Protein 4DLQ (pdb70)

Foldseek 3Di:
DDDWAWEPFDQFQQWTRHIGGAQDKDWDAHHPQWGFIKIWHQHHPPNYTDPLGIQCLGTFHPVLVVLVVCVVVPDQLLVSLQVLLVVLQDDTANVNLLSSLVSLVVSLVSLVVVLVVLCVSLVVNLVSLVSNLVSLQSNQLSCQDPVNVSRLSSHDLQSLLLSLLSSVVSNQSSLVSNLVRDDPQDWDWDDDDFKIKIKGKYFLPDDFAKDKDDPPDPDQKIKIGGNVQQNVQDDPRMKIKMKMWGHRSQVNQDQVVEPADDPDDFDAPDVVGDRDGDFWIDMDMDMDDPPPFDFAPFFMKMKGWGNDLPPDDRDADWDWADDPVSSHTHTYRPQKDWPDDDSTMTMITGGTD/DDDDDDDDDDDDDDD

InterPro domains:
  IPR000203 GPS motif [PF01825] (800-843)
  IPR000203 GPS motif [SM00303] (797-849)
  IPR000832 GPCR, family 2, secretin-like [PF00002] (858-1092)
  IPR000832 GPCR, family 2, secretin-like [PR00249] (861-885)
  IPR000832 GPCR, family 2, secretin-like [PR00249] (924-947)
  IPR000832 GPCR, family 2, secretin-like [PR00249] (1004-1029)
  IPR000832 GPCR, family 2, secretin-like [PR00249] (1078-1099)
  IPR000922 D-galactoside/L-rhamnose binding SUEL lectin domain [PF02140] (48-128)
  IPR000922 D-galactoside/L-rhamnose binding SUEL lectin domain [PS50228] (40-129)
  IPR001879 GPCR, family 2, extracellular hormone receptor domain [PF02793] (478-534)
  IPR001879 GPCR, family 2, extracellular hormone receptor domain [PS50227] (477-536)
  IPR001879 GPCR, family 2, extracellular hormone receptor domain [SM00008] (476-541)
  IPR003112 Olfactomedin-like domain [PF02191] (138-397)
  IPR003112 Olfactomedin-like domain [PS51132] (139-398)
  IPR003112 Olfactomedin-like domain [SM00284] (142-398)
  IPR003334 GPCR, family 2, latrophilin, C-terminal [PF02354] (1112-1515)
  IPR003924 GPCR, family 2, latrophilin [PR01444] (83-102)
  IPR003924 GPCR, family 2, latrophilin [PR01444] (224-246)
  IPR003924 GPCR, family 2, latrophilin [PR01444] (886-901)
  IPR003924 GPCR, family 2, latrophilin [PR01444] (1100-1112)

Nearest PDB structures (foldseek):
  4dlq-assembly1_A  TM=1.003E+00  e=2.168E-72  Rattus norvegicus
  8vti-assembly1_A  TM=9.314E-01  e=1.054E-42  Homo sapiens
  4dlo-assembly1_A  TM=8.008E-01  e=5.953E-22  Homo sapiens
  4dlo-assembly2_B  TM=8.054E-01  e=4.685E-21  Homo sapiens
  6v55-assembly1_A  TM=6.046E-01  e=1.012E-16  Danio rerio

Secondary structure (DSSP, 8-state):
-PPP-EEPPEEETTEEEPPEETT-EEEEEPPTT-BSEEEEEBPTTT-SB-TT--B-TT-B-HHHHHHHHHHHTT--HHHHHHHHHHHTTS---HHHHHHHHHHHHHHHHHHHHHHHHT--HHHHHHHHHHHHHHHHHHHHHHHTSGGGHHHHTTS-HHHHHHHHHHHHHHHHHHHHHHHTTSPSSEEEEEE-SSEEEEEEEEE-SS----EEE--SS--SEEEEE-HHHHHHT-BTTEEEEEEEEESSGGGGS--TT-----SS-B--SSTT--SEEE-S-EEEEEESSTT---EEEEEEEEEEE-S--TTEEEEEEEEEEE-TTT--EEEE-TTEEEEEE-SSEEEEEEEE-/-EEEEEEEEB-----

Organism: Rattus norvegicus (NCBI:txid10116)

Radius of gyration: 22.36 Å; Cα contacts (8 Å, |Δi|>4): 813; chains: 2; bounding box: 69×50×70 Å

CATH classification: 4.10.1240.10 (+2 more: 1.25.40.610, 2.60.220.50)

Sequence (368 aa):
VSPELFCEPREVRRVQWPATQQGMLVVERPCPKGTRGIASFQCLPALGLWNPRRGPDLSNCTSPWVNQVAQKIKSGENAANIASELARHTRGSIYAGDVSSSVKLMEQLLDILDAQLQALRNKMHKRERTCKDYIKAVVETVDNLLRPEALESWKDMNATEQVHTATMLLDVVLEEGAFLLADNVREPARFLAAKQNVVLEVTVLSTEGQVQELVFPQEYASESSIQLSANTIKQNSRNGVVKVVFILYNNLGLFLSTENATVKLAGEAGTGGPGGASLVVNSQVIAASINKESSRVFLMDPVIFTVAHLEAKNHFNANCSFWNYSERSMLGYWSTQGCRLVESNKTHTTCACCSHLTNFAVLMAHRRREIYHH

B-factor: mean 36.82, std 19.82, range [13.08, 150.81]

Structure (mmCIF, N/CA/C/O backbone):
data_4DLQ
#
_entry.id   4DLQ
#
_cell.length_a   124.000
_cell.length_b   124.000
_cell.length_c   77.305
_cell.angle_alpha   90.00
_cell.angle_beta   90.00
_cell.angle_gamma   120.00
#
_symmetry.space_group_name_H-M   'P 31 2 1'
#
loop_
_entity.id
_entity.type
_entity.pdbx_description
1 polymer Latrophilin-1
2 polymer Latrophilin-1
3 branched 2-acetamido-2-deoxy-beta-D-glucopyranose-(1-4)-2-acetamido-2-deoxy-beta-D-glucopyranose
4 non-polymer 2-acetamido-2-deoxy-beta-D-glucopyranose
5 non-polymer 'SULFATE ION'
6 non-polymer GLYCEROL
7 water water
#
loop_
_atom_site.group_PDB
_atom_site.id
_atom_site.type_symbol
_atom_site.label_atom_id
_atom_site.label_alt_id
_atom_site.label_comp_id
_atom_site.label_asym_id
_atom_site.label_entity_id
_atom_site.label_seq_id
_atom_site.pdbx_PDB_ins_code
_atom_site.Cartn_x
_atom_site.Cartn_y
_atom_site.Cartn_z
_atom_site.occupancy
_atom_site.B_iso_or_equiv
_atom_site.auth_seq_id
_atom_site.auth_comp_id
_atom_site.auth_asym_id
_atom_site.auth_atom_id
_atom_site.pdbx_PDB_model_num
ATOM 1 N N . VAL A 1 18 ? 69.293 38.715 33.198 1.00 44.72 474 VAL A N 1
ATOM 2 C CA . VAL A 1 18 ? 68.354 38.071 32.294 1.00 37.17 474 VAL A CA 1
ATOM 3 C C . VAL A 1 18 ? 68.671 38.493 30.863 1.00 38.21 474 VAL A C 1
ATOM 4 O O . VAL A 1 18 ? 68.665 39.681 30.549 1.00 35.77 474 VAL A O 1
ATOM 8 N N . SER A 1 19 ? 68.932 37.534 29.984 1.00 33.29 475 SER A N 1
ATOM 9 C CA . SER A 1 19 ? 69.280 37.903 28.608 1.00 30.79 475 SER A CA 1
ATOM 10 C C . SER A 1 19 ? 68.059 38.465 27.852 1.00 28.33 475 SER A C 1
ATOM 11 O O . SER A 1 19 ? 66.919 38.206 28.224 1.00 31.11 475 SER A O 1
ATOM 14 N N . PRO A 1 20 ? 68.305 39.273 26.813 1.00 28.19 476 PRO A N 1
ATOM 15 C CA . PRO A 1 20 ? 67.262 40.071 26.153 1.00 33.54 476 PRO A CA 1
ATOM 16 C C . PRO A 1 20 ? 66.217 39.245 25.421 1.00 30.40 476 PRO A C 1
ATOM 17 O O . PRO A 1 20 ? 66.523 38.171 24.914 1.00 28.91 476 PRO A O 1
ATOM 21 N N . GLU A 1 21 ? 64.989 39.746 25.376 1.00 26.03 477 GLU A N 1
ATOM 22 C CA . GLU A 1 21 ? 63.969 39.178 24.501 1.00 22.47 477 GLU A CA 1
ATOM 23 C C . GLU A 1 21 ? 64.070 39.871 23.146 1.00 28.45 477 GLU A C 1
ATOM 24 O O . GLU A 1 21 ? 64.515 41.012 23.081 1.00 24.38 477 GLU A O 1
ATOM 30 N N . LEU A 1 22 ? 63.686 39.186 22.067 1.00 24.82 478 LEU A N 1
ATOM 31 C CA . LEU A 1 22 ? 63.724 39.793 20.736 1.00 22.48 478 LEU A CA 1
ATOM 32 C C . LEU A 1 22 ? 62.320 40.085 20.222 1.00 22.16 478 LEU A C 1
ATOM 33 O O . LEU A 1 22 ? 61.384 39.330 20.501 1.00 21.84 478 LEU A O 1
ATOM 38 N N . PHE A 1 23 ? 62.189 41.179 19.473 1.00 17.92 479 PHE A N 1
ATOM 39 C CA . PHE A 1 23 ? 60.892 41.645 18.972 1.00 18.88 479 PHE A CA 1
ATOM 40 C C . PHE A 1 23 ? 61.022 42.046 17.511 1.00 21.04 479 PHE A C 1
ATOM 41 O O . PHE A 1 23 ? 62.065 42.572 17.110 1.00 23.66 479 PHE A O 1
ATOM 49 N N . CYS A 1 24 ? 59.969 41.815 16.726 1.00 18.36 480 CYS A N 1
ATOM 50 C CA . CYS A 1 24 ? 59.892 42.354 15.365 1.00 20.40 480 CYS A CA 1
ATOM 51 C C . CYS A 1 24 ? 59.467 43.825 15.454 1.00 24.83 480 CYS A C 1
ATOM 52 O O . CYS A 1 24 ? 58.735 44.200 16.374 1.00 25.04 480 CYS A O 1
ATOM 55 N N . GLU A 1 25 ? 59.906 44.644 14.500 1.00 18.77 481 GLU A N 1
ATOM 56 C CA . GLU A 1 25 ? 59.565 46.077 14.472 1.00 22.23 481 GLU A CA 1
ATOM 57 C C . GLU A 1 25 ? 58.201 46.290 13.826 1.00 18.81 481 GLU A C 1
ATOM 58 O O . GLU A 1 25 ? 57.777 45.494 13.002 1.00 22.63 481 GLU A O 1
ATOM 64 N N . PRO A 1 26 ? 57.525 47.386 14.181 1.00 21.40 482 PRO A N 1
ATOM 65 C CA . PRO A 1 26 ? 56.315 47.760 13.439 1.00 21.68 482 PRO A CA 1
ATOM 66 C C . PRO A 1 26 ? 56.724 48.051 12.002 1.00 24.13 482 PRO A C 1
ATOM 67 O O . PRO A 1 26 ? 57.741 48.711 11.796 1.00 24.44 482 PRO A O 1
ATOM 71 N N . ARG A 1 27 ? 55.971 47.545 11.033 1.00 21.66 483 ARG A N 1
ATOM 72 C CA . ARG A 1 27 ? 56.326 47.671 9.624 1.00 26.35 483 ARG A CA 1
ATOM 73 C C . ARG A 1 27 ? 55.035 47.678 8.835 1.00 26.43 483 ARG A C 1
ATOM 74 O O . ARG A 1 27 ? 54.081 47.011 9.216 1.00 23.93 483 ARG A O 1
ATOM 82 N N . GLU A 1 28 ? 55.007 48.421 7.733 1.00 22.19 484 GLU A N 1
ATOM 83 C CA . GLU A 1 28 ? 53.930 48.262 6.748 1.00 22.24 484 GLU A CA 1
ATOM 84 C C . GLU A 1 28 ? 54.429 47.318 5.667 1.00 28.03 484 GLU A C 1
ATOM 85 O O . GLU A 1 28 ? 55.452 47.573 5.013 1.00 26.59 484 GLU A O 1
ATOM 91 N N . VAL A 1 29 ? 53.732 46.200 5.510 1.00 21.31 485 VAL A N 1
ATOM 92 C CA . VAL A 1 29 ? 54.099 45.199 4.504 1.00 20.81 485 VAL A CA 1
ATOM 93 C C . VAL A 1 29 ? 52.825 44.746 3.818 1.00 22.54 485 VAL A C 1
ATOM 94 O O . VAL A 1 29 ? 51.833 44.437 4.487 1.00 25.49 485 VAL A O 1
ATOM 98 N N . ARG A 1 30 ? 52.843 44.742 2.485 1.00 22.54 486 ARG A N 1
ATOM 99 C CA . ARG A 1 30 ? 51.654 44.434 1.699 1.00 26.08 486 ARG A CA 1
ATOM 100 C C . ARG A 1 30 ? 50.497 45.369 2.033 1.00 28.41 486 ARG A C 1
ATOM 101 O O . ARG A 1 30 ? 49.328 44.979 1.977 1.00 26.61 486 ARG A O 1
ATOM 109 N N . ARG A 1 31 ? 50.835 46.612 2.361 1.00 26.41 487 ARG A N 1
ATOM 110 C CA . ARG A 1 31 ? 49.827 47.643 2.606 1.00 26.13 487 ARG A CA 1
ATOM 111 C C . ARG A 1 31 ? 48.977 47.368 3.842 1.00 31.92 487 ARG A C 1
ATOM 112 O O . ARG A 1 31 ? 47.878 47.907 3.992 1.00 30.75 487 ARG A O 1
ATOM 120 N N . VAL A 1 32 ? 49.503 46.531 4.728 1.00 26.34 488 VAL A N 1
ATOM 121 C CA . VAL A 1 32 ? 48.920 46.329 6.058 1.00 27.64 488 VAL A CA 1
ATOM 122 C C . VAL A 1 32 ? 49.915 46.845 7.087 1.00 26.75 488 VAL A C 1
ATOM 123 O O . VAL A 1 32 ? 51.113 46.553 6.991 1.00 24.60 488 VAL A O 1
ATOM 127 N N . GLN A 1 33 ? 49.439 47.629 8.0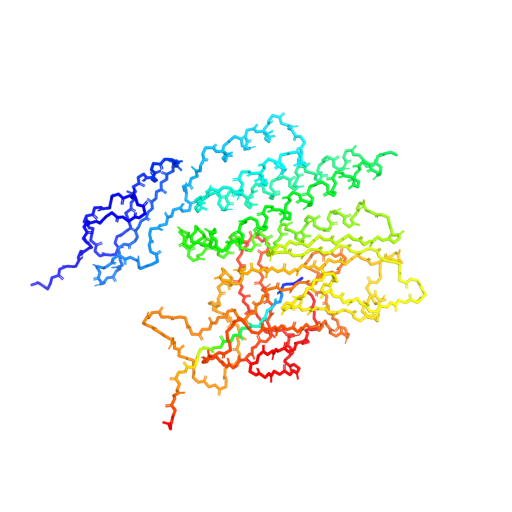58 1.00 22.52 489 GLN A N 1
ATOM 128 C CA . GLN A 1 33 ? 50.306 48.094 9.140 1.00 22.15 489 GLN A CA 1
ATOM 129 C C . GLN A 1 33 ? 50.411 47.019 10.223 1.00 27.08 489 GLN A C 1
ATOM 130 O O . GLN A 1 33 ? 49.403 46.653 10.832 1.00 24.63 489 GLN A O 1
ATOM 136 N N . TRP A 1 34 ? 51.620 46.499 10.440 1.00 23.91 490 TRP A N 1
ATOM 137 C CA . TRP A 1 34 ? 51.846 45.455 11.441 1.00 19.39 490 TRP A CA 1
ATOM 138 C C . TRP A 1 34 ? 52.474 46.053 12.691 1.00 22.60 490 TRP A C 1
ATOM 139 O O . TRP A 1 34 ? 53.353 46.920 12.599 1.00 24.31 490 TRP A O 1
ATOM 150 N N . PRO A 1 35 ? 52.025 45.593 13.863 1.00 22.65 491 PRO A N 1
ATOM 151 C CA . PRO A 1 35 ? 52.506 46.123 15.144 1.00 23.18 491 PRO A CA 1
ATOM 152 C C . PRO A 1 35 ? 53.827 45.496 15.566 1.00 20.15 491 PRO A C 1
ATOM 153 O O . PRO A 1 35 ? 54.153 44.388 15.128 1.00 20.72 491 PRO A O 1
ATOM 157 N N . ALA A 1 36 ? 54.580 46.191 16.420 1.00 20.54 492 ALA A N 1
ATOM 158 C CA . ALA A 1 36 ? 55.728 45.575 17.088 1.00 23.40 492 ALA A CA 1
ATOM 159 C C . ALA A 1 36 ? 55.241 44.303 17.779 1.00 24.32 492 ALA A C 1
ATOM 160 O O . ALA A 1 36 ? 54.206 44.313 18.453 1.00 22.06 492 ALA A O 1
ATOM 162 N N . THR A 1 37 ? 56.016 43.231 17.663 1.00 21.02 493 THR A N 1
ATOM 163 C CA . THR A 1 37 ? 55.535 41.910 18.033 1.00 22.05 493 THR A CA 1
ATOM 164 C C . THR A 1 37 ? 56.667 41.083 18.651 1.00 23.34 493 THR A C 1
ATOM 165 O O . THR A 1 37 ? 57.810 41.183 18.221 1.00 24.09 493 THR A O 1
ATOM 169 N N . GLN A 1 38 ? 56.348 40.265 19.650 1.00 20.60 494 GLN A N 1
ATOM 170 C CA . GLN A 1 38 ? 57.345 39.369 20.255 1.00 20.00 494 GLN A CA 1
ATOM 171 C C . GLN A 1 38 ? 57.751 38.224 19.319 1.00 21.03 494 GLN A C 1
ATOM 172 O O . GLN A 1 38 ? 56.923 37.699 18.570 1.00 22.04 494 GLN A O 1
ATOM 178 N N . GLN A 1 39 ? 59.026 37.844 19.362 1.00 20.05 495 GLN A N 1
ATOM 179 C CA . GLN A 1 39 ? 59.517 36.707 18.576 1.00 20.21 495 GLN A CA 1
ATOM 180 C C . GLN A 1 39 ? 58.603 35.505 18.785 1.00 21.87 495 GLN A C 1
ATOM 181 O O . GLN A 1 39 ? 58.171 35.231 19.927 1.00 21.65 495 GLN A O 1
ATOM 187 N N . GLY A 1 40 ? 58.280 34.814 17.693 1.00 22.07 496 GLY A N 1
ATOM 188 C CA . GLY A 1 40 ? 57.480 33.601 17.768 1.00 23.86 496 GLY A CA 1
ATOM 189 C C . GLY A 1 40 ? 55.983 33.833 17.612 1.00 28.74 496 GLY A C 1
ATOM 190 O O . GLY A 1 40 ? 55.219 32.889 17.403 1.00 26.85 496 GLY A O 1
ATOM 191 N N . MET A 1 41 ? 55.536 35.079 17.714 1.00 21.95 497 MET A N 1
ATOM 192 C CA . MET A 1 41 ? 54.099 35.329 17.690 1.00 24.02 497 MET A CA 1
ATOM 193 C C . MET A 1 41 ? 53.562 35.529 16.278 1.00 26.63 497 MET A C 1
ATOM 194 O O . MET A 1 41 ? 54.192 36.178 15.450 1.00 24.79 497 MET A O 1
ATOM 199 N N . LEU A 1 42 ? 52.384 34.971 16.021 1.00 20.91 498 LEU A N 1
ATOM 200 C CA . LEU A 1 42 ? 51.647 35.224 14.776 1.00 25.66 498 LEU A CA 1
ATOM 201 C C . LEU A 1 42 ? 50.632 36.321 15.047 1.00 32.99 498 LEU A C 1
ATOM 202 O O . LEU A 1 42 ? 49.852 36.219 15.991 1.00 30.60 498 LEU A O 1
ATOM 207 N N . VAL A 1 43 ? 50.635 37.371 14.233 1.00 22.47 499 VAL A N 1
ATOM 208 C CA A VAL A 1 43 ? 49.743 38.517 14.411 0.45 24.00 499 VAL A CA 1
ATOM 209 C CA B VAL A 1 43 ? 49.684 38.451 14.456 0.55 21.88 499 VAL A CA 1
ATOM 210 C C . VAL A 1 43 ? 48.670 38.549 13.328 1.00 27.36 499 VAL A C 1
ATOM 211 O O . VAL A 1 43 ? 48.962 38.241 12.179 1.00 24.40 499 VAL A O 1
ATOM 218 N N . GLU A 1 44 ? 47.451 38.950 13.681 1.00 24.09 500 GLU A N 1
ATOM 219 C CA . GLU A 1 44 ? 46.391 39.122 12.687 1.00 25.66 500 GLU A CA 1
ATOM 220 C C . GLU A 1 44 ? 45.990 40.589 12.541 1.00 29.60 500 GLU A C 1
ATOM 221 O O . GLU A 1 44 ? 45.965 41.326 13.523 1.00 27.63 500 GLU A O 1
ATOM 227 N N . ARG A 1 45 ? 45.674 41.008 11.314 1.00 22.63 501 ARG A N 1
ATOM 228 C CA . ARG A 1 45 ? 45.214 42.372 11.045 1.00 21.61 501 ARG A CA 1
ATOM 229 C C . ARG A 1 45 ? 44.256 42.307 9.853 1.00 28.50 501 ARG A C 1
ATOM 230 O O . ARG A 1 45 ? 44.290 41.340 9.099 1.00 29.05 501 ARG A O 1
ATOM 238 N N . PRO A 1 46 ? 43.401 43.329 9.674 1.00 29.06 502 PRO A N 1
ATOM 239 C CA . PRO A 1 46 ? 42.485 43.300 8.528 1.00 29.61 502 PRO A CA 1
ATOM 240 C C . PRO A 1 46 ? 43.239 43.257 7.209 1.00 31.24 502 PRO A C 1
ATOM 241 O O . PRO A 1 46 ? 44.317 43.846 7.092 1.00 28.71 502 PRO A O 1
ATOM 245 N N . CYS A 1 47 ? 42.677 42.554 6.231 1.00 30.57 503 CYS A N 1
ATOM 246 C CA . CYS A 1 47 ? 43.233 42.530 4.879 1.00 30.45 503 CYS A CA 1
ATOM 247 C C . CYS A 1 47 ? 43.341 43.953 4.326 1.00 33.02 503 CYS A C 1
ATOM 248 O O . CYS A 1 47 ? 42.647 44.855 4.795 1.00 29.07 503 CYS A O 1
ATOM 251 N N . PRO A 1 48 ? 44.217 44.161 3.330 1.00 29.90 504 PRO A N 1
ATOM 252 C CA . PRO A 1 48 ? 44.447 45.510 2.801 1.00 31.43 504 PRO A CA 1
ATOM 253 C C . PRO A 1 48 ? 43.232 46.078 2.071 1.00 36.19 504 PRO A C 1
ATOM 254 O O . PRO A 1 48 ? 42.350 45.328 1.628 1.00 33.46 504 PRO A O 1
ATOM 258 N N . LYS A 1 49 ? 43.203 47.401 1.955 1.00 36.89 505 LYS A N 1
ATOM 259 C CA . LYS A 1 49 ? 42.092 48.108 1.324 1.00 42.88 505 LYS A CA 1
ATOM 260 C C . LYS A 1 49 ? 41.815 47.502 -0.048 1.00 37.36 505 LYS A C 1
ATOM 261 O O . LYS A 1 49 ? 42.746 47.247 -0.814 1.00 39.33 505 LYS A O 1
ATOM 267 N N . GLY A 1 50 ? 40.542 47.271 -0.355 1.00 41.39 506 GLY A N 1
ATOM 268 C CA . GLY A 1 50 ? 40.174 46.668 -1.626 1.00 44.77 506 GLY A CA 1
ATOM 269 C C . GLY A 1 50 ? 39.854 45.189 -1.497 1.00 47.69 506 GLY A C 1
ATOM 270 O O . GLY A 1 50 ? 39.344 44.561 -2.427 1.00 41.83 506 GLY A O 1
ATOM 271 N N . THR A 1 51 ? 40.154 44.621 -0.336 1.00 38.88 507 THR A N 1
ATOM 272 C CA . THR A 1 51 ? 39.842 43.225 -0.096 1.00 35.65 507 THR A CA 1
ATOM 273 C C . THR A 1 51 ? 39.178 43.056 1.254 1.00 39.53 507 THR A C 1
ATOM 274 O O . THR A 1 51 ? 39.238 43.941 2.108 1.00 42.19 507 THR A O 1
ATOM 278 N N . ARG A 1 52 ? 38.551 41.903 1.447 1.00 33.08 508 ARG A N 1
ATOM 279 C CA . ARG A 1 52 ? 37.962 41.577 2.730 1.00 34.88 508 ARG A CA 1
ATOM 280 C C . ARG A 1 52 ? 38.598 40.308 3.290 1.00 34.49 508 ARG A C 1
ATOM 281 O O . ARG A 1 52 ? 39.011 39.428 2.534 1.00 31.47 508 ARG A O 1
ATOM 289 N N . GLY A 1 53 ? 38.669 40.214 4.614 1.00 30.13 509 GLY A N 1
ATOM 290 C CA . GLY A 1 53 ? 39.224 39.039 5.260 1.00 33.62 509 GLY A CA 1
ATOM 291 C C . GLY A 1 53 ? 40.260 39.396 6.308 1.00 33.14 509 GLY A C 1
ATOM 292 O O . GLY A 1 53 ? 40.464 40.568 6.626 1.00 30.77 509 GLY A O 1
ATOM 293 N N . ILE A 1 54 ? 40.916 38.376 6.844 1.00 28.30 510 ILE A N 1
ATOM 294 C CA . ILE A 1 54 ? 41.937 38.575 7.872 1.00 29.21 510 ILE A CA 1
ATOM 295 C C . ILE A 1 54 ? 43.311 38.153 7.356 1.00 30.57 510 ILE A C 1
ATOM 296 O O . ILE A 1 54 ? 43.468 37.052 6.824 1.00 28.87 510 ILE A O 1
ATOM 301 N N . ALA A 1 55 ? 44.292 39.037 7.506 1.00 25.20 511 ALA A N 1
ATOM 302 C CA . ALA A 1 55 ? 45.668 38.749 7.114 1.00 23.03 511 ALA A CA 1
ATOM 303 C C . ALA A 1 55 ? 46.465 38.374 8.356 1.00 27.69 511 ALA A C 1
ATOM 304 O O . ALA A 1 55 ? 46.115 38.784 9.467 1.00 25.39 511 ALA A O 1
ATOM 306 N N . SER A 1 56 ? 47.530 37.599 8.185 1.00 22.85 512 SER A N 1
ATOM 307 C CA . SER A 1 56 ? 48.387 37.293 9.325 1.00 23.86 512 SER A CA 1
ATOM 308 C C . SER A 1 56 ? 49.852 37.442 8.944 1.00 19.89 512 SER A C 1
ATOM 309 O O . SER A 1 56 ? 50.183 37.456 7.762 1.00 21.53 512 SER A O 1
ATOM 312 N N . PHE A 1 57 ? 50.729 37.564 9.938 1.00 22.98 513 PHE A N 1
ATOM 313 C CA . PHE A 1 57 ? 52.160 37.757 9.659 1.00 21.60 513 PHE A CA 1
ATOM 314 C C . PHE A 1 57 ? 52.905 37.108 10.820 1.00 22.22 513 PHE A C 1
ATOM 315 O O . PHE A 1 57 ? 52.609 37.388 11.983 1.00 21.58 513 PHE A O 1
ATOM 323 N N . GLN A 1 58 ? 53.844 36.218 10.507 1.00 22.35 514 GLN A N 1
ATOM 324 C CA . GLN A 1 58 ? 54.571 35.485 11.539 1.00 23.03 514 GLN A CA 1
ATOM 325 C C . GLN A 1 58 ? 55.869 36.207 11.907 1.00 23.65 514 GLN A C 1
ATOM 326 O O . GLN A 1 58 ? 56.721 36.449 11.048 1.00 21.10 514 GLN A O 1
ATOM 332 N N . CYS A 1 59 ? 56.014 36.556 13.178 1.00 17.98 515 CYS A N 1
ATOM 333 C CA . CYS A 1 59 ? 57.302 37.043 13.687 1.00 21.92 515 CYS A CA 1
ATOM 334 C C . CYS A 1 59 ? 58.106 35.784 14.037 1.00 23.09 515 CYS A C 1
ATOM 335 O O . CYS A 1 59 ? 57.668 34.972 14.847 1.00 24.12 515 CYS A O 1
ATOM 338 N N . LEU A 1 60 ? 59.247 35.575 13.382 1.00 20.88 516 LEU A N 1
ATOM 339 C CA . LEU A 1 60 ? 59.949 34.297 13.516 1.00 18.50 516 LEU A CA 1
ATOM 340 C C . LEU A 1 60 ? 60.445 34.043 14.927 1.00 24.04 516 LEU A C 1
ATOM 341 O O . LEU A 1 60 ? 61.024 34.937 15.554 1.00 20.07 516 LEU A O 1
ATOM 346 N N . PRO A 1 61 ? 60.252 32.808 15.417 1.00 19.91 517 PRO A N 1
ATOM 347 C CA . PRO A 1 61 ? 60.807 32.441 16.721 1.00 21.24 517 PRO A CA 1
ATOM 348 C C . PRO A 1 61 ? 62.325 32.573 16.762 1.00 23.91 517 PRO A C 1
ATOM 349 O O . PRO A 1 61 ? 63.011 32.337 15.753 1.00 24.91 517 PRO A O 1
ATOM 353 N N . ALA A 1 62 ? 62.824 32.957 17.936 1.00 21.92 518 ALA A N 1
ATOM 354 C CA . ALA A 1 62 ? 64.251 33.109 18.222 1.00 25.62 518 ALA A CA 1
ATOM 355 C C . ALA A 1 62 ? 64.892 34.303 17.513 1.00 28.75 518 ALA A C 1
ATOM 356 O O . ALA A 1 62 ? 65.700 35.017 18.103 1.00 35.90 518 ALA A O 1
ATOM 358 N N . LEU A 1 63 ? 64.501 34.558 16.270 1.00 22.32 519 LEU A N 1
ATOM 359 C CA . LEU A 1 63 ? 65.121 35.626 15.489 1.00 26.15 519 LEU A CA 1
ATOM 360 C C . LEU A 1 63 ? 64.533 36.998 15.763 1.00 25.02 519 LEU A C 1
ATOM 361 O O . LEU A 1 63 ? 65.241 38.010 15.733 1.00 25.05 519 LEU A O 1
ATOM 366 N N . GLY A 1 64 ? 63.224 37.051 15.975 1.00 20.64 520 GLY A N 1
ATOM 367 C CA . GLY A 1 64 ? 62.582 38.343 16.141 1.00 22.03 520 GLY A CA 1
ATOM 368 C C . GLY A 1 64 ? 62.717 39.169 14.873 1.00 25.87 520 GLY A C 1
ATOM 369 O O . GLY A 1 64 ? 62.902 40.384 14.923 1.00 26.49 520 GLY A O 1
ATOM 370 N N . LEU A 1 65 ? 62.635 38.486 13.730 1.00 20.63 521 LEU A N 1
ATOM 371 C CA . LEU A 1 65 ? 62.532 39.133 12.429 1.00 21.58 521 LEU A CA 1
ATOM 372 C C . LEU A 1 65 ? 61.248 38.638 11.795 1.00 21.05 521 LEU A C 1
ATOM 373 O O . LEU A 1 65 ? 60.846 37.501 12.026 1.00 20.41 521 LEU A O 1
ATOM 378 N N . TRP A 1 66 ? 60.605 39.475 10.990 1.00 19.40 522 TRP A N 1
ATOM 379 C CA . TRP A 1 66 ? 59.424 39.024 10.267 1.00 19.87 522 TRP A CA 1
ATOM 380 C C . TRP A 1 66 ? 59.742 37.913 9.258 1.00 19.82 522 TRP A C 1
ATOM 381 O O . TRP A 1 66 ? 60.815 37.884 8.662 1.00 19.13 522 TRP A O 1
ATOM 392 N N . ASN A 1 67 ? 58.799 36.996 9.087 1.00 21.04 523 ASN A N 1
ATOM 393 C CA . ASN A 1 67 ? 58.884 35.959 8.043 1.00 19.58 523 ASN A CA 1
ATOM 394 C C . ASN A 1 67 ? 59.264 36.603 6.713 1.00 21.20 523 ASN A C 1
ATOM 395 O O . ASN A 1 67 ? 58.540 37.468 6.215 1.00 18.69 523 ASN A O 1
ATOM 400 N N . PRO A 1 68 ? 60.417 36.216 6.140 1.00 22.10 524 PRO A N 1
ATOM 401 C CA . PRO A 1 68 ? 60.857 36.878 4.903 1.00 21.97 524 PRO A CA 1
ATOM 402 C C . PRO A 1 68 ? 59.955 36.573 3.696 1.00 22.46 524 PRO A C 1
ATOM 403 O O . PRO A 1 68 ? 60.016 37.305 2.702 1.00 22.51 524 PRO A O 1
ATOM 407 N N . ARG A 1 69 ? 59.130 35.531 3.774 1.00 22.90 525 ARG A N 1
ATOM 408 C CA A ARG A 1 69 ? 58.177 35.270 2.709 0.57 26.27 525 ARG A CA 1
ATOM 409 C CA B ARG A 1 69 ? 58.151 35.276 2.709 0.43 26.32 525 ARG A CA 1
ATOM 410 C C . ARG A 1 69 ? 57.030 36.288 2.772 1.00 31.74 525 ARG A C 1
ATOM 411 O O . ARG A 1 69 ? 56.274 36.439 1.823 1.00 36.15 525 ARG A O 1
ATOM 426 N N . GLY A 1 70 ? 56.911 36.991 3.892 1.00 24.34 526 GLY A N 1
ATOM 427 C CA . GLY A 1 70 ? 55.889 38.029 3.985 1.00 22.84 526 GLY A CA 1
ATOM 428 C C . GLY A 1 70 ? 54.603 37.559 4.646 1.00 23.66 526 GLY A C 1
ATOM 429 O O . GLY A 1 70 ? 54.485 36.406 5.035 1.00 23.98 526 GLY A O 1
ATOM 430 N N . PRO A 1 71 ? 53.625 38.464 4.777 1.00 22.69 527 PRO A N 1
ATOM 431 C CA . PRO A 1 71 ? 52.319 38.155 5.380 1.00 23.95 527 PRO A CA 1
ATOM 432 C C . PRO A 1 71 ? 51.570 37.086 4.594 1.00 23.23 527 PRO A C 1
ATOM 433 O O . PRO A 1 71 ? 51.790 36.912 3.394 1.00 22.95 527 PRO A O 1
ATOM 437 N N . ASP A 1 72 ? 50.679 36.391 5.283 1.00 23.94 528 ASP A N 1
ATOM 438 C CA . ASP A 1 72 ? 49.788 35.422 4.670 1.00 24.86 528 ASP A CA 1
ATOM 439 C C . ASP A 1 72 ? 48.485 36.146 4.325 1.00 25.20 528 ASP A C 1
ATOM 440 O O . ASP A 1 72 ? 47.722 36.519 5.212 1.00 23.39 528 ASP A O 1
ATOM 445 N N . LEU A 1 73 ? 48.255 36.380 3.036 1.00 22.71 529 LEU A N 1
ATOM 446 C CA . LEU A 1 73 ? 47.043 37.056 2.580 1.00 23.25 529 LEU A CA 1
ATOM 447 C C . LEU A 1 73 ? 46.052 36.073 1.962 1.00 23.94 529 LEU A C 1
ATOM 448 O O . LEU A 1 73 ? 45.172 36.472 1.195 1.00 27.78 529 LEU A O 1
ATOM 453 N N . SER A 1 74 ? 46.188 34.792 2.297 1.00 22.83 530 SER A N 1
ATOM 454 C CA . SER A 1 74 ? 45.377 33.758 1.639 1.00 26.25 530 SER A CA 1
ATOM 455 C C . SER A 1 74 ? 43.882 33.914 1.914 1.00 28.37 530 SER A C 1
ATOM 456 O O . SER A 1 74 ? 43.060 33.420 1.145 1.00 27.56 530 SER A O 1
ATOM 459 N N . ASN A 1 75 ? 43.534 34.604 2.999 1.00 27.00 531 ASN A N 1
ATOM 460 C CA . ASN A 1 75 ? 42.129 34.827 3.350 1.00 28.94 531 ASN A CA 1
ATOM 461 C C . ASN A 1 75 ? 41.576 36.130 2.744 1.00 35.73 531 ASN A C 1
ATOM 462 O O . ASN A 1 75 ? 40.412 36.469 2.952 1.00 35.06 531 ASN A O 1
ATOM 467 N N . CYS A 1 76 ? 42.409 36.858 2.001 1.00 26.91 532 CYS A N 1
ATOM 468 C CA . CYS A 1 76 ? 42.005 38.158 1.444 1.00 27.12 532 CYS A CA 1
ATOM 469 C C . CYS A 1 76 ? 41.437 38.030 0.037 1.00 28.54 532 CYS A C 1
ATOM 470 O O . CYS A 1 76 ? 42.142 37.616 -0.879 1.00 30.05 532 CYS A O 1
ATOM 473 N N . THR A 1 77 ? 40.172 38.421 -0.128 1.00 27.24 533 THR A N 1
ATOM 474 C CA . THR A 1 77 ? 39.501 38.305 -1.417 1.00 25.85 533 THR A CA 1
ATOM 475 C C . THR A 1 77 ? 38.915 39.621 -1.931 1.00 33.38 533 THR A C 1
ATOM 476 O O . THR A 1 77 ? 38.495 40.485 -1.152 1.00 32.75 533 THR A O 1
ATOM 480 N N . SER A 1 78 ? 38.865 39.745 -3.258 1.00 31.36 534 SER A N 1
ATOM 481 C CA . SER A 1 78 ? 38.217 40.870 -3.921 1.00 32.39 534 SER A CA 1
ATOM 482 C C . SER A 1 78 ? 36.701 40.691 -3.931 1.00 33.53 534 SER A C 1
ATOM 483 O O . SER A 1 78 ? 36.199 39.574 -3.774 1.00 38.03 534 SER A O 1
ATOM 486 N N . PRO A 1 79 ? 35.960 41.793 -4.131 1.00 36.28 535 PRO A N 1
ATOM 487 C CA . PRO A 1 79 ? 34.494 41.727 -4.117 1.00 33.09 535 PRO A CA 1
ATOM 488 C C . PRO A 1 79 ? 33.919 40.738 -5.135 1.00 33.26 535 PRO A C 1
ATOM 489 O O . PRO A 1 79 ? 32.862 40.157 -4.878 1.00 38.43 535 PRO A O 1
ATOM 493 N N . TRP A 1 80 ? 34.598 40.531 -6.258 1.00 33.96 536 TRP A N 1
ATOM 494 C CA . TRP A 1 80 ? 34.024 39.680 -7.302 1.00 38.06 536 TRP A CA 1
ATOM 495 C C . TRP A 1 80 ? 33.887 38.223 -6.877 1.00 38.67 536 TRP A C 1
ATOM 496 O O . TRP A 1 80 ? 33.078 37.489 -7.436 1.00 38.51 536 TRP A O 1
ATOM 507 N N . VAL A 1 81 ? 34.667 37.804 -5.885 1.00 36.78 537 VAL A N 1
ATOM 508 C CA . VAL A 1 81 ? 34.605 36.418 -5.430 1.00 31.26 537 VAL A CA 1
ATOM 509 C C . VAL A 1 81 ? 33.209 36.098 -4.884 1.00 39.71 537 VAL A C 1
ATOM 510 O O . VAL A 1 81 ? 32.627 35.071 -5.224 1.00 34.85 537 VAL A O 1
ATOM 514 N N . ASN A 1 82 ? 32.666 36.981 -4.048 1.00 36.94 538 ASN A N 1
ATOM 515 C CA . ASN A 1 82 ? 31.315 36.775 -3.530 1.00 40.33 538 ASN A CA 1
ATOM 516 C C . ASN A 1 82 ? 30.253 36.889 -4.612 1.00 44.55 538 ASN A C 1
ATOM 517 O O . ASN A 1 82 ? 29.216 36.226 -4.547 1.00 49.69 538 ASN A O 1
ATOM 522 N N . GLN A 1 83 ? 30.508 37.747 -5.594 1.00 42.90 539 GLN A N 1
ATOM 523 C CA . GLN A 1 83 ? 29.579 37.920 -6.702 1.00 49.90 539 GLN A CA 1
ATOM 524 C C . GLN A 1 83 ? 29.440 36.608 -7.458 1.00 48.66 539 GLN A C 1
ATOM 525 O O . GLN A 1 83 ? 28.335 36.194 -7.799 1.00 45.02 539 GLN A O 1
ATOM 531 N N . VAL A 1 84 ? 30.566 35.948 -7.710 1.00 38.91 540 VAL A N 1
ATOM 532 C CA . VAL A 1 84 ? 30.547 34.683 -8.434 1.00 39.76 540 VAL A CA 1
ATOM 533 C C . VAL A 1 84 ? 29.857 33.617 -7.593 1.00 42.85 540 VAL A C 1
ATOM 534 O O . VAL A 1 84 ? 29.031 32.851 -8.098 1.00 44.62 540 VAL A O 1
ATOM 538 N N . ALA A 1 85 ? 30.177 33.587 -6.304 1.00 39.78 541 ALA A N 1
ATOM 539 C CA . ALA A 1 85 ? 29.537 32.645 -5.393 1.00 48.76 541 ALA A CA 1
ATOM 540 C C . ALA A 1 85 ? 28.018 32.832 -5.391 1.00 50.77 541 ALA A C 1
ATOM 541 O O . ALA A 1 85 ? 27.267 31.870 -5.235 1.00 55.54 541 ALA A O 1
ATOM 543 N N . GLN A 1 86 ? 27.572 34.072 -5.571 1.00 51.61 542 GLN A N 1
ATOM 544 C CA . GLN A 1 86 ? 26.139 34.378 -5.569 1.00 54.80 542 GLN A CA 1
ATOM 545 C C . GLN A 1 86 ? 25.457 33.945 -6.860 1.00 55.98 542 GLN A C 1
ATOM 546 O O . GLN A 1 86 ? 24.282 33.580 -6.859 1.00 54.16 542 GLN A O 1
ATOM 552 N N . LYS A 1 87 ? 26.193 33.995 -7.964 1.00 49.70 543 LYS A N 1
ATOM 553 C CA . LYS A 1 87 ? 25.672 33.515 -9.232 1.00 50.91 543 LYS A CA 1
ATOM 554 C C . LYS A 1 87 ? 25.446 32.008 -9.174 1.00 51.57 543 LYS A C 1
ATOM 555 O O . LYS A 1 87 ? 24.478 31.495 -9.726 1.00 56.92 543 LYS A O 1
ATOM 561 N N . ILE A 1 88 ? 26.329 31.304 -8.480 1.00 41.81 544 ILE A N 1
ATOM 562 C CA . ILE A 1 88 ? 26.166 29.870 -8.305 1.00 52.67 544 ILE A CA 1
ATOM 563 C C . ILE A 1 88 ? 24.863 29.555 -7.563 1.00 62.08 544 ILE A C 1
ATOM 564 O O . ILE A 1 88 ? 24.118 28.660 -7.954 1.00 59.96 544 ILE A O 1
ATOM 569 N N . LYS A 1 89 ? 24.591 30.300 -6.496 1.00 67.57 545 LYS A N 1
ATOM 570 C CA . LYS A 1 89 ? 23.388 30.071 -5.699 1.00 74.47 545 LYS A CA 1
ATOM 571 C C . LYS A 1 89 ? 22.119 30.274 -6.521 1.00 76.66 545 LYS A C 1
ATOM 572 O O . LYS A 1 89 ? 21.189 29.473 -6.450 1.00 81.23 545 LYS A O 1
ATOM 578 N N . SER A 1 90 ? 22.087 31.350 -7.300 1.00 72.73 546 SER A N 1
ATOM 579 C CA . SER A 1 90 ? 20.920 31.671 -8.109 1.00 75.17 546 SER A CA 1
ATOM 580 C C . SER A 1 90 ? 20.721 30.686 -9.265 1.00 75.15 546 SER A C 1
ATOM 581 O O . SER A 1 90 ? 19.804 30.845 -10.070 1.00 73.99 546 SER A O 1
ATOM 584 N N . GLY A 1 91 ? 21.588 29.680 -9.350 1.00 72.11 547 GLY A N 1
ATOM 585 C CA . GLY A 1 91 ? 21.402 28.578 -10.282 1.00 70.06 547 GLY A CA 1
ATOM 586 C C . GLY A 1 91 ? 21.780 28.823 -11.733 1.00 73.92 547 GLY A C 1
ATOM 587 O O . GLY A 1 91 ? 21.239 28.181 -12.635 1.00 77.37 547 GLY A O 1
ATOM 588 N N . GLU A 1 92 ? 22.716 29.737 -11.969 1.00 67.88 548 GLU A N 1
ATOM 589 C CA . GLU A 1 92 ? 23.135 30.058 -13.331 1.00 62.37 548 GLU A CA 1
ATOM 590 C C . GLU A 1 92 ? 23.954 28.921 -13.944 1.00 56.11 548 GLU A C 1
ATOM 591 O O . GLU A 1 92 ? 24.555 28.122 -13.227 1.00 57.93 548 GLU A O 1
ATOM 597 N N . ASN A 1 93 ? 23.955 28.846 -15.273 1.00 53.48 549 ASN A N 1
ATOM 598 C CA . ASN A 1 93 ? 24.677 27.806 -15.998 1.00 57.93 549 ASN A CA 1
ATOM 599 C C . ASN A 1 93 ? 26.171 27.816 -15.649 1.00 50.53 549 ASN A C 1
ATOM 600 O O . ASN A 1 93 ? 26.810 28.865 -15.670 1.00 49.00 549 ASN A O 1
ATOM 605 N N . ALA A 1 94 ? 26.716 26.641 -15.333 1.00 48.32 550 ALA A N 1
ATOM 606 C CA . ALA A 1 94 ? 28.119 26.497 -14.937 1.00 46.30 550 ALA A CA 1
ATOM 607 C C . ALA A 1 94 ? 29.125 27.027 -15.967 1.00 44.15 550 ALA A C 1
ATOM 608 O O . ALA A 1 94 ? 30.128 27.639 -15.605 1.00 41.47 550 ALA A O 1
ATOM 610 N N . ALA A 1 95 ? 28.870 26.774 -17.245 1.00 39.76 551 ALA A N 1
ATOM 611 C CA . ALA A 1 95 ? 29.755 27.269 -18.292 1.00 44.94 551 ALA A CA 1
ATOM 612 C C . ALA A 1 95 ? 29.771 28.800 -18.313 1.00 43.56 551 ALA A C 1
ATOM 613 O O . ALA A 1 95 ? 30.824 29.410 -18.467 1.00 37.93 551 ALA A O 1
ATOM 615 N N . ASN A 1 96 ? 28.599 29.412 -18.147 1.00 40.97 552 ASN A N 1
ATOM 616 C CA . ASN A 1 96 ? 28.484 30.867 -18.117 1.00 40.32 552 ASN A CA 1
ATOM 617 C C . ASN A 1 96 ? 29.186 31.479 -16.911 1.00 40.60 552 ASN A C 1
ATOM 618 O O . ASN A 1 96 ? 29.826 32.529 -17.009 1.00 41.73 552 ASN A O 1
ATOM 623 N N . ILE A 1 97 ? 29.046 30.837 -15.759 1.00 36.82 553 ILE A N 1
ATOM 624 C CA . ILE A 1 97 ? 29.707 31.347 -14.569 1.00 33.14 553 ILE A CA 1
ATOM 625 C C . ILE A 1 97 ? 31.222 31.212 -14.728 1.00 37.90 553 ILE A C 1
ATOM 626 O O . ILE A 1 97 ? 31.983 32.111 -14.351 1.00 36.74 553 ILE A O 1
ATOM 631 N N . ALA A 1 98 ? 31.661 30.091 -15.294 1.00 33.35 554 ALA A N 1
ATOM 632 C CA . ALA A 1 98 ? 33.095 29.876 -15.483 1.00 31.71 554 ALA A CA 1
ATOM 633 C C . ALA A 1 98 ? 33.661 30.971 -16.382 1.00 30.09 554 ALA A C 1
ATOM 634 O O . ALA A 1 98 ? 34.788 31.421 -16.207 1.00 30.80 554 ALA A O 1
ATOM 636 N N . SER A 1 99 ? 32.865 31.398 -17.351 1.00 31.22 555 SER A N 1
ATOM 637 C CA . SER A 1 99 ? 33.282 32.461 -18.250 1.00 33.26 555 SER A CA 1
ATOM 638 C C . SER A 1 99 ? 33.480 33.790 -17.511 1.00 35.33 555 SER A C 1
ATOM 639 O O . SER A 1 99 ? 34.390 34.555 -17.821 1.00 35.02 555 SER A O 1
ATOM 642 N N . GLU A 1 100 ? 32.617 34.075 -16.545 1.00 32.40 556 GLU A N 1
ATOM 643 C CA . GLU A 1 100 ? 32.766 35.290 -15.755 1.00 38.01 556 GLU A CA 1
ATOM 644 C C . GLU A 1 100 ? 34.020 35.204 -14.890 1.00 31.39 556 GLU A C 1
ATOM 645 O O . GLU A 1 100 ? 34.745 36.180 -14.712 1.00 36.46 556 GLU A O 1
ATOM 651 N N . LEU A 1 101 ? 34.273 34.022 -14.351 1.00 30.48 557 LEU A N 1
ATOM 652 C CA . LEU A 1 101 ? 35.477 33.791 -13.564 1.00 28.63 557 LEU A CA 1
ATOM 653 C C . LEU A 1 101 ? 36.742 34.061 -14.393 1.00 30.90 557 LEU A C 1
ATOM 654 O O . LEU A 1 101 ? 37.689 34.682 -13.917 1.00 29.48 557 LEU A O 1
ATOM 659 N N . ALA A 1 102 ? 36.753 33.598 -15.640 1.00 25.34 558 ALA A N 1
ATOM 660 C CA . ALA A 1 102 ? 37.887 33.842 -16.530 1.00 28.36 558 ALA A CA 1
ATOM 661 C C . ALA A 1 102 ? 38.099 35.348 -16.687 1.00 31.34 558 ALA A C 1
ATOM 662 O O . ALA A 1 102 ? 39.219 35.841 -16.678 1.00 34.13 558 ALA A O 1
ATOM 664 N N . ARG A 1 103 ? 37.002 36.081 -16.831 1.00 26.29 559 ARG A N 1
ATOM 665 C CA . ARG A 1 103 ? 37.090 37.520 -17.007 1.00 33.41 559 ARG A CA 1
ATOM 666 C C . ARG A 1 103 ? 37.681 38.173 -15.762 1.00 32.09 559 ARG A C 1
ATOM 667 O O . ARG A 1 103 ? 38.621 38.954 -15.862 1.00 33.26 559 ARG A O 1
ATOM 675 N N . HIS A 1 104 ? 37.148 37.833 -14.589 1.00 30.57 560 HIS A N 1
ATOM 676 C CA . HIS A 1 104 ? 37.624 38.421 -13.335 1.00 33.67 560 HIS A CA 1
ATOM 677 C C . HIS A 1 104 ? 39.115 38.180 -13.073 1.00 34.84 560 HIS A C 1
ATOM 678 O O . HIS A 1 104 ? 39.786 39.024 -12.473 1.00 37.87 560 HIS A O 1
ATOM 685 N N . THR A 1 105 ? 39.634 37.031 -13.499 1.00 25.45 561 THR A N 1
ATOM 686 C CA . THR A 1 105 ? 41.032 36.713 -13.205 1.00 24.61 561 THR A CA 1
ATOM 687 C C . THR A 1 105 ? 42.015 37.377 -14.175 1.00 26.94 561 THR A C 1
ATOM 688 O O . THR A 1 105 ? 43.229 37.228 -14.024 1.00 31.14 561 THR A O 1
ATOM 692 N N . ARG A 1 106 ? 41.495 38.103 -15.162 1.00 33.77 562 ARG A N 1
ATOM 693 C CA . ARG A 1 106 ? 42.342 38.844 -16.100 1.00 38.20 562 ARG A CA 1
ATOM 694 C C . ARG A 1 106 ? 43.002 40.043 -15.434 1.00 47.07 562 ARG A C 1
ATOM 695 O O . ARG A 1 106 ? 44.048 40.505 -15.878 1.00 50.23 562 ARG A O 1
ATOM 703 N N . GLY A 1 107 ? 42.374 40.560 -14.384 1.00 47.16 563 GLY A N 1
ATOM 704 C CA . GLY A 1 107 ? 42.846 41.778 -13.750 1.00 51.45 563 GLY A CA 1
ATOM 705 C C . GLY A 1 107 ? 43.743 41.549 -12.554 1.00 46.12 563 GLY A C 1
ATOM 706 O O . GLY A 1 107 ? 44.388 40.506 -12.427 1.00 43.07 563 GLY A O 1
ATOM 707 N N . SER A 1 108 ? 43.798 42.542 -11.673 1.00 43.83 564 SER A N 1
ATOM 708 C CA . SER A 1 108 ? 44.547 42.409 -10.438 1.00 52.17 564 SER A CA 1
ATOM 709 C C . SER A 1 108 ? 43.865 41.344 -9.601 1.00 44.33 564 SER A C 1
ATOM 710 O O . SER A 1 108 ? 42.637 41.279 -9.553 1.00 53.06 564 SER A O 1
ATOM 713 N N . ILE A 1 109 ? 44.658 40.490 -8.964 1.00 36.76 565 ILE A N 1
ATOM 714 C CA . ILE A 1 109 ? 44.097 39.466 -8.094 1.00 34.00 565 ILE A CA 1
ATOM 715 C C . ILE A 1 109 ? 44.973 39.269 -6.870 1.00 33.23 565 ILE A C 1
ATOM 716 O O . ILE A 1 109 ? 46.197 39.334 -6.949 1.00 34.03 565 ILE A O 1
ATOM 721 N N . TYR A 1 110 ? 44.327 39.018 -5.740 1.00 27.65 566 TYR A N 1
ATOM 722 C CA . TYR A 1 110 ? 45.022 38.785 -4.484 1.00 29.66 566 TYR A CA 1
ATOM 723 C C . TYR A 1 110 ? 45.129 37.298 -4.198 1.00 25.78 566 TYR A C 1
ATOM 724 O O . TYR A 1 110 ? 44.456 36.490 -4.828 1.00 27.62 566 TYR A O 1
ATOM 733 N N . ALA A 1 111 ? 45.960 36.945 -3.224 1.00 25.08 567 ALA A N 1
ATOM 734 C CA . ALA A 1 111 ? 46.176 35.555 -2.858 1.00 26.51 567 ALA A CA 1
ATOM 735 C C . ALA A 1 111 ? 44.862 34.815 -2.646 1.00 25.56 567 ALA A C 1
ATOM 736 O O . ALA A 1 111 ? 44.689 33.698 -3.125 1.00 25.32 567 ALA A O 1
ATOM 738 N N . GLY A 1 112 ? 43.940 35.429 -1.911 1.00 27.93 568 GLY A N 1
ATOM 739 C CA . GLY A 1 112 ? 42.668 34.788 -1.636 1.00 27.05 568 GLY A CA 1
ATOM 740 C C . GLY A 1 112 ? 41.867 34.580 -2.912 1.00 30.20 568 GLY A C 1
ATOM 741 O O . GLY A 1 112 ? 41.100 33.632 -3.012 1.00 26.72 568 GLY A O 1
ATOM 742 N N . ASP A 1 113 ? 42.046 35.464 -3.892 1.00 24.06 569 ASP A N 1
ATOM 743 C CA . ASP A 1 113 ? 41.344 35.319 -5.172 1.00 26.25 569 ASP A CA 1
ATOM 744 C C . ASP A 1 113 ? 41.845 34.097 -5.942 1.00 22.19 569 ASP A C 1
ATOM 745 O O . ASP A 1 113 ? 41.092 33.428 -6.658 1.00 24.62 569 ASP A O 1
ATOM 750 N N . VAL A 1 114 ? 43.138 33.838 -5.820 1.00 23.74 570 VAL A N 1
ATOM 751 C CA . VAL A 1 114 ? 43.757 32.692 -6.481 1.00 25.11 570 VAL A CA 1
ATOM 752 C C . VAL A 1 114 ? 43.172 31.373 -5.953 1.00 23.91 570 VAL A C 1
ATOM 753 O O . VAL A 1 114 ? 42.658 30.552 -6.715 1.00 22.86 570 VAL A O 1
ATOM 757 N N . SER A 1 115 ? 43.228 31.152 -4.649 1.00 24.83 571 SER A N 1
ATOM 758 C CA . SER A 1 115 ? 42.680 29.897 -4.159 1.00 29.96 571 SER A CA 1
ATOM 759 C C . SER A 1 115 ? 41.160 29.841 -4.323 1.00 28.98 571 SER A C 1
ATOM 760 O O . SER A 1 115 ? 40.619 28.779 -4.585 1.00 27.00 571 SER A O 1
ATOM 763 N N . SER A 1 116 ? 40.470 30.975 -4.184 1.00 24.43 572 SER A N 1
ATOM 764 C CA . SER A 1 116 ? 39.019 30.981 -4.399 1.00 25.70 572 SER A CA 1
ATOM 765 C C . SER A 1 116 ? 38.667 30.606 -5.831 1.00 26.61 572 SER A C 1
ATOM 766 O O . SER A 1 116 ? 37.698 29.886 -6.064 1.00 26.84 572 SER A O 1
ATOM 769 N N . SER A 1 117 ? 39.441 31.112 -6.793 1.00 24.12 573 SER A N 1
ATOM 770 C CA . SER A 1 117 ? 39.211 30.788 -8.199 1.00 24.50 573 SER A CA 1
ATOM 771 C C . SER A 1 117 ? 39.303 29.282 -8.431 1.00 24.56 573 SER A C 1
ATOM 772 O O . SER A 1 117 ? 38.501 28.696 -9.150 1.00 27.47 573 SER A O 1
ATOM 775 N N . VAL A 1 118 ? 40.295 28.655 -7.824 1.00 24.28 574 VAL A N 1
ATOM 776 C CA . VAL A 1 118 ? 40.466 27.218 -8.019 1.00 22.82 574 VAL A CA 1
ATOM 777 C C . VAL A 1 118 ? 39.332 26.443 -7.341 1.00 24.64 574 VAL A C 1
ATOM 778 O O . VAL A 1 118 ? 38.776 25.505 -7.914 1.00 27.05 574 VAL A O 1
ATOM 782 N N . LYS A 1 119 ? 38.960 26.865 -6.141 1.00 27.92 575 LYS A N 1
ATOM 783 C CA . LYS A 1 119 ? 37.828 26.246 -5.459 1.00 29.33 575 LYS A CA 1
ATOM 784 C C . LYS A 1 119 ? 36.532 26.452 -6.225 1.00 32.90 575 LYS A C 1
ATOM 785 O O . LYS A 1 119 ? 35.711 25.543 -6.315 1.00 34.94 575 LYS A O 1
ATOM 791 N N . LEU A 1 120 ? 36.347 27.638 -6.794 1.00 34.43 576 LEU A N 1
ATOM 792 C CA . LEU A 1 120 ? 35.152 27.894 -7.597 1.00 30.60 576 LEU A CA 1
ATOM 793 C C . LEU A 1 120 ? 35.095 27.013 -8.850 1.00 33.44 576 LEU A C 1
ATOM 794 O O . LEU A 1 120 ? 34.021 26.566 -9.236 1.00 32.32 576 LEU A O 1
ATOM 799 N N . MET A 1 121 ? 36.239 26.748 -9.480 1.00 27.78 577 MET A N 1
ATOM 800 C CA . MET A 1 121 ? 36.250 25.848 -10.640 1.00 26.64 577 MET A CA 1
ATOM 801 C C . MET A 1 121 ? 35.834 24.429 -10.259 1.00 33.38 577 MET A C 1
ATOM 802 O O . MET A 1 121 ? 35.141 23.757 -11.014 1.00 35.75 577 MET A O 1
ATOM 807 N N . GLU A 1 122 ? 36.259 23.984 -9.084 1.00 29.80 578 GLU A N 1
ATOM 808 C CA . GLU A 1 122 ? 35.831 22.691 -8.554 1.00 38.17 578 GLU A CA 1
ATOM 809 C C . GLU A 1 122 ? 34.320 22.640 -8.355 1.00 36.81 578 GLU A C 1
ATOM 810 O O . GLU A 1 122 ? 33.662 21.684 -8.768 1.00 42.35 578 GLU A O 1
ATOM 816 N N . GLN A 1 123 ? 33.781 23.666 -7.706 1.00 36.04 579 GLN A N 1
ATOM 817 C CA . GLN A 1 123 ? 32.347 23.741 -7.464 1.00 37.36 579 GLN A CA 1
ATOM 818 C C . GLN A 1 123 ? 31.593 23.732 -8.779 1.00 37.17 579 GLN A C 1
ATOM 819 O O . GLN A 1 123 ? 30.597 23.018 -8.930 1.00 39.51 579 GLN A O 1
ATOM 825 N N . LEU A 1 124 ? 32.079 24.517 -9.738 1.00 35.90 580 LEU A N 1
ATOM 826 C CA . LEU A 1 124 ? 31.431 24.630 -11.041 1.00 36.87 580 LEU A CA 1
ATOM 827 C C . LEU A 1 124 ? 31.447 23.313 -11.808 1.00 38.87 580 LEU A C 1
ATOM 828 O O . LEU A 1 124 ? 30.502 22.989 -12.526 1.00 38.85 580 LEU A O 1
ATOM 833 N N . LEU A 1 125 ? 32.517 22.548 -11.643 1.00 36.41 581 LEU A N 1
ATOM 834 C CA . LEU A 1 125 ? 32.621 21.248 -12.286 1.00 38.09 581 LEU A CA 1
ATOM 835 C C . LEU A 1 125 ? 31.504 20.317 -11.802 1.00 40.67 581 LEU A C 1
ATOM 836 O O . LEU A 1 125 ? 30.888 19.602 -12.596 1.00 40.53 581 LEU A O 1
ATOM 841 N N . ASP A 1 126 ? 31.239 20.331 -10.501 1.00 45.24 582 ASP A N 1
ATOM 842 C CA . ASP A 1 126 ? 30.167 19.508 -9.932 1.00 45.37 582 ASP A CA 1
ATOM 843 C C . ASP A 1 126 ? 28.798 19.956 -10.428 1.00 43.02 582 ASP A C 1
ATOM 844 O O . ASP A 1 126 ? 27.936 19.129 -10.722 1.00 48.86 582 ASP A O 1
ATOM 849 N N . ILE A 1 127 ? 28.599 21.266 -10.514 1.00 40.51 583 ILE A N 1
ATOM 850 C CA . ILE A 1 127 ? 27.365 21.808 -11.068 1.00 43.87 583 ILE A CA 1
ATOM 851 C C . ILE A 1 127 ? 27.219 21.407 -12.537 1.00 45.26 583 ILE A C 1
ATOM 852 O O . ILE A 1 127 ? 26.136 21.017 -12.985 1.00 41.64 583 ILE A O 1
ATOM 857 N N . LEU A 1 128 ? 28.316 21.488 -13.281 1.00 40.47 584 LEU A N 1
ATOM 858 C CA . LEU A 1 128 ? 28.308 21.123 -14.692 1.00 40.65 584 LEU A CA 1
ATOM 859 C C . LEU A 1 128 ? 27.926 19.659 -14.874 1.00 46.08 584 LEU A C 1
ATOM 860 O O . LEU A 1 128 ? 27.085 19.324 -15.709 1.00 47.66 584 LEU A O 1
ATOM 865 N N . ASP A 1 129 ? 28.551 18.792 -14.088 1.00 39.90 585 ASP A N 1
ATOM 866 C CA . ASP A 1 129 ? 28.300 17.363 -14.181 1.00 49.99 585 ASP A CA 1
ATOM 867 C C . ASP A 1 129 ? 26.825 17.059 -13.916 1.00 57.13 585 ASP A C 1
ATOM 868 O O . ASP A 1 129 ? 26.241 16.177 -14.549 1.00 55.13 585 ASP A O 1
ATOM 873 N N . ALA A 1 130 ? 26.227 17.800 -12.985 1.00 53.99 586 ALA A N 1
ATOM 874 C CA . ALA A 1 130 ? 24.804 17.663 -12.694 1.00 58.15 586 ALA A CA 1
ATOM 875 C C . ALA A 1 130 ? 23.963 18.037 -13.911 1.00 60.61 586 ALA A C 1
ATOM 876 O O . ALA A 1 130 ? 23.070 17.288 -14.309 1.00 60.28 586 ALA A O 1
ATOM 878 N N . GLN A 1 131 ? 24.250 19.195 -14.502 1.00 57.76 587 GLN A N 1
ATOM 879 C CA . GLN A 1 131 ? 23.545 19.630 -15.703 1.00 63.44 587 GLN A CA 1
ATOM 880 C C . GLN A 1 131 ? 23.670 18.604 -16.827 1.00 68.80 587 GLN A C 1
ATOM 881 O O . GLN A 1 131 ? 22.724 18.375 -17.582 1.00 73.91 587 GLN A O 1
ATOM 887 N N . LEU A 1 132 ? 24.840 17.988 -16.936 1.00 62.46 588 LEU A N 1
ATOM 888 C CA . LEU A 1 132 ? 25.081 16.997 -17.977 1.00 67.30 588 LEU A CA 1
ATOM 889 C C . LEU A 1 132 ? 24.237 15.738 -17.778 1.00 71.34 588 LEU A C 1
ATOM 890 O O . LEU A 1 132 ? 23.712 15.176 -18.740 1.00 66.08 588 LEU A O 1
ATOM 895 N N . GLN A 1 133 ? 24.111 15.298 -16.530 1.00 76.11 589 GLN A N 1
ATOM 896 C CA . GLN A 1 133 ? 23.317 14.114 -16.221 1.00 82.43 589 GLN A CA 1
ATOM 897 C C . GLN A 1 133 ? 21.834 14.347 -16.490 1.00 83.79 589 GLN A C 1
ATOM 898 O O . GLN A 1 133 ? 21.088 13.402 -16.731 1.00 86.81 589 GLN A O 1
ATOM 904 N N . ALA A 1 134 ? 21.415 15.608 -16.449 1.00 83.35 590 ALA A N 1
ATOM 905 C CA . ALA A 1 134 ? 20.032 15.969 -16.738 1.00 82.10 590 ALA A CA 1
ATOM 906 C C . ALA A 1 134 ? 19.748 15.902 -18.237 1.00 89.40 590 ALA A C 1
ATOM 907 O O . ALA A 1 134 ? 18.594 15.835 -18.659 1.00 90.14 590 ALA A O 1
ATOM 909 N N . LEU A 1 135 ? 20.811 15.921 -19.037 1.00 91.60 591 LEU A N 1
ATOM 910 C CA . LEU A 1 135 ? 20.692 15.827 -20.490 1.00 94.72 591 LEU A CA 1
ATOM 911 C C . LEU A 1 135 ? 21.120 14.446 -20.982 1.00 97.12 591 LEU A C 1
ATOM 912 O O . LEU A 1 135 ? 21.511 14.282 -22.139 1.00 96.58 591 LEU A O 1
ATOM 917 N N . ARG A 1 136 ? 21.038 13.458 -20.096 1.00 100.70 592 ARG A N 1
ATOM 918 C CA . ARG A 1 136 ? 21.483 12.098 -20.397 1.00 103.07 592 ARG A CA 1
ATOM 919 C C . ARG A 1 136 ? 20.662 11.435 -21.505 1.00 98.50 592 ARG A C 1
ATOM 920 O O . ARG A 1 136 ? 19.597 11.922 -21.885 1.00 95.32 592 ARG A O 1
ATOM 928 N N . ASN A 1 148 ? 20.038 15.899 -30.155 1.00 126.02 604 ASN A N 1
ATOM 929 C CA . ASN A 1 148 ? 20.244 17.311 -29.850 1.00 129.23 604 ASN A CA 1
ATOM 930 C C . ASN A 1 148 ? 20.760 17.533 -28.430 1.00 122.50 604 ASN A C 1
ATOM 931 O O . ASN A 1 148 ? 21.402 18.546 -28.146 1.00 118.23 604 ASN A O 1
ATOM 936 N N . LYS A 1 149 ? 20.465 16.589 -27.540 1.00 118.02 605 LYS A N 1
ATOM 937 C CA . LYS A 1 149 ? 21.024 16.603 -26.193 1.00 108.62 605 LYS A CA 1
ATOM 938 C C . LYS A 1 149 ? 22.531 16.390 -26.274 1.00 98.22 605 LYS A C 1
ATOM 939 O O . LYS A 1 149 ? 23.305 17.061 -25.593 1.00 88.81 605 LYS A O 1
ATOM 945 N N . MET A 1 150 ? 22.931 15.444 -27.118 1.00 96.56 606 MET A N 1
ATOM 946 C CA . MET A 1 150 ? 24.325 15.038 -27.243 1.00 96.18 606 MET A CA 1
ATOM 947 C C . MET A 1 150 ? 25.224 16.179 -27.712 1.00 96.03 606 MET A C 1
ATOM 948 O O . MET A 1 150 ? 26.326 16.368 -27.191 1.00 90.49 606 MET A O 1
ATOM 953 N N . HIS A 1 151 ? 24.753 16.935 -28.698 1.00 96.21 607 HIS A N 1
ATOM 954 C CA . HIS A 1 151 ? 25.511 18.068 -29.213 1.00 91.00 607 HIS A CA 1
ATOM 955 C C . HIS A 1 151 ? 25.464 19.240 -28.233 1.00 77.76 607 HIS A C 1
ATOM 956 O O . HIS A 1 151 ? 26.379 20.064 -28.182 1.00 70.10 607 HIS A O 1
ATOM 963 N N . LYS A 1 152 ? 24.390 19.308 -27.456 1.00 68.30 608 LYS A N 1
ATOM 964 C CA . LYS A 1 152 ? 24.262 20.313 -26.413 1.00 65.19 608 LYS A CA 1
ATOM 965 C C . LYS A 1 152 ? 25.262 20.039 -25.290 1.00 56.79 608 LYS A C 1
ATOM 966 O O . LYS A 1 152 ? 25.912 20.959 -24.783 1.00 47.26 608 LYS A O 1
ATOM 972 N N . ARG A 1 153 ? 25.377 18.772 -24.897 1.00 48.05 609 ARG A N 1
ATOM 973 C CA . ARG A 1 153 ? 26.320 18.390 -23.855 1.00 50.81 609 ARG A CA 1
ATOM 974 C C . ARG A 1 153 ? 27.735 18.747 -24.290 1.00 45.00 609 ARG A C 1
ATOM 975 O O . ARG A 1 153 ? 28.512 19.290 -23.511 1.00 43.48 609 ARG A O 1
ATOM 983 N N . GLU A 1 154 ? 28.057 18.443 -25.540 1.00 44.19 610 GLU A N 1
ATOM 984 C CA . GLU A 1 154 ? 29.395 18.683 -26.068 1.00 42.22 610 GLU A CA 1
ATOM 985 C C . GLU A 1 154 ? 29.722 20.173 -26.079 1.00 42.96 610 GLU A C 1
ATOM 986 O O . GLU A 1 154 ? 30.795 20.579 -25.645 1.00 39.97 610 GLU A O 1
ATOM 992 N N . ARG A 1 155 ? 28.789 20.983 -26.569 1.00 42.12 611 ARG A N 1
ATOM 993 C CA . ARG A 1 155 ? 28.980 22.427 -26.621 1.00 47.63 611 ARG A CA 1
ATOM 994 C C . ARG A 1 155 ? 29.197 23.001 -25.226 1.00 47.74 611 ARG A C 1
ATOM 995 O O . ARG A 1 155 ? 30.056 23.859 -25.025 1.00 42.98 611 ARG A O 1
ATOM 1003 N N . THR A 1 156 ? 28.407 22.526 -24.268 1.00 42.72 612 THR A N 1
ATOM 1004 C CA . THR A 1 156 ? 28.492 23.009 -22.896 1.00 39.03 612 THR A CA 1
ATOM 1005 C C . THR A 1 156 ? 29.833 22.634 -22.265 1.00 40.44 612 THR A C 1
ATOM 1006 O O . THR A 1 156 ? 30.469 23.465 -21.612 1.00 39.16 612 THR A O 1
ATOM 1010 N N . CYS A 1 157 ? 30.269 21.392 -22.467 1.00 33.01 613 CYS A N 1
ATOM 1011 C CA . CYS A 1 157 ? 31.566 20.958 -21.947 1.00 34.51 613 CYS A CA 1
ATOM 1012 C C . CYS A 1 157 ? 32.698 21.788 -22.531 1.00 35.16 613 CYS A C 1
ATOM 1013 O O . CYS A 1 157 ? 33.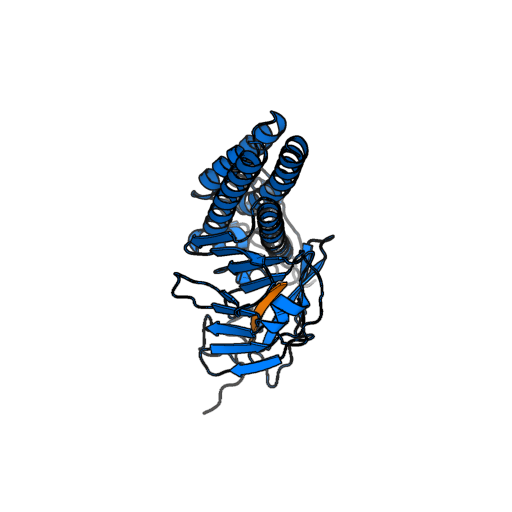594 22.211 -21.810 1.00 32.37 613 CYS A O 1
ATOM 1016 N N . LYS A 1 158 ? 32.676 21.981 -23.846 1.00 29.53 614 LYS A N 1
ATOM 1017 C CA . LYS A 1 158 ? 33.713 22.768 -24.504 1.00 31.20 614 LYS A CA 1
ATOM 1018 C C . LYS A 1 158 ? 33.734 24.211 -24.006 1.00 30.04 614 LYS A C 1
ATOM 1019 O O . LYS A 1 158 ? 34.803 24.776 -23.792 1.00 30.39 614 LYS A O 1
ATOM 1025 N N . ASP A 1 159 ? 32.557 24.797 -23.801 1.00 28.91 615 ASP A N 1
ATOM 1026 C CA . ASP A 1 159 ? 32.471 26.144 -23.240 1.00 28.74 615 ASP A CA 1
ATOM 1027 C C . ASP A 1 159 ? 33.110 26.201 -21.848 1.00 27.98 615 ASP A C 1
ATOM 1028 O O . ASP A 1 159 ? 33.883 27.118 -21.545 1.00 29.66 615 ASP A O 1
ATOM 1033 N N . TYR A 1 160 ? 32.781 25.229 -21.005 1.00 29.53 616 TYR A N 1
ATOM 1034 C CA . TYR A 1 160 ? 33.373 25.166 -19.673 1.00 32.81 616 TYR A CA 1
ATOM 1035 C C . TYR A 1 160 ? 34.896 25.041 -19.772 1.00 29.49 616 TYR A C 1
ATOM 1036 O O . TYR A 1 160 ? 35.645 25.787 -19.128 1.00 26.48 616 TYR A O 1
ATOM 1045 N N . ILE A 1 161 ? 35.359 24.098 -20.583 1.00 26.81 617 ILE A N 1
ATOM 1046 C CA . ILE A 1 161 ? 36.803 23.876 -20.717 1.00 26.62 617 ILE A CA 1
ATOM 1047 C C . ILE A 1 161 ? 37.562 25.122 -21.194 1.00 24.48 617 ILE A C 1
ATOM 1048 O O . ILE A 1 161 ? 38.611 25.448 -20.662 1.00 22.75 617 ILE A O 1
ATOM 1053 N N . LYS A 1 162 ? 37.040 25.808 -22.206 1.00 22.59 618 LYS A N 1
ATOM 1054 C CA . LYS A 1 162 ? 37.658 27.049 -22.674 1.00 25.20 618 LYS A CA 1
ATOM 1055 C C . LYS A 1 162 ? 37.765 28.068 -21.526 1.00 28.19 618 LYS A C 1
ATOM 1056 O O . LYS A 1 162 ? 38.769 28.769 -21.384 1.00 22.41 618 LYS A O 1
ATOM 1062 N N . ALA A 1 163 ? 36.731 28.135 -20.698 1.00 27.14 619 ALA A N 1
ATOM 1063 C CA . ALA A 1 163 ? 36.717 29.087 -19.593 1.00 25.15 619 ALA A CA 1
ATOM 1064 C C . ALA A 1 163 ? 37.759 28.719 -18.528 1.00 25.19 619 ALA A C 1
ATOM 1065 O O . ALA A 1 163 ? 38.468 29.588 -18.020 1.00 25.23 619 ALA A O 1
ATOM 1067 N N . VAL A 1 164 ? 37.879 27.438 -18.203 1.00 20.90 620 VAL A N 1
ATOM 1068 C CA . VAL A 1 164 ? 38.832 27.065 -17.159 1.00 22.46 620 VAL A CA 1
ATOM 1069 C C . VAL A 1 164 ? 40.267 27.100 -17.670 1.00 23.74 620 VAL A C 1
ATOM 1070 O O . VAL A 1 164 ? 41.180 27.419 -16.921 1.00 23.26 620 VAL A O 1
ATOM 1074 N N . VAL A 1 165 ? 40.466 26.784 -18.944 1.00 21.37 621 VAL A N 1
ATOM 1075 C CA . VAL A 1 165 ? 41.789 26.949 -19.544 1.00 19.45 621 VAL A CA 1
ATOM 1076 C C . VAL A 1 165 ? 42.201 28.415 -19.492 1.00 22.03 621 VAL A C 1
ATOM 1077 O O . VAL A 1 165 ? 43.338 28.717 -19.154 1.00 19.45 621 VAL A O 1
ATOM 1081 N N . GLU A 1 166 ? 41.281 29.328 -19.806 1.00 21.53 622 GLU A N 1
ATOM 1082 C CA . GLU A 1 166 ? 41.620 30.751 -19.705 1.00 20.78 622 GLU A CA 1
ATOM 1083 C C . GLU A 1 166 ? 41.906 31.134 -18.255 1.00 20.99 622 GLU A C 1
ATOM 1084 O O . GLU A 1 166 ? 42.836 31.882 -17.978 1.00 22.10 622 GLU A O 1
ATOM 1090 N N . THR A 1 167 ? 41.099 30.627 -17.326 1.00 19.70 623 THR A N 1
ATOM 1091 C CA . THR A 1 167 ? 41.313 30.977 -15.917 1.00 19.41 623 THR A CA 1
ATOM 1092 C C . THR A 1 167 ? 42.686 30.508 -15.452 1.00 21.52 623 THR A C 1
ATOM 1093 O O . THR A 1 167 ? 43.429 31.258 -14.809 1.00 22.19 623 THR A O 1
ATOM 1097 N N . VAL A 1 168 ? 43.031 29.267 -15.782 1.00 19.64 624 VAL A N 1
ATOM 1098 C CA . VAL A 1 168 ? 44.362 28.756 -15.435 1.00 21.27 624 VAL A CA 1
ATOM 1099 C C . VAL A 1 168 ? 45.464 29.587 -16.081 1.00 21.70 624 VAL A C 1
ATOM 1100 O O . VAL A 1 168 ? 46.460 29.931 -15.431 1.00 18.56 624 VAL A O 1
ATOM 1104 N N . ASP A 1 169 ? 45.301 29.920 -17.363 1.00 20.62 625 ASP A N 1
ATOM 1105 C CA . ASP A 1 169 ? 46.276 30.788 -18.017 1.00 19.21 625 ASP A CA 1
ATOM 1106 C C . ASP A 1 169 ? 46.462 32.114 -17.260 1.00 22.21 625 ASP A C 1
ATOM 1107 O O . ASP A 1 169 ? 47.591 32.599 -17.095 1.00 19.79 625 ASP A O 1
ATOM 1112 N N . ASN A 1 170 ? 45.351 32.711 -16.827 1.00 19.40 626 ASN A N 1
ATOM 1113 C CA . ASN A 1 170 ? 45.398 33.966 -16.078 1.00 21.21 626 ASN A CA 1
ATOM 1114 C C . ASN A 1 170 ? 46.115 33.826 -14.726 1.00 20.07 626 ASN A C 1
ATOM 1115 O O . ASN A 1 170 ? 46.831 34.727 -14.301 1.00 21.38 626 ASN A O 1
ATOM 1120 N N . LEU A 1 171 ? 45.906 32.698 -14.057 1.00 16.84 627 LEU A N 1
ATOM 1121 C CA . LEU A 1 171 ? 46.474 32.483 -12.726 1.00 19.94 627 LEU A CA 1
ATOM 1122 C C . LEU A 1 171 ? 47.971 32.214 -12.770 1.00 19.39 627 LEU A C 1
ATOM 1123 O O . LEU A 1 171 ? 48.659 32.375 -11.760 1.00 22.15 627 LEU A O 1
ATOM 1128 N N . LEU A 1 172 ? 48.472 31.791 -13.927 1.00 21.12 628 LEU A N 1
ATOM 1129 C CA . LEU A 1 172 ? 49.879 31.422 -14.057 1.00 19.24 628 LEU A CA 1
ATOM 1130 C C . LEU A 1 172 ? 50.703 32.458 -14.804 1.00 22.27 628 LEU A C 1
ATOM 1131 O O . LEU A 1 172 ? 51.892 32.250 -15.051 1.00 23.01 628 LEU A O 1
ATOM 1136 N N . ARG A 1 173 ? 50.107 33.597 -15.139 1.00 19.29 629 ARG A N 1
ATOM 1137 C CA . ARG A 1 173 ? 50.900 34.595 -15.838 1.00 21.39 629 ARG A CA 1
ATOM 1138 C C . ARG A 1 173 ? 51.908 35.174 -14.845 1.00 22.57 629 ARG A C 1
ATOM 1139 O O . ARG A 1 173 ? 51.649 35.209 -13.640 1.00 23.30 629 ARG A O 1
ATOM 1147 N N . PRO A 1 174 ? 53.074 35.601 -15.343 1.00 24.79 630 PRO A N 1
ATOM 1148 C CA . PRO A 1 174 ? 54.160 36.044 -14.457 1.00 22.94 630 PRO A CA 1
ATOM 1149 C C . PRO A 1 174 ? 53.709 37.117 -13.469 1.00 25.48 630 PRO A C 1
ATOM 1150 O O . PRO A 1 174 ? 54.152 37.095 -12.325 1.00 27.71 630 PRO A O 1
ATOM 1154 N N . GLU A 1 175 ? 52.842 38.035 -13.891 1.00 26.84 631 GLU A N 1
ATOM 1155 C CA . GLU A 1 175 ? 52.398 39.101 -12.986 1.00 32.08 631 GLU A CA 1
ATOM 1156 C C . GLU A 1 175 ? 51.446 38.627 -11.878 1.00 30.30 631 GLU A C 1
ATOM 1157 O O . GLU A 1 175 ? 51.182 39.366 -10.943 1.00 38.09 631 GLU A O 1
ATOM 1163 N N . ALA A 1 176 ? 50.917 37.410 -11.991 1.00 22.88 632 ALA A N 1
ATOM 1164 C CA . ALA A 1 176 ? 50.036 36.846 -10.956 1.00 24.50 632 ALA A CA 1
ATOM 1165 C C . ALA A 1 176 ? 50.801 36.025 -9.906 1.00 26.23 632 ALA A C 1
ATOM 1166 O O . ALA A 1 176 ? 50.265 35.696 -8.842 1.00 22.20 632 ALA A O 1
ATOM 1168 N N . LEU A 1 177 ? 52.043 35.675 -10.211 1.00 22.17 633 LEU A N 1
ATOM 1169 C CA . LEU A 1 177 ? 52.795 34.759 -9.358 1.00 19.25 633 LEU A CA 1
ATOM 1170 C C . LEU A 1 177 ? 53.085 35.349 -7.978 1.00 22.06 633 LEU A C 1
ATOM 1171 O O . LEU A 1 177 ? 53.145 34.627 -7.008 1.00 22.99 633 LEU A O 1
ATOM 1176 N N . GLU A 1 178 ? 53.295 36.656 -7.892 1.00 20.73 634 GLU A N 1
ATOM 1177 C CA . GLU A 1 178 ? 53.526 37.270 -6.585 1.00 23.29 634 GLU A CA 1
ATOM 1178 C C . GLU A 1 178 ? 52.311 37.098 -5.654 1.00 23.62 634 GLU A C 1
ATOM 1179 O O . GLU A 1 178 ? 52.460 37.013 -4.431 1.00 24.80 634 GLU A O 1
ATOM 1185 N N . SER A 1 179 ? 51.111 37.048 -6.225 1.00 21.33 635 SER A N 1
ATOM 1186 C CA . SER A 1 179 ? 49.925 36.816 -5.418 1.00 23.06 635 SER A CA 1
ATOM 1187 C C . SER A 1 179 ? 49.897 35.417 -4.834 1.00 19.84 635 SER A C 1
ATOM 1188 O O . SER A 1 179 ? 49.508 35.224 -3.680 1.00 21.39 635 SER A O 1
ATOM 1191 N N . TRP A 1 180 ? 50.300 34.431 -5.629 1.00 19.76 636 TRP A N 1
ATOM 1192 C CA . TRP A 1 180 ? 50.437 33.086 -5.085 1.00 18.78 636 TRP A CA 1
ATOM 1193 C C . TRP A 1 180 ? 51.422 33.099 -3.913 1.00 19.42 636 TRP A C 1
ATOM 1194 O O . TRP A 1 180 ? 51.238 32.389 -2.925 1.00 22.43 636 TRP A O 1
ATOM 1205 N N . LYS A 1 181 ? 52.505 33.860 -4.048 1.00 20.50 637 LYS A N 1
ATOM 1206 C CA . LYS A 1 181 ? 53.527 33.877 -3.003 1.00 23.79 637 LYS A CA 1
ATOM 1207 C C . LYS A 1 181 ? 53.072 34.616 -1.733 1.00 25.09 637 LYS A C 1
ATOM 1208 O O . LYS A 1 181 ? 53.767 34.581 -0.706 1.00 22.53 637 LYS A O 1
ATOM 1214 N N . ASP A 1 182 ? 51.907 35.266 -1.798 1.00 23.97 638 ASP A N 1
ATOM 1215 C CA . ASP A 1 182 ? 51.294 35.850 -0.601 1.00 24.54 638 ASP A CA 1
ATOM 1216 C C . ASP A 1 182 ? 50.502 34.808 0.206 1.00 23.60 638 ASP A C 1
ATOM 1217 O O . ASP A 1 182 ? 49.937 35.131 1.248 1.00 24.74 638 ASP A O 1
ATOM 1222 N N . MET A 1 183 ? 50.436 33.567 -0.285 1.00 23.93 639 MET A N 1
ATOM 1223 C CA . MET A 1 183 ? 49.918 32.447 0.514 1.00 24.22 639 MET A CA 1
ATOM 1224 C C . MET A 1 183 ? 51.102 31.744 1.173 1.00 24.62 639 MET A C 1
ATOM 1225 O O . MET A 1 183 ? 52.210 31.821 0.666 1.00 26.47 639 MET A O 1
ATOM 1230 N N . ASN A 1 184 ? 50.884 31.025 2.273 1.00 25.41 640 ASN A N 1
ATOM 1231 C CA . ASN A 1 184 ? 51.991 30.254 2.838 1.00 30.65 640 ASN A CA 1
ATOM 1232 C C . ASN A 1 184 ? 52.313 29.002 2.008 1.00 29.70 640 ASN A C 1
ATOM 1233 O O . ASN A 1 184 ? 51.592 28.680 1.061 1.00 27.09 640 ASN A O 1
ATOM 1238 N N . ALA A 1 185 ? 53.423 28.339 2.316 1.00 29.25 641 ALA A N 1
ATOM 1239 C CA . ALA A 1 185 ? 53.903 27.240 1.478 1.00 34.57 641 ALA A CA 1
ATOM 1240 C C . ALA A 1 185 ? 52.847 26.137 1.318 1.00 27.37 641 ALA A C 1
ATOM 1241 O O . ALA A 1 185 ? 52.649 25.604 0.219 1.00 26.94 641 ALA A O 1
ATOM 1243 N N . THR A 1 186 ? 52.167 25.806 2.416 1.00 26.96 642 THR A N 1
ATOM 1244 C CA . THR A 1 186 ? 51.169 24.739 2.389 1.00 30.04 642 THR A CA 1
ATOM 1245 C C . THR A 1 186 ? 49.966 25.109 1.531 1.00 27.29 642 THR A C 1
ATOM 1246 O O . THR A 1 186 ? 49.469 24.290 0.777 1.00 25.69 642 THR A O 1
ATOM 1250 N N . GLU A 1 187 ? 49.515 26.354 1.633 1.00 23.28 643 GLU A N 1
ATOM 1251 C CA . GLU A 1 187 ? 48.394 26.814 0.831 1.00 22.89 643 GLU A CA 1
ATOM 1252 C C . GLU A 1 187 ? 48.761 26.844 -0.657 1.00 23.29 643 GLU A C 1
ATOM 1253 O O . GLU A 1 187 ? 47.921 26.559 -1.512 1.00 22.04 643 GLU A O 1
ATOM 1259 N N . GLN A 1 188 ? 50.001 27.213 -0.971 1.00 22.09 644 GLN A N 1
ATOM 1260 C CA . GLN A 1 188 ? 50.448 27.190 -2.373 1.00 23.31 644 GLN A CA 1
ATOM 1261 C C . GLN A 1 188 ? 50.360 25.779 -2.940 1.00 22.20 644 GLN A C 1
ATOM 1262 O O . GLN A 1 188 ? 49.867 25.566 -4.056 1.00 20.37 644 GLN A O 1
ATOM 1268 N N . VAL A 1 189 ? 50.866 24.815 -2.178 1.00 22.82 645 VAL A N 1
ATOM 1269 C CA . VAL A 1 189 ? 50.817 23.417 -2.605 1.00 21.81 645 VAL A CA 1
ATOM 1270 C C . VAL A 1 189 ? 49.384 22.924 -2.772 1.00 22.67 645 VAL A C 1
ATOM 1271 O O . VAL A 1 189 ? 49.053 22.270 -3.753 1.00 23.03 645 VAL A O 1
ATOM 1275 N N . HIS A 1 190 ? 48.540 23.229 -1.792 1.00 20.52 646 HIS A N 1
ATOM 1276 C CA . HIS A 1 190 ? 47.136 22.811 -1.816 1.00 22.57 646 HIS A CA 1
ATOM 1277 C C . HIS A 1 190 ? 46.447 23.399 -3.036 1.00 21.69 646 HIS A C 1
ATOM 1278 O O . HIS A 1 190 ? 45.713 22.716 -3.756 1.00 22.14 646 HIS A O 1
ATOM 1285 N N . THR A 1 191 ? 46.695 24.678 -3.285 1.00 24.03 647 THR A N 1
ATOM 1286 C CA . THR A 1 191 ? 46.054 25.345 -4.417 1.00 24.59 647 THR A CA 1
ATOM 1287 C C . THR A 1 191 ? 46.546 24.817 -5.756 1.00 21.07 647 THR A C 1
ATOM 1288 O O . THR A 1 191 ? 45.749 24.585 -6.678 1.00 21.75 647 THR A O 1
ATOM 1292 N N . ALA A 1 192 ? 47.853 24.604 -5.870 1.00 18.65 648 ALA A N 1
ATOM 1293 C CA . ALA A 1 192 ? 48.397 24.090 -7.125 1.00 21.45 648 ALA A CA 1
ATOM 1294 C C . ALA A 1 192 ? 47.886 22.681 -7.401 1.00 21.39 648 ALA A C 1
ATOM 1295 O O . ALA A 1 192 ? 47.608 22.320 -8.543 1.00 20.75 648 ALA A O 1
ATOM 1297 N N . THR A 1 193 ? 47.799 21.873 -6.354 1.00 19.33 649 THR A N 1
ATOM 1298 C CA . THR A 1 193 ? 47.332 20.498 -6.507 1.00 22.91 649 THR A CA 1
ATOM 1299 C C . THR A 1 193 ? 45.851 20.473 -6.900 1.00 22.17 649 THR A C 1
ATOM 1300 O O . THR A 1 193 ? 45.446 19.729 -7.800 1.00 21.98 649 THR A O 1
ATOM 1304 N N . MET A 1 194 ? 45.037 21.300 -6.246 1.00 21.19 650 MET A N 1
ATOM 1305 C CA . MET A 1 194 ? 43.628 21.384 -6.635 1.00 20.84 650 MET A CA 1
ATOM 1306 C C . MET A 1 194 ? 43.495 21.814 -8.092 1.00 24.49 650 MET A C 1
ATOM 1307 O O . MET A 1 194 ? 42.607 21.341 -8.809 1.00 22.90 650 MET A O 1
ATOM 1312 N N . LEU A 1 195 ? 44.385 22.702 -8.533 1.00 22.63 651 LEU A N 1
ATOM 1313 C CA . LEU A 1 195 ? 44.340 23.201 -9.908 1.00 20.18 651 LEU A CA 1
ATOM 1314 C C . LEU A 1 195 ? 44.630 22.066 -10.906 1.00 24.25 651 LEU A C 1
ATOM 1315 O O . LEU A 1 195 ? 43.887 21.879 -11.872 1.00 23.22 651 LEU A O 1
ATOM 1320 N N . LEU A 1 196 ? 45.694 21.301 -10.651 1.00 21.62 652 LEU A N 1
ATOM 1321 C CA . LEU A 1 196 ? 46.035 20.127 -11.464 1.00 24.28 652 LEU A CA 1
ATOM 1322 C C . LEU A 1 196 ? 44.855 19.157 -11.516 1.00 23.81 652 LEU A C 1
ATOM 1323 O O . LEU A 1 196 ? 44.533 18.572 -12.555 1.00 23.35 652 LEU A O 1
ATOM 1328 N N . ASP A 1 197 ? 44.227 18.967 -10.370 1.00 21.50 653 ASP A N 1
ATOM 1329 C CA . ASP A 1 197 ? 43.151 17.988 -10.256 1.00 26.48 653 ASP A CA 1
ATOM 1330 C C . ASP A 1 197 ? 41.895 18.411 -11.012 1.00 28.14 653 ASP A C 1
ATOM 1331 O O . ASP A 1 197 ? 41.292 17.610 -11.739 1.00 25.72 653 ASP A O 1
ATOM 1336 N N . VAL A 1 198 ? 41.488 19.667 -10.829 1.00 26.17 654 VAL A N 1
ATOM 1337 C CA A VAL A 1 198 ? 40.290 20.222 -11.470 0.25 28.88 654 VAL A CA 1
ATOM 1338 C CA B VAL A 1 198 ? 40.261 20.146 -11.457 0.75 27.17 654 VAL A CA 1
ATOM 1339 C C . VAL A 1 198 ? 40.371 20.195 -12.987 1.00 28.30 654 VAL A C 1
ATOM 1340 O O . VAL A 1 198 ? 39.424 19.809 -13.690 1.00 26.35 654 VAL A O 1
ATOM 1347 N N . LEU A 1 199 ? 41.510 20.633 -13.511 1.00 22.41 655 LEU A N 1
ATOM 1348 C CA . LEU A 1 199 ? 41.658 20.688 -14.960 1.00 25.96 655 LEU A CA 1
ATOM 1349 C C . LEU A 1 199 ? 41.597 19.287 -15.578 1.00 25.95 655 LEU A C 1
ATOM 1350 O O . LEU A 1 199 ? 40.936 19.060 -16.596 1.00 24.70 655 LEU A O 1
ATOM 1355 N N . GLU A 1 200 ? 42.290 18.339 -14.963 1.00 22.93 656 GLU A N 1
ATOM 1356 C CA . GLU A 1 200 ? 42.224 16.964 -15.439 1.00 21.77 656 GLU A CA 1
ATOM 1357 C C . GLU A 1 200 ? 40.794 16.408 -15.379 1.00 25.81 656 GLU A C 1
ATOM 1358 O O . GLU A 1 200 ? 40.342 15.740 -16.318 1.00 24.23 656 GLU A O 1
ATOM 1364 N N . GLU A 1 201 ? 40.093 16.654 -14.268 1.00 23.34 657 GLU A N 1
ATOM 1365 C CA . GLU A 1 201 ? 38.717 16.167 -14.130 1.00 23.63 657 GLU A CA 1
ATOM 1366 C C . GLU A 1 201 ? 37.798 16.796 -15.176 1.00 28.06 657 GLU A C 1
ATOM 1367 O O . GLU A 1 201 ? 36.942 16.118 -15.773 1.00 24.48 657 GLU A O 1
ATOM 1373 N N . GLY A 1 202 ? 37.959 18.098 -15.388 1.00 26.06 658 GLY A N 1
ATOM 1374 C CA . GLY A 1 202 ? 37.210 18.780 -16.434 1.00 26.96 658 GLY A CA 1
ATOM 1375 C C . GLY A 1 202 ? 37.476 18.197 -17.818 1.00 25.89 658 GLY A C 1
ATOM 1376 O O . GLY A 1 202 ? 36.546 18.008 -18.612 1.00 24.79 658 GLY A O 1
ATOM 1377 N N . ALA A 1 203 ? 38.740 17.906 -18.112 1.00 21.48 659 ALA A N 1
ATOM 1378 C CA . ALA A 1 203 ? 39.117 17.305 -19.397 1.00 22.77 659 ALA A CA 1
ATOM 1379 C C . ALA A 1 203 ? 38.443 15.943 -19.609 1.00 28.13 659 ALA A C 1
ATOM 1380 O O . ALA A 1 203 ? 37.976 15.630 -20.703 1.00 23.20 659 ALA A O 1
ATOM 1382 N N . PHE A 1 204 ? 38.388 15.124 -18.563 1.00 25.43 660 PHE A N 1
ATOM 1383 C CA . PHE A 1 204 ? 37.754 13.817 -18.700 1.00 21.93 660 PHE A CA 1
ATOM 1384 C C . PHE A 1 204 ? 36.233 13.918 -18.849 1.00 27.47 660 PHE A C 1
ATOM 1385 O O . PHE A 1 204 ? 35.604 13.048 -19.456 1.00 31.28 660 PHE A O 1
ATOM 1393 N N . LEU A 1 205 ? 35.636 14.977 -18.308 1.00 25.87 661 LEU A N 1
ATOM 1394 C CA . LEU A 1 205 ? 34.202 15.198 -18.516 1.00 26.71 661 LEU A CA 1
ATOM 1395 C C . LEU A 1 205 ? 33.961 15.498 -20.000 1.00 30.98 661 LEU A C 1
ATOM 1396 O O . LEU A 1 205 ? 33.030 14.976 -20.610 1.00 28.55 661 LEU A O 1
ATOM 1401 N N . LEU A 1 206 ? 34.828 16.311 -20.594 1.00 26.72 662 LEU A N 1
ATOM 1402 C CA . LEU A 1 206 ? 34.753 16.564 -22.029 1.00 26.66 662 LEU A CA 1
ATOM 1403 C C . LEU A 1 206 ? 34.925 15.267 -22.819 1.00 29.58 662 LEU A C 1
ATOM 1404 O O . LEU A 1 206 ? 34.218 15.027 -23.804 1.00 31.64 662 LEU A O 1
ATOM 1409 N N . ALA A 1 207 ? 35.862 14.429 -22.391 1.00 24.49 663 ALA A N 1
ATOM 1410 C CA . ALA A 1 207 ? 36.141 13.185 -23.101 1.00 27.40 663 ALA A CA 1
ATOM 1411 C C . ALA A 1 207 ? 34.905 12.280 -23.105 1.00 32.69 663 ALA A C 1
ATOM 1412 O O . ALA A 1 207 ? 34.732 11.461 -24.005 1.00 31.70 663 ALA A O 1
ATOM 1414 N N . ASP A 1 208 ? 34.052 12.441 -22.100 1.00 31.58 664 ASP A N 1
ATOM 1415 C CA . ASP A 1 208 ? 32.807 11.675 -22.023 1.00 35.52 664 ASP A CA 1
ATOM 1416 C C . ASP A 1 208 ? 31.710 12.226 -22.912 1.00 41.56 664 ASP A C 1
ATOM 1417 O O . ASP A 1 208 ? 30.673 11.586 -23.089 1.00 45.91 664 ASP A O 1
ATOM 1422 N N . ASN A 1 209 ? 31.922 13.416 -23.461 1.00 41.13 665 ASN A N 1
ATOM 1423 C CA . ASN A 1 209 ? 30.869 14.083 -24.216 1.00 46.92 665 ASN A CA 1
ATOM 1424 C C . ASN A 1 209 ? 31.282 14.495 -25.623 1.00 51.29 665 ASN A C 1
ATOM 1425 O O . ASN A 1 209 ? 30.777 15.481 -26.161 1.00 54.57 665 ASN A O 1
ATOM 1430 N N . VAL A 1 210 ? 32.214 13.747 -26.206 1.00 42.72 666 VAL A N 1
ATOM 1431 C CA . VAL A 1 210 ? 32.542 13.890 -27.624 1.00 43.45 666 VAL A CA 1
ATOM 1432 C C . VAL A 1 210 ? 32.452 12.518 -28.269 1.00 46.06 666 VAL A C 1
ATOM 1433 O O . VAL A 1 210 ? 32.543 11.498 -27.584 1.00 47.42 666 VAL A O 1
ATOM 1437 N N . ARG A 1 211 ? 32.278 12.491 -29.583 1.00 53.52 667 ARG A N 1
ATOM 1438 C CA . ARG A 1 211 ? 32.189 11.230 -30.303 1.00 58.43 667 ARG A CA 1
ATOM 1439 C C . ARG A 1 211 ? 33.491 10.949 -31.038 1.00 48.63 667 ARG A C 1
ATOM 1440 O O . ARG A 1 211 ? 34.047 11.830 -31.695 1.00 50.44 667 ARG A O 1
ATOM 1448 N N . GLU A 1 212 ? 33.981 9.724 -30.900 1.00 42.55 668 GLU A N 1
ATOM 1449 C CA . GLU A 1 212 ? 35.191 9.293 -31.583 1.00 50.93 668 GLU A CA 1
ATOM 1450 C C . GLU A 1 212 ? 34.945 9.283 -33.094 1.00 51.35 668 GLU A C 1
ATOM 1451 O O . GLU A 1 212 ? 33.866 8.908 -33.541 1.00 51.17 668 GLU A O 1
ATOM 1457 N N . PRO A 1 213 ? 35.937 9.716 -33.886 1.00 48.80 669 PRO A N 1
ATOM 1458 C CA . PRO A 1 213 ? 37.211 10.253 -33.407 1.00 39.50 669 PRO A CA 1
ATOM 1459 C C . PRO A 1 213 ? 37.085 11.730 -33.058 1.00 41.63 669 PRO A C 1
ATOM 1460 O O . PRO A 1 213 ? 36.361 12.467 -33.730 1.00 36.87 669 PRO A O 1
ATOM 1464 N N . ALA A 1 214 ? 37.789 12.159 -32.017 1.00 33.90 670 ALA A N 1
ATOM 1465 C CA . ALA A 1 214 ? 37.756 13.556 -31.624 1.00 36.70 670 ALA A CA 1
ATOM 1466 C C . ALA A 1 214 ? 39.123 13.971 -31.117 1.00 32.91 670 ALA A C 1
ATOM 1467 O O . ALA A 1 214 ? 39.798 13.212 -30.423 1.00 31.61 670 ALA A O 1
ATOM 1469 N N . ARG A 1 215 ? 39.535 15.175 -31.481 1.00 27.38 671 ARG A N 1
ATOM 1470 C CA . ARG A 1 215 ? 40.712 15.773 -30.881 1.00 31.99 671 ARG A CA 1
ATOM 1471 C C . ARG A 1 215 ? 40.403 17.235 -30.595 1.00 30.91 671 ARG A C 1
ATOM 1472 O O . ARG A 1 215 ? 39.933 17.964 -31.467 1.00 37.78 671 ARG A O 1
ATOM 1480 N N . PHE A 1 216 ? 40.638 17.657 -29.362 1.00 24.25 672 PHE A N 1
ATOM 1481 C CA . PHE A 1 216 ? 40.365 19.030 -28.966 1.00 22.36 672 PHE A CA 1
ATOM 1482 C C . PHE A 1 216 ? 41.639 19.555 -28.313 1.00 21.44 672 PHE A C 1
ATOM 1483 O O . PHE A 1 216 ? 42.068 19.034 -27.285 1.00 24.03 672 PHE A O 1
ATOM 1491 N N . LEU A 1 217 ? 42.259 20.549 -28.938 1.00 22.01 673 LEU A N 1
ATOM 1492 C CA . LEU A 1 217 ? 43.502 21.133 -28.431 1.00 18.06 673 LEU A CA 1
ATOM 1493 C C . LEU A 1 217 ? 43.263 22.612 -28.140 1.00 21.32 673 LEU A C 1
ATOM 1494 O O . LEU A 1 217 ? 42.687 23.311 -28.970 1.00 20.33 673 LEU A O 1
ATOM 1499 N N . ALA A 1 218 ? 43.681 23.080 -26.960 1.00 17.84 674 ALA A N 1
ATOM 1500 C CA . ALA A 1 218 ? 43.584 24.496 -26.609 1.00 19.60 674 ALA A CA 1
ATOM 1501 C C . ALA A 1 218 ? 44.963 24.978 -26.131 1.00 23.08 674 ALA A C 1
ATOM 1502 O O . ALA A 1 218 ? 45.483 24.486 -25.117 1.00 20.54 674 ALA A O 1
ATOM 1504 N N . ALA A 1 219 ? 45.552 25.933 -26.846 1.00 19.33 675 ALA A N 1
ATOM 1505 C CA . ALA A 1 219 ? 46.905 26.397 -26.524 1.00 19.41 675 ALA A CA 1
ATOM 1506 C C . ALA A 1 219 ? 46.924 27.861 -26.107 1.00 21.62 675 ALA A C 1
ATOM 1507 O O . ALA A 1 219 ? 46.558 28.748 -26.896 1.00 20.62 675 ALA A O 1
ATOM 1509 N N . LYS A 1 220 ? 47.386 28.111 -24.885 1.00 20.27 676 LYS A N 1
ATOM 1510 C CA . LYS A 1 220 ? 47.528 29.467 -24.365 1.00 18.24 676 LYS A CA 1
ATOM 1511 C C . LYS A 1 220 ? 48.960 29.706 -23.897 1.00 19.99 676 LYS A C 1
ATOM 1512 O O . LYS A 1 220 ? 49.802 28.822 -23.957 1.00 16.65 676 LYS A O 1
ATOM 1518 N N . GLN A 1 221 ? 49.229 30.916 -23.450 1.00 17.64 677 GLN A N 1
ATOM 1519 C CA . GLN A 1 221 ? 50.580 31.298 -23.058 1.00 18.90 677 GLN A CA 1
ATOM 1520 C C . GLN A 1 221 ? 51.183 30.408 -21.953 1.00 19.73 677 GLN A C 1
ATOM 1521 O O . GLN A 1 221 ? 52.382 30.091 -21.977 1.00 21.01 677 GLN A O 1
ATOM 1527 N N . ASN A 1 222 ? 50.364 30.033 -20.972 1.00 18.01 678 ASN A N 1
ATOM 1528 C CA . ASN A 1 222 ? 50.871 29.333 -19.777 1.00 18.57 678 ASN A CA 1
ATOM 1529 C C . ASN A 1 222 ? 50.280 27.965 -19.543 1.00 16.05 678 ASN A C 1
ATOM 1530 O O . ASN A 1 222 ? 50.497 27.360 -18.500 1.00 19.04 678 ASN A O 1
ATOM 1535 N N . VAL A 1 223 ? 49.488 27.496 -20.499 1.00 15.50 679 VAL A N 1
ATOM 1536 C CA . VAL A 1 223 ? 48.842 26.202 -20.360 1.00 13.08 679 VAL A CA 1
ATOM 1537 C C . VAL A 1 223 ? 48.400 25.723 -21.735 1.00 19.29 679 VAL A C 1
ATOM 1538 O O . VAL A 1 223 ? 47.955 26.520 -22.564 1.00 19.95 679 VAL A O 1
ATOM 1542 N N . VAL A 1 224 ? 48.517 24.417 -21.968 1.00 16.94 680 VAL A N 1
ATOM 1543 C CA . VAL A 1 224 ? 48.017 23.813 -23.203 1.00 18.89 680 VAL A CA 1
ATOM 1544 C C . VAL A 1 224 ? 47.312 22.548 -22.781 1.00 18.72 680 VAL A C 1
ATOM 1545 O O . VAL A 1 224 ? 47.835 21.805 -21.946 1.00 20.35 680 VAL A O 1
ATOM 1549 N N . LEU A 1 225 ? 46.149 22.286 -23.368 1.00 18.81 681 LEU A N 1
ATOM 1550 C CA . LEU A 1 225 ? 45.368 21.107 -22.983 1.00 19.77 681 LEU A CA 1
ATOM 1551 C C . LEU A 1 225 ? 44.920 20.384 -24.222 1.00 22.36 681 LEU A C 1
ATOM 1552 O O . LEU A 1 225 ? 44.493 21.025 -25.166 1.00 19.94 681 LEU A O 1
ATOM 1557 N N . GLU A 1 226 ? 45.002 19.055 -24.218 1.00 19.79 682 GLU A N 1
ATOM 1558 C CA . GLU A 1 226 ? 44.438 18.283 -25.312 1.00 19.65 682 GLU A CA 1
ATOM 1559 C C . GLU A 1 226 ? 43.583 17.146 -24.760 1.00 24.00 682 GLU A C 1
ATOM 1560 O O . GLU A 1 226 ? 43.981 16.480 -23.795 1.00 23.60 682 GLU A O 1
ATOM 1566 N N . VAL A 1 227 ? 42.421 16.940 -25.376 1.00 22.68 683 VAL A N 1
ATOM 1567 C CA . VAL A 1 227 ? 41.585 15.772 -25.110 1.00 21.90 683 VAL A CA 1
ATOM 1568 C C . VAL A 1 227 ? 41.397 15.060 -26.428 1.00 23.94 683 VAL A C 1
ATOM 1569 O O . VAL A 1 227 ? 40.992 15.668 -27.421 1.00 24.78 683 VAL A O 1
ATOM 1573 N N . THR A 1 228 ? 41.712 13.772 -26.457 1.00 21.38 684 THR A N 1
ATOM 1574 C CA . THR A 1 228 ? 41.528 13.030 -27.688 1.00 23.41 684 THR A CA 1
ATOM 1575 C C . THR A 1 228 ? 40.860 11.687 -27.395 1.00 28.58 684 THR A C 1
ATOM 1576 O O . THR A 1 228 ? 41.195 11.008 -26.425 1.00 28.46 684 THR A O 1
ATOM 1580 N N . VAL A 1 229 ? 39.881 11.348 -28.224 1.00 28.11 685 VAL A N 1
ATOM 1581 C CA . VAL A 1 229 ? 39.116 10.121 -28.051 1.00 25.29 685 VAL A CA 1
ATOM 1582 C C . VAL A 1 229 ? 39.229 9.385 -29.375 1.00 27.65 685 VAL A C 1
ATOM 1583 O O . VAL A 1 229 ? 38.792 9.896 -30.405 1.00 33.72 685 VAL A O 1
ATOM 1587 N N . LEU A 1 230 ? 39.843 8.201 -29.342 1.00 35.15 686 LEU A N 1
ATOM 1588 C CA . LEU A 1 230 ? 40.238 7.487 -30.557 1.00 41.13 686 LEU A CA 1
ATOM 1589 C C . LEU A 1 230 ? 39.784 6.031 -30.554 1.00 40.58 686 LEU A C 1
ATOM 1590 O O . LEU A 1 230 ? 39.648 5.416 -29.493 1.00 40.08 686 LEU A O 1
ATOM 1595 N N . SER A 1 231 ? 39.571 5.488 -31.753 1.00 38.01 687 SER A N 1
ATOM 1596 C CA . SER A 1 231 ? 39.339 4.057 -31.922 1.00 34.16 687 SER A CA 1
ATOM 1597 C C . SER A 1 231 ? 40.671 3.316 -31.849 1.00 41.47 687 SER A C 1
ATOM 1598 O O . SER A 1 231 ? 41.687 3.786 -32.361 1.00 46.87 687 SER A O 1
ATOM 1601 N N . THR A 1 232 ? 40.663 2.160 -31.200 1.00 40.20 688 THR A N 1
ATOM 1602 C CA . THR A 1 232 ? 41.847 1.325 -31.109 1.00 45.55 688 THR A CA 1
ATOM 1603 C C . THR A 1 232 ? 41.774 0.189 -32.127 1.00 50.40 688 THR A C 1
ATOM 1604 O O . THR A 1 232 ? 42.603 -0.716 -32.116 1.00 55.93 688 THR A O 1
ATOM 1608 N N . GLU A 1 233 ? 40.771 0.236 -32.997 1.00 53.21 689 GLU A N 1
ATOM 1609 C CA . GLU A 1 233 ? 40.609 -0.784 -34.028 1.00 63.65 689 GLU A CA 1
ATOM 1610 C C . GLU A 1 233 ? 41.540 -0.486 -35.200 1.00 73.17 689 GLU A C 1
ATOM 1611 O O . GLU A 1 233 ? 41.565 0.631 -35.714 1.00 71.80 689 GLU A O 1
ATOM 1617 N N . GLY A 1 234 ? 42.310 -1.485 -35.615 1.00 79.07 690 GLY A N 1
ATOM 1618 C CA . GLY A 1 234 ? 43.160 -1.344 -36.784 1.00 76.39 690 GLY A CA 1
ATOM 1619 C C . GLY A 1 234 ? 44.429 -0.554 -36.538 1.00 66.42 690 GLY A C 1
ATOM 1620 O O . GLY A 1 234 ? 45.100 -0.735 -35.525 1.00 70.32 690 GLY A O 1
ATOM 1621 N N . GLN A 1 235 ? 44.759 0.328 -37.476 1.00 59.49 691 GLN A N 1
ATOM 1622 C CA . GLN A 1 235 ? 45.995 1.090 -37.398 1.00 66.02 691 GLN A CA 1
ATOM 1623 C C . GLN A 1 235 ? 45.926 2.165 -36.322 1.00 63.96 691 GLN A C 1
ATOM 1624 O O . GLN A 1 235 ? 45.150 3.116 -36.409 1.00 63.40 691 GLN A O 1
ATOM 1630 N N . VAL A 1 236 ? 46.742 1.992 -35.295 1.00 56.62 692 VAL A N 1
ATOM 1631 C CA . VAL A 1 236 ? 46.833 2.975 -34.235 1.00 44.04 692 VAL A CA 1
ATOM 1632 C C . VAL A 1 236 ? 48.209 3.620 -34.290 1.00 41.87 692 VAL A C 1
ATOM 1633 O O . VAL A 1 236 ? 49.215 2.944 -34.493 1.00 42.04 692 VAL A O 1
ATOM 1637 N N . GLN A 1 237 ? 48.249 4.936 -34.130 1.00 43.90 693 GLN A N 1
ATOM 1638 C CA . GLN A 1 237 ? 49.511 5.659 -34.166 1.00 42.29 693 GLN A CA 1
ATOM 1639 C C . GLN A 1 237 ? 49.883 6.137 -32.770 1.00 36.44 693 GLN A C 1
ATOM 1640 O O . GLN A 1 237 ? 49.024 6.252 -31.903 1.00 36.39 693 GLN A O 1
ATOM 1646 N N . GLU A 1 238 ? 51.164 6.412 -32.562 1.00 31.30 694 GLU A N 1
ATOM 1647 C CA . GLU A 1 238 ? 51.597 6.940 -31.271 1.00 29.45 694 GLU A CA 1
ATOM 1648 C C . GLU A 1 238 ? 51.024 8.338 -31.121 1.00 31.25 694 GLU A C 1
ATOM 1649 O O . GLU A 1 238 ? 50.758 9.017 -32.117 1.00 33.34 694 GLU A O 1
ATOM 1655 N N . LEU A 1 239 ? 50.846 8.781 -29.882 1.00 24.42 695 LEU A N 1
ATOM 1656 C CA . LEU A 1 239 ? 50.370 10.132 -29.648 1.00 26.92 695 LEU A CA 1
ATOM 1657 C C . LEU A 1 239 ? 51.540 10.965 -29.147 1.00 25.17 695 LEU A C 1
ATOM 1658 O O . LEU A 1 239 ? 52.274 10.526 -28.272 1.00 26.01 695 LEU A O 1
ATOM 1663 N N . VAL A 1 240 ? 51.707 12.157 -29.708 1.00 24.51 696 VAL A N 1
ATOM 1664 C CA . VAL A 1 240 ? 52.752 13.076 -29.271 1.00 22.85 696 VAL A CA 1
ATOM 1665 C C . VAL A 1 240 ? 52.103 14.430 -29.007 1.00 28.20 696 VAL A C 1
ATOM 1666 O O . VAL A 1 240 ? 51.347 14.941 -29.846 1.00 27.04 696 VAL A O 1
ATOM 1670 N N . PHE A 1 241 ? 52.400 15.009 -27.849 1.00 20.74 697 PHE A N 1
ATOM 1671 C CA . PHE A 1 241 ? 51.782 16.271 -27.431 1.00 19.36 697 PHE A CA 1
ATOM 1672 C C . PHE A 1 241 ? 52.891 17.218 -26.961 1.00 22.42 697 PHE A C 1
ATOM 1673 O O . PHE A 1 241 ? 53.854 16.764 -26.338 1.00 21.43 697 PHE A O 1
ATOM 1681 N N . PRO A 1 242 ? 52.766 18.535 -27.236 1.00 20.63 698 PRO A N 1
ATOM 1682 C CA . PRO A 1 242 ? 51.604 19.159 -27.899 1.00 17.57 698 PRO A CA 1
ATOM 1683 C C . PRO A 1 242 ? 51.742 19.186 -29.422 1.00 23.86 698 PRO A C 1
ATOM 1684 O O . PRO A 1 242 ? 52.700 18.623 -29.952 1.00 30.19 698 PRO A O 1
ATOM 1688 N N . GLN A 1 243 ? 50.765 19.777 -30.110 1.00 20.48 699 GLN A N 1
ATOM 1689 C CA . GLN A 1 243 ? 50.898 20.126 -31.523 1.00 17.93 699 GLN A CA 1
ATOM 1690 C C . GLN A 1 243 ? 50.700 21.647 -31.584 1.00 15.84 699 GLN A C 1
ATOM 1691 O O . GLN A 1 243 ? 50.289 22.252 -30.584 1.00 18.73 699 GLN A O 1
ATOM 1697 N N . GLU A 1 244 ? 51.001 22.260 -32.731 1.00 18.57 700 GLU A N 1
ATOM 1698 C CA . GLU A 1 244 ? 50.772 23.704 -32.940 1.00 19.55 700 GLU A CA 1
ATOM 1699 C C . GLU A 1 244 ? 51.463 24.602 -31.896 1.00 21.46 700 GLU A C 1
ATOM 1700 O O . GLU A 1 244 ? 50.990 25.698 -31.610 1.00 19.02 700 GLU A O 1
ATOM 1706 N N . TYR A 1 245 ? 52.602 24.179 -31.359 1.00 18.70 701 TYR A N 1
ATOM 1707 C CA . TYR A 1 245 ? 53.148 24.910 -30.195 1.00 16.29 701 TYR A CA 1
ATOM 1708 C C . TYR A 1 245 ? 54.642 24.659 -30.089 1.00 20.89 701 TYR A C 1
ATOM 1709 O O . TYR A 1 245 ? 55.078 23.503 -30.116 1.00 20.44 701 TYR A O 1
ATOM 1718 N N . ALA A 1 246 ? 55.427 25.730 -29.961 1.00 18.58 702 ALA A N 1
ATOM 1719 C CA . ALA A 1 246 ? 56.891 25.583 -29.907 1.00 18.19 702 ALA A CA 1
ATOM 1720 C C . ALA A 1 246 ? 57.277 25.285 -28.457 1.00 22.03 702 ALA A C 1
ATOM 1721 O O . ALA A 1 246 ? 57.707 26.182 -27.718 1.00 22.03 702 ALA A O 1
ATOM 1723 N N . SER A 1 247 ? 57.151 24.021 -28.064 1.00 19.74 703 SER A N 1
ATOM 1724 C CA . SER A 1 247 ? 57.047 23.683 -26.641 1.00 22.19 703 SER A CA 1
ATOM 1725 C C . SER A 1 247 ? 58.398 23.538 -25.923 1.00 25.37 703 SER A C 1
ATOM 1726 O O . SER A 1 247 ? 59.397 23.130 -26.521 1.00 20.13 703 SER A O 1
ATOM 1729 N N . GLU A 1 248 ? 58.410 23.859 -24.631 1.00 22.10 704 GLU A N 1
ATOM 1730 C CA . GLU A 1 248 ? 59.546 23.538 -23.766 1.00 23.48 704 GLU A CA 1
ATOM 1731 C C . GLU A 1 248 ? 59.404 22.129 -23.207 1.00 24.17 704 GLU A C 1
ATOM 1732 O O . GLU A 1 248 ? 60.308 21.650 -22.522 1.00 24.98 704 GLU A O 1
ATOM 1738 N N . SER A 1 249 ? 58.277 21.476 -23.497 1.00 20.04 705 SER A N 1
ATOM 1739 C CA . SER A 1 249 ? 58.017 20.135 -22.976 1.00 19.20 705 SER A CA 1
ATOM 1740 C C . SER A 1 249 ? 57.177 19.319 -23.939 1.00 25.18 705 SER A C 1
ATOM 1741 O O . SER A 1 249 ? 56.254 19.839 -24.558 1.00 20.75 705 SER A O 1
ATOM 1744 N N . SER A 1 250 ? 57.477 18.033 -24.063 1.00 16.73 706 SER A N 1
ATOM 1745 C CA . SER A 1 250 ? 56.623 17.186 -24.899 1.00 16.59 706 SER A CA 1
ATOM 1746 C C . SER A 1 250 ? 56.526 15.812 -24.278 1.00 22.40 706 SER A C 1
ATOM 1747 O O . SER A 1 250 ? 57.382 15.437 -23.474 1.00 23.20 706 SER A O 1
ATOM 1750 N N . ILE A 1 251 ? 55.483 15.069 -24.639 1.00 17.89 707 ILE A N 1
ATOM 1751 C CA . ILE A 1 251 ? 55.232 13.770 -24.010 1.00 17.79 707 ILE A CA 1
ATOM 1752 C C . ILE A 1 251 ? 54.597 12.876 -25.054 1.00 24.42 707 ILE A C 1
ATOM 1753 O O . ILE A 1 251 ? 53.938 13.354 -25.991 1.00 22.79 707 ILE A O 1
ATOM 1758 N N . GLN A 1 252 ? 54.820 11.578 -24.925 1.00 21.33 708 GLN A N 1
ATOM 1759 C CA . GLN A 1 252 ? 54.315 10.670 -25.949 1.00 22.70 708 GLN A CA 1
ATOM 1760 C C . GLN A 1 252 ? 53.891 9.334 -25.373 1.00 24.20 708 GLN A C 1
ATOM 1761 O O . GLN A 1 252 ? 54.470 8.857 -24.392 1.00 24.68 708 GLN A O 1
ATOM 1767 N N . LEU A 1 253 ? 52.864 8.749 -25.984 1.00 24.85 709 LEU A N 1
ATOM 1768 C CA . LEU A 1 253 ? 52.387 7.423 -25.610 1.00 24.72 709 LEU A CA 1
ATOM 1769 C C . LEU A 1 253 ? 52.444 6.557 -26.862 1.00 28.86 709 LEU A C 1
ATOM 1770 O O . LEU A 1 253 ? 52.019 6.985 -27.945 1.00 26.25 709 LEU A O 1
ATOM 1775 N N . SER A 1 254 ? 52.960 5.340 -26.720 1.00 29.42 710 SER A N 1
ATOM 1776 C CA . SER A 1 254 ? 53.163 4.464 -27.872 1.00 27.63 710 SER A CA 1
ATOM 1777 C C . SER A 1 254 ? 51.834 3.918 -28.377 1.00 25.42 710 SER A C 1
ATOM 1778 O O . SER A 1 254 ? 50.852 3.873 -27.637 1.00 29.63 710 SER A O 1
ATOM 1781 N N . ALA A 1 255 ? 51.812 3.487 -29.635 1.00 29.72 711 ALA A N 1
ATOM 1782 C CA . ALA A 1 255 ? 50.632 2.836 -30.194 1.00 34.69 711 ALA A CA 1
ATOM 1783 C C . ALA A 1 255 ? 50.230 1.594 -29.385 1.00 34.21 711 ALA A C 1
ATOM 1784 O O . ALA A 1 255 ? 49.045 1.368 -29.144 1.00 34.74 711 ALA A O 1
ATOM 1786 N N . ASN A 1 256 ? 51.210 0.803 -28.960 1.00 37.89 712 ASN A N 1
ATOM 1787 C CA . ASN A 1 256 ? 50.926 -0.378 -28.126 1.00 38.74 712 ASN A CA 1
ATOM 1788 C C . ASN A 1 256 ? 50.226 -0.009 -26.818 1.00 38.34 712 ASN A C 1
ATOM 1789 O O . ASN A 1 256 ? 49.318 -0.703 -26.357 1.00 36.38 712 ASN A O 1
ATOM 1794 N N . THR A 1 257 ? 50.658 1.092 -26.215 1.00 27.70 713 THR A N 1
ATOM 1795 C CA . THR A 1 257 ? 50.073 1.543 -24.964 1.00 29.97 713 THR A CA 1
ATOM 1796 C C . THR A 1 257 ? 48.613 1.891 -25.188 1.00 34.05 713 THR A C 1
ATOM 1797 O O . THR A 1 257 ? 47.746 1.583 -24.366 1.00 33.67 713 THR A O 1
ATOM 1801 N N . ILE A 1 258 ? 48.347 2.559 -26.305 1.00 31.09 714 ILE A N 1
ATOM 1802 C CA . ILE A 1 258 ? 46.991 2.945 -26.637 1.00 31.72 714 ILE A CA 1
ATOM 1803 C C . ILE A 1 258 ? 46.140 1.696 -26.853 1.00 32.56 7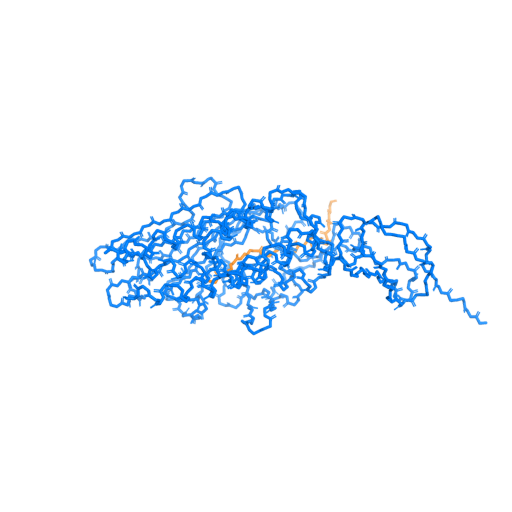14 ILE A C 1
ATOM 1804 O O . ILE A 1 258 ? 45.039 1.583 -26.308 1.00 38.39 714 ILE A O 1
ATOM 1809 N N . LYS A 1 259 ? 46.672 0.751 -27.624 1.00 34.12 715 LYS A N 1
ATOM 1810 C CA . LYS A 1 259 ? 45.986 -0.517 -27.872 1.00 37.46 715 LYS A CA 1
ATOM 1811 C C . LYS A 1 259 ? 45.712 -1.274 -26.580 1.00 47.41 715 LYS A C 1
ATOM 1812 O O . LYS A 1 259 ? 44.603 -1.761 -26.359 1.00 48.16 715 LYS A O 1
ATOM 1818 N N . GLN A 1 260 ? 46.736 -1.374 -25.737 1.00 41.19 716 GLN A N 1
ATOM 1819 C CA . GLN A 1 260 ? 46.657 -2.148 -24.500 1.00 44.51 716 GLN A CA 1
ATOM 1820 C C . GLN A 1 260 ? 45.632 -1.578 -23.518 1.00 41.91 716 GLN A C 1
ATOM 1821 O O . GLN A 1 260 ? 45.171 -2.278 -22.619 1.00 47.97 716 GLN A O 1
ATOM 1827 N N . ASN A 1 261 ? 45.271 -0.312 -23.692 1.00 39.84 717 ASN A N 1
ATOM 1828 C CA . ASN A 1 261 ? 44.335 0.343 -22.779 1.00 35.60 717 ASN A CA 1
ATOM 1829 C C . ASN A 1 261 ? 42.965 0.628 -23.408 1.00 47.48 717 ASN A C 1
ATOM 1830 O O . ASN A 1 261 ? 42.237 1.521 -22.981 1.00 48.40 717 ASN A O 1
ATOM 1835 N N . SER A 1 262 ? 42.613 -0.151 -24.422 1.00 46.87 718 SER A N 1
ATOM 1836 C CA . SER A 1 262 ? 41.325 0.015 -25.078 1.00 51.69 718 SER A CA 1
ATOM 1837 C C . SER A 1 262 ? 40.174 -0.295 -24.119 1.00 50.84 718 SER A C 1
ATOM 1838 O O . SER A 1 262 ? 40.264 -1.214 -23.309 1.00 50.10 718 SER A O 1
ATOM 1841 N N . ARG A 1 263 ? 39.105 0.492 -24.199 1.00 46.41 719 ARG A N 1
ATOM 1842 C CA . ARG A 1 263 ? 37.860 0.168 -23.511 1.00 49.98 719 ARG A CA 1
ATOM 1843 C C . ARG A 1 263 ? 36.709 0.282 -24.503 1.00 54.80 719 ARG A C 1
ATOM 1844 O O . ARG A 1 263 ? 36.422 1.365 -25.012 1.00 49.11 719 ARG A O 1
ATOM 1852 N N . ASN A 1 264 ? 36.052 -0.840 -24.774 1.00 56.06 720 ASN A N 1
ATOM 1853 C CA . ASN A 1 264 ? 34.974 -0.861 -25.749 1.00 57.01 720 ASN A CA 1
ATOM 1854 C C . ASN A 1 264 ? 35.451 -0.267 -27.061 1.00 50.88 720 ASN A C 1
ATOM 1855 O O . ASN A 1 264 ? 34.762 0.544 -27.680 1.00 53.71 720 ASN A O 1
ATOM 1860 N N . GLY A 1 265 ? 36.654 -0.661 -27.465 1.00 42.84 721 GLY A N 1
ATOM 1861 C CA . GLY A 1 265 ? 37.219 -0.227 -28.727 1.00 37.89 721 GLY A CA 1
ATOM 1862 C C . GLY A 1 265 ? 37.661 1.224 -28.800 1.00 38.19 721 GLY A C 1
ATOM 1863 O O . GLY A 1 265 ? 38.038 1.699 -29.874 1.00 37.03 721 GLY A O 1
ATOM 1864 N N . VAL A 1 266 ? 37.630 1.939 -27.677 1.00 38.61 722 VAL A N 1
ATOM 1865 C CA . VAL A 1 266 ? 38.093 3.330 -27.696 1.00 36.55 722 VAL A CA 1
ATOM 1866 C C . VAL A 1 266 ? 39.034 3.646 -26.534 1.00 37.43 722 VAL A C 1
ATOM 1867 O O . VAL A 1 266 ? 39.001 2.989 -25.493 1.00 38.20 722 VAL A O 1
ATOM 1871 N N . VAL A 1 267 ? 39.872 4.656 -26.727 1.00 34.78 723 VAL A N 1
ATOM 1872 C CA . VAL A 1 267 ? 40.712 5.151 -25.651 1.00 33.10 723 VAL A CA 1
ATOM 1873 C C . VAL A 1 267 ? 40.460 6.645 -25.515 1.00 30.52 723 VAL A C 1
ATOM 1874 O O . VAL A 1 267 ? 40.257 7.334 -26.517 1.00 32.24 723 VAL A O 1
ATOM 1878 N N . LYS A 1 268 ? 40.431 7.137 -24.278 1.00 29.32 724 LYS A N 1
ATOM 1879 C CA . LYS A 1 268 ? 40.306 8.573 -24.023 1.00 26.58 724 LYS A CA 1
ATOM 1880 C C . LYS A 1 268 ? 41.604 9.032 -23.376 1.00 26.75 724 LYS A C 1
ATOM 1881 O O . LYS A 1 268 ? 42.026 8.474 -22.359 1.00 28.59 724 LYS A O 1
ATOM 1887 N N . VAL A 1 269 ? 42.236 10.033 -23.976 1.00 27.31 725 VAL A N 1
ATOM 1888 C CA . VAL A 1 269 ? 43.534 10.496 -23.514 1.00 26.28 725 VAL A CA 1
ATOM 1889 C C . VAL A 1 269 ? 43.500 11.986 -23.201 1.00 22.67 725 VAL A C 1
ATOM 1890 O O . VAL A 1 269 ? 42.994 12.786 -23.983 1.00 22.95 725 VAL A O 1
ATOM 1894 N N . VAL A 1 270 ? 44.066 12.357 -22.055 1.00 21.98 726 VAL A N 1
ATOM 1895 C CA . VAL A 1 270 ? 44.184 13.759 -21.692 1.00 19.40 726 VAL A CA 1
ATOM 1896 C C . VAL A 1 270 ? 45.663 14.111 -21.511 1.00 19.18 726 VAL A C 1
ATOM 1897 O O . VAL A 1 270 ? 46.377 13.421 -20.785 1.00 21.38 726 VAL A O 1
ATOM 1901 N N . PHE A 1 271 ? 46.105 15.170 -22.192 1.00 18.05 727 PHE A N 1
ATOM 1902 C CA . PHE A 1 271 ? 47.442 15.724 -22.041 1.00 18.23 727 PHE A CA 1
ATOM 1903 C C . PHE A 1 271 ? 47.310 17.169 -21.568 1.00 22.06 727 PHE A C 1
ATOM 1904 O O . PHE A 1 271 ? 46.457 17.923 -22.055 1.00 19.08 727 PHE A O 1
ATOM 1912 N N . ILE A 1 272 ? 48.193 17.590 -20.671 1.00 19.20 728 ILE A N 1
ATOM 1913 C CA . ILE A 1 272 ? 48.208 18.993 -20.274 1.00 16.05 728 ILE A CA 1
ATOM 1914 C C . ILE A 1 272 ? 49.659 19.412 -20.023 1.00 18.86 728 ILE A C 1
ATOM 1915 O O . ILE A 1 272 ? 50.476 18.600 -19.577 1.00 19.81 728 ILE A O 1
ATOM 1920 N N . LEU A 1 273 ? 49.996 20.658 -20.318 1.00 16.78 729 LEU A N 1
ATOM 1921 C CA . LEU A 1 273 ? 51.278 21.187 -19.815 1.00 17.89 729 LEU A CA 1
ATOM 1922 C C . LEU A 1 273 ? 51.026 22.527 -19.171 1.00 20.97 729 LEU A C 1
ATOM 1923 O O . LEU A 1 273 ? 50.088 23.232 -19.550 1.00 18.14 729 LEU A O 1
ATOM 1928 N N . TYR A 1 274 ? 51.851 22.871 -18.186 1.00 17.79 730 TYR A N 1
ATOM 1929 C CA . TYR A 1 274 ? 51.662 24.102 -17.440 1.00 17.14 730 TYR A CA 1
ATOM 1930 C C . TYR A 1 274 ? 52.959 24.891 -17.387 1.00 19.06 730 TYR A C 1
ATOM 1931 O O . TYR A 1 274 ? 54.026 24.322 -17.183 1.00 22.15 730 TYR A O 1
ATOM 1940 N N . ASN A 1 275 ? 52.844 26.210 -17.513 1.00 15.41 731 ASN A N 1
ATOM 1941 C CA . ASN A 1 275 ? 53.985 27.101 -17.343 1.00 17.06 731 ASN A CA 1
ATOM 1942 C C . ASN A 1 275 ? 53.916 27.724 -15.938 1.00 18.83 731 ASN A C 1
ATOM 1943 O O . ASN A 1 275 ? 52.849 28.164 -15.525 1.00 21.87 731 ASN A O 1
ATOM 1948 N N . ASN A 1 276 ? 55.047 27.739 -15.225 1.00 17.15 732 ASN A N 1
ATOM 1949 C CA . ASN A 1 276 ? 55.185 28.397 -13.912 1.00 19.08 732 ASN A CA 1
ATOM 1950 C C . ASN A 1 276 ? 54.545 27.663 -12.712 1.00 23.42 732 ASN A C 1
ATOM 1951 O O . ASN A 1 276 ? 54.769 28.047 -11.570 1.00 25.31 732 ASN A O 1
ATOM 1956 N N . LEU A 1 277 ? 53.729 26.646 -12.960 1.00 20.02 733 LEU A N 1
ATOM 1957 C CA . LEU A 1 277 ? 53.030 25.965 -11.855 1.00 18.61 733 LEU A CA 1
ATOM 1958 C C . LEU A 1 277 ? 54.014 25.267 -10.909 1.00 21.99 733 LEU A C 1
ATOM 1959 O O . LEU A 1 277 ? 53.760 25.148 -9.696 1.00 21.02 733 LEU A O 1
ATOM 1964 N N . GLY A 1 278 ? 55.131 24.795 -11.460 1.00 21.45 734 GLY A N 1
ATOM 1965 C CA . GLY A 1 278 ? 56.129 24.070 -10.686 1.00 22.49 734 GLY A CA 1
ATOM 1966 C C . GLY A 1 278 ? 56.687 24.844 -9.510 1.00 20.78 734 GLY A C 1
ATOM 1967 O O . GLY A 1 278 ? 57.123 24.259 -8.526 1.00 22.54 734 GLY A O 1
ATOM 1968 N N . LEU A 1 279 ? 56.639 26.169 -9.597 1.00 19.20 735 LEU A N 1
ATOM 1969 C CA . LEU A 1 279 ? 57.034 27.028 -8.482 1.00 25.80 735 LEU A CA 1
ATOM 1970 C C . LEU A 1 279 ? 56.315 26.633 -7.179 1.00 23.48 735 LEU A C 1
ATOM 1971 O O . LEU A 1 279 ? 56.845 26.809 -6.082 1.00 24.46 735 LEU A O 1
ATOM 1976 N N . PHE A 1 280 ? 55.090 26.133 -7.305 1.00 19.08 736 PHE A N 1
ATOM 1977 C CA . PHE A 1 280 ? 54.216 25.943 -6.144 1.00 19.63 736 PHE A CA 1
ATOM 1978 C C . PHE A 1 280 ? 54.118 24.499 -5.679 1.00 22.91 736 PHE A C 1
ATOM 1979 O O . PHE A 1 280 ? 53.566 24.221 -4.619 1.00 23.24 736 PHE A O 1
ATOM 1987 N N . LEU A 1 281 ? 54.644 23.583 -6.479 1.00 17.83 737 LEU A N 1
ATOM 1988 C CA . LEU A 1 281 ? 54.619 22.173 -6.125 1.00 19.97 737 LEU A CA 1
ATOM 1989 C C . LEU A 1 281 ? 55.919 21.879 -5.391 1.00 19.37 737 LEU A C 1
ATOM 1990 O O . LEU A 1 281 ? 56.913 21.483 -5.990 1.00 21.00 737 LEU A O 1
ATOM 1995 N N . SER A 1 282 ? 55.891 22.129 -4.081 1.00 18.95 738 SER A N 1
ATOM 1996 C CA . SER A 1 282 ? 57.057 22.065 -3.199 1.00 21.73 738 SER A CA 1
ATOM 1997 C C . SER A 1 282 ? 57.875 20.791 -3.353 1.00 24.14 738 SER A C 1
ATOM 1998 O O . SER A 1 282 ? 57.317 19.698 -3.422 1.00 19.76 738 SER A O 1
ATOM 2001 N N . THR A 1 283 ? 59.198 20.933 -3.379 1.00 21.32 739 THR A N 1
ATOM 2002 C CA . THR A 1 283 ? 60.091 19.778 -3.437 1.00 19.90 739 THR A CA 1
ATOM 2003 C C . THR A 1 283 ? 60.422 19.246 -2.032 1.00 21.94 739 THR A C 1
ATOM 2004 O O . THR A 1 283 ? 61.277 18.379 -1.887 1.00 22.19 739 THR A O 1
ATOM 2008 N N . GLU A 1 284 ? 59.767 19.764 -0.999 1.00 22.33 740 GLU A N 1
ATOM 2009 C CA . GLU A 1 284 ? 59.988 19.206 0.334 1.00 23.71 740 GLU A CA 1
ATOM 2010 C C . GLU A 1 284 ? 59.630 17.720 0.289 1.00 27.58 740 GLU A C 1
ATOM 2011 O O . GLU A 1 284 ? 58.615 17.347 -0.305 1.00 27.36 740 GLU A O 1
ATOM 2017 N N . ASN A 1 285 ? 60.490 16.884 0.871 1.00 28.02 741 ASN A N 1
ATOM 2018 C CA . ASN A 1 285 ? 60.301 15.423 0.898 1.00 28.02 741 ASN A CA 1
ATOM 2019 C C . ASN A 1 285 ? 60.311 14.713 -0.472 1.00 29.33 741 ASN A C 1
ATOM 2020 O O . ASN A 1 285 ? 59.897 13.552 -0.578 1.00 29.41 741 ASN A O 1
ATOM 2025 N N . ALA A 1 286 ? 60.782 15.396 -1.508 1.00 24.71 742 ALA A N 1
ATOM 2026 C CA . ALA A 1 286 ? 60.892 14.767 -2.825 1.00 23.71 742 ALA A CA 1
ATOM 2027 C C . ALA A 1 286 ? 61.844 13.577 -2.727 1.00 31.13 742 ALA A C 1
ATOM 2028 O O . ALA A 1 286 ? 62.877 13.670 -2.086 1.00 28.56 742 ALA A O 1
ATOM 2030 N N . THR A 1 287 ? 61.510 12.462 -3.363 1.00 27.00 743 THR A N 1
ATOM 2031 C CA . THR A 1 287 ? 62.363 11.272 -3.233 1.00 28.92 743 THR A CA 1
ATOM 2032 C C . THR A 1 287 ? 63.434 11.180 -4.333 1.00 32.76 743 THR A C 1
ATOM 2033 O O . THR A 1 287 ? 63.564 10.158 -5.000 1.00 37.51 743 THR A O 1
ATOM 2037 N N . VAL A 1 288 ? 64.216 12.242 -4.500 1.00 33.77 744 VAL A N 1
ATOM 2038 C CA . VAL A 1 288 ? 65.247 12.264 -5.537 1.00 34.25 744 VAL A CA 1
ATOM 2039 C C . VAL A 1 288 ? 66.502 11.557 -5.041 1.00 37.26 744 VAL A C 1
ATOM 2040 O O . VAL A 1 288 ? 66.694 11.412 -3.837 1.00 36.65 744 VAL A O 1
ATOM 2044 N N . LYS A 1 289 ? 67.357 11.122 -5.962 1.00 32.54 745 LYS A N 1
ATOM 2045 C CA . LYS A 1 289 ? 68.639 10.525 -5.579 1.00 33.73 745 LYS A CA 1
ATOM 2046 C C . LYS A 1 289 ? 69.794 11.430 -6.011 1.00 33.05 745 LYS A C 1
ATOM 2047 O O . LYS A 1 289 ? 70.067 11.553 -7.206 1.00 33.18 745 LYS A O 1
ATOM 2053 N N . LEU A 1 290 ? 70.462 12.063 -5.049 1.00 28.65 746 LEU A N 1
ATOM 2054 C CA . LEU A 1 290 ? 71.582 12.962 -5.356 1.00 34.16 746 LEU A CA 1
ATOM 2055 C C . LEU A 1 290 ? 72.932 12.250 -5.413 1.00 39.62 746 LEU A C 1
ATOM 2056 O O . LEU A 1 290 ? 73.274 11.487 -4.512 1.00 42.81 746 LEU A O 1
ATOM 2061 N N . ALA A 1 291 ? 73.704 12.535 -6.459 1.00 32.48 747 ALA A N 1
ATOM 2062 C CA . ALA A 1 291 ? 75.044 11.979 -6.607 1.00 38.77 747 ALA A CA 1
ATOM 2063 C C . ALA A 1 291 ? 76.116 12.975 -6.172 1.00 50.89 747 ALA A C 1
ATOM 2064 O O . ALA A 1 291 ? 77.304 12.767 -6.426 1.00 57.18 747 ALA A O 1
ATOM 2066 N N . GLY A 1 292 ? 75.696 14.056 -5.523 1.00 39.58 748 GLY A N 1
ATOM 2067 C CA . GLY A 1 292 ? 76.621 15.068 -5.040 1.00 37.27 748 GLY A CA 1
ATOM 2068 C C . GLY A 1 292 ? 75.920 16.011 -4.072 1.00 39.49 748 GLY A C 1
ATOM 2069 O O . GLY A 1 292 ? 74.736 15.834 -3.793 1.00 40.78 748 GLY A O 1
ATOM 2070 N N . GLU A 1 293 ? 76.643 17.015 -3.577 1.00 30.04 749 GLU A N 1
ATOM 2071 C CA . GLU A 1 293 ? 76.121 17.927 -2.563 1.00 28.65 749 GLU A CA 1
ATOM 2072 C C . GLU A 1 293 ? 75.207 18.972 -3.189 1.00 26.86 749 GLU A C 1
ATOM 2073 O O . GLU A 1 293 ? 75.560 19.566 -4.206 1.00 30.38 749 GLU A O 1
ATOM 2079 N N . ALA A 1 294 ? 74.051 19.210 -2.571 1.00 26.31 750 ALA A N 1
ATOM 2080 C CA . ALA A 1 294 ? 73.123 20.245 -3.037 1.00 26.86 750 ALA A CA 1
ATOM 2081 C C . ALA A 1 294 ? 73.336 21.533 -2.241 1.00 24.02 750 ALA A C 1
ATOM 2082 O O . ALA A 1 294 ? 73.332 21.521 -1.007 1.00 28.83 750 ALA A O 1
ATOM 2084 N N . GLY A 1 295 ? 73.543 22.641 -2.943 1.00 22.50 751 GLY A N 1
ATOM 2085 C CA . GLY A 1 295 ? 73.796 23.909 -2.278 1.00 23.17 751 GLY A CA 1
ATOM 2086 C C . GLY A 1 295 ? 72.708 24.895 -2.637 1.00 23.85 751 GLY A C 1
ATOM 2087 O O . GLY A 1 295 ? 71.602 24.492 -2.995 1.00 21.19 751 GLY A O 1
ATOM 2088 N N . THR A 1 296 ? 72.996 26.187 -2.522 1.00 17.76 752 THR A N 1
ATOM 2089 C CA . THR A 1 296 ? 71.996 27.189 -2.870 1.00 19.55 752 THR A CA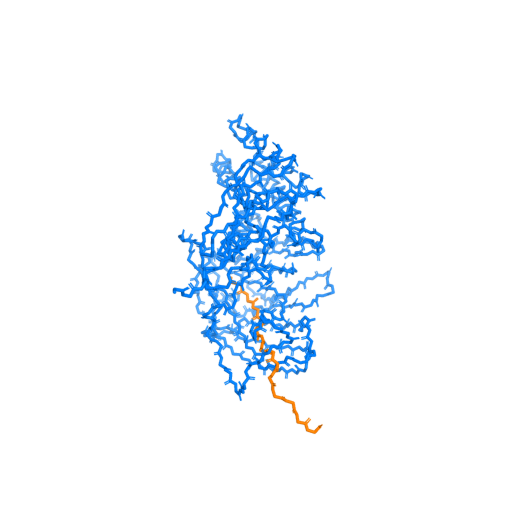 1
ATOM 2090 C C . THR A 1 296 ? 72.700 28.349 -3.540 1.00 19.12 752 THR A C 1
ATOM 2091 O O . THR A 1 296 ? 73.928 28.459 -3.470 1.00 20.20 752 THR A O 1
ATOM 2095 N N . GLY A 1 297 ? 71.910 29.217 -4.168 1.00 18.71 753 GLY A N 1
ATOM 2096 C CA . GLY A 1 297 ? 72.445 30.340 -4.918 1.00 20.91 753 GLY A CA 1
ATOM 2097 C C . GLY A 1 297 ? 72.322 31.632 -4.125 1.00 22.88 753 GLY A C 1
ATOM 2098 O O . GLY A 1 297 ? 72.562 32.723 -4.654 1.00 19.07 753 GLY A O 1
ATOM 2099 N N . GLY A 1 298 ? 71.950 31.504 -2.854 1.00 18.82 754 GLY A N 1
ATOM 2100 C CA . GLY A 1 298 ? 71.783 32.670 -1.990 1.00 18.52 754 GLY A CA 1
ATOM 2101 C C . GLY A 1 298 ? 71.307 32.280 -0.596 1.00 18.87 754 GLY A C 1
ATOM 2102 O O . GLY A 1 298 ? 70.954 31.124 -0.353 1.00 19.48 754 GLY A O 1
ATOM 2103 N N . PRO A 1 299 ? 71.322 33.245 0.335 1.00 18.87 755 PRO A N 1
ATOM 2104 C CA . PRO A 1 299 ? 71.005 32.961 1.740 1.00 20.30 755 PRO A CA 1
ATOM 2105 C C . PRO A 1 299 ? 69.537 32.598 1.872 1.00 23.16 755 PRO A C 1
ATOM 2106 O O . PRO A 1 299 ? 68.683 33.294 1.324 1.00 23.73 755 PRO A O 1
ATOM 2110 N N . GLY A 1 300 ? 69.249 31.499 2.559 1.00 21.37 756 GLY A N 1
ATOM 2111 C CA . GLY A 1 300 ? 67.886 31.023 2.674 1.00 23.68 756 GLY A CA 1
ATOM 2112 C C . GLY A 1 300 ? 67.321 30.473 1.372 1.00 25.48 756 GLY A C 1
ATOM 2113 O O . GLY A 1 300 ? 66.118 30.257 1.267 1.00 22.84 756 GLY A O 1
ATOM 2114 N N . GLY A 1 301 ? 68.185 30.217 0.389 1.00 22.74 757 GLY A N 1
ATOM 2115 C CA . GLY A 1 301 ? 67.737 29.741 -0.917 1.00 20.41 757 GLY A CA 1
ATOM 2116 C C . GLY A 1 301 ? 67.318 28.275 -0.950 1.00 21.76 757 GLY A C 1
ATOM 2117 O O . GLY A 1 301 ? 67.515 27.517 0.021 1.00 22.16 757 GLY A O 1
ATOM 2118 N N . ALA A 1 302 ? 66.730 27.879 -2.074 1.00 23.74 758 ALA A N 1
ATOM 2119 C CA . ALA A 1 302 ? 66.269 26.518 -2.293 1.00 29.37 758 ALA A CA 1
ATOM 2120 C C . ALA A 1 302 ? 67.434 25.685 -2.816 1.00 28.48 758 ALA A C 1
ATOM 2121 O O . ALA A 1 302 ? 68.252 26.195 -3.570 1.00 28.67 758 ALA A O 1
ATOM 2123 N N . SER A 1 303 ? 67.526 24.417 -2.424 1.00 23.99 759 SER A N 1
ATOM 2124 C CA . SER A 1 303 ? 68.586 23.559 -2.978 1.00 25.16 759 SER A CA 1
ATOM 2125 C C . SER A 1 303 ? 68.059 22.509 -3.955 1.00 28.78 759 SER A C 1
ATOM 2126 O O . SER A 1 303 ? 68.837 21.927 -4.712 1.00 26.74 759 SER A O 1
ATOM 2129 N N . LEU A 1 304 ? 66.752 22.245 -3.915 1.00 19.27 760 LEU A N 1
ATOM 2130 C CA . LEU A 1 304 ? 66.128 21.319 -4.886 1.00 20.11 760 LEU A CA 1
ATOM 2131 C C . LEU A 1 304 ? 64.914 22.028 -5.463 1.00 21.02 760 LEU A C 1
ATOM 2132 O O . LEU A 1 304 ? 64.066 22.503 -4.708 1.00 20.53 760 LEU A O 1
ATOM 2137 N N . VAL A 1 305 ? 64.835 22.112 -6.788 1.00 19.47 761 VAL A N 1
ATOM 2138 C CA . VAL A 1 305 ? 63.738 22.838 -7.434 1.00 18.12 761 VAL A CA 1
ATOM 2139 C C . VAL A 1 305 ? 63.127 22.045 -8.575 1.00 19.27 761 VAL A C 1
ATOM 2140 O O . VAL A 1 305 ? 63.782 21.180 -9.143 1.00 20.57 761 VAL A O 1
ATOM 2144 N N . VAL A 1 306 ? 61.866 22.337 -8.889 1.00 18.09 762 VAL A N 1
ATOM 2145 C CA . VAL A 1 306 ? 61.287 21.890 -10.154 1.00 17.58 762 VAL A CA 1
ATOM 2146 C C . VAL A 1 306 ? 61.947 22.723 -11.262 1.00 21.59 762 VAL A C 1
ATOM 2147 O O . VAL A 1 306 ? 61.758 23.945 -11.316 1.00 21.48 762 VAL A O 1
ATOM 2151 N N . ASN A 1 307 ? 62.727 22.082 -12.130 1.00 16.84 763 ASN A N 1
ATOM 2152 C CA . ASN A 1 307 ? 63.478 22.823 -13.158 1.00 17.29 763 ASN A CA 1
ATOM 2153 C C . ASN A 1 307 ? 62.981 22.541 -14.575 1.00 18.07 763 ASN A C 1
ATOM 2154 O O . ASN A 1 307 ? 63.776 22.527 -15.526 1.00 18.90 763 ASN A O 1
ATOM 2159 N N . SER A 1 308 ? 61.672 22.295 -14.702 1.00 18.16 764 SER A N 1
ATOM 2160 C CA . SER A 1 308 ? 61.029 22.135 -16.010 1.00 17.56 764 SER A CA 1
ATOM 2161 C C . SER A 1 308 ? 59.579 22.530 -15.857 1.00 19.42 764 SER A C 1
ATOM 2162 O O . SER A 1 308 ? 59.089 22.690 -14.750 1.00 18.53 764 SER A O 1
ATOM 2165 N N . GLN A 1 309 ? 58.879 22.680 -16.972 1.00 17.67 765 GLN A N 1
ATOM 2166 C CA . GLN A 1 309 ? 57.432 22.787 -16.928 1.00 16.21 765 GLN A CA 1
ATOM 2167 C C . GLN A 1 309 ? 56.874 21.478 -16.379 1.00 18.48 765 GLN A C 1
ATOM 2168 O O . GLN A 1 309 ? 57.573 20.468 -16.341 1.00 20.91 765 GLN A O 1
ATOM 2174 N N . VAL A 1 310 ? 55.614 21.501 -15.973 1.00 14.57 766 VAL A N 1
ATOM 2175 C CA . VAL A 1 310 ? 54.918 20.284 -15.547 1.00 14.87 766 VAL A CA 1
ATOM 2176 C C . VAL A 1 310 ? 54.116 19.812 -16.750 1.00 19.65 766 VAL A C 1
ATOM 2177 O O . VAL A 1 310 ? 53.433 20.615 -17.384 1.00 19.11 766 VAL A O 1
ATOM 2181 N N . ILE A 1 311 ? 54.222 18.533 -17.085 1.00 17.76 767 ILE A N 1
ATOM 2182 C CA . ILE A 1 311 ? 53.523 18.028 -18.269 1.00 17.19 767 ILE A CA 1
ATOM 2183 C C . ILE A 1 311 ? 52.870 16.718 -17.887 1.00 19.52 767 ILE A C 1
ATOM 2184 O O . ILE A 1 311 ? 53.460 15.923 -17.151 1.00 20.91 767 ILE A O 1
ATOM 2189 N N . ALA A 1 312 ? 51.640 16.513 -18.349 1.00 18.26 768 ALA A N 1
ATOM 2190 C CA . ALA A 1 312 ? 50.813 15.431 -17.835 1.00 17.31 768 ALA A CA 1
ATOM 2191 C C . ALA A 1 312 ? 50.255 14.567 -18.948 1.00 19.17 768 ALA A C 1
ATOM 2192 O O . ALA A 1 312 ? 49.943 15.076 -20.025 1.00 19.62 768 ALA A O 1
ATOM 2194 N N . ALA A 1 313 ? 50.111 13.271 -18.668 1.00 20.60 769 ALA A N 1
ATOM 2195 C CA . ALA A 1 313 ? 49.372 12.362 -19.548 1.00 21.91 769 ALA A CA 1
ATOM 2196 C C . ALA A 1 313 ? 48.490 11.468 -18.689 1.00 23.79 769 ALA A C 1
ATOM 2197 O O . ALA A 1 313 ? 48.917 10.980 -17.634 1.00 21.60 769 ALA A O 1
ATOM 2199 N N . SER A 1 314 ? 47.261 11.248 -19.138 1.00 20.95 770 SER A N 1
ATOM 2200 C CA . SER A 1 314 ? 46.341 10.363 -18.433 1.00 20.16 770 SER A CA 1
ATOM 2201 C C . SER A 1 314 ? 45.557 9.564 -19.469 1.00 22.45 770 SER A C 1
ATOM 2202 O O . SER A 1 314 ? 45.280 10.070 -20.554 1.00 23.26 770 SER A O 1
ATOM 2205 N N . ILE A 1 315 ? 45.206 8.330 -19.122 1.00 23.05 771 ILE A N 1
ATOM 2206 C CA . ILE A 1 315 ? 44.429 7.471 -20.027 1.00 25.78 771 ILE A CA 1
ATOM 2207 C C . ILE A 1 315 ? 43.168 6.939 -19.353 1.00 26.25 771 ILE A C 1
ATOM 2208 O O . ILE A 1 315 ? 43.243 6.359 -18.269 1.00 26.28 771 ILE A O 1
ATOM 2213 N N . ASN A 1 316 ? 42.030 7.171 -20.009 1.00 27.11 772 ASN A N 1
ATOM 2214 C CA . ASN A 1 316 ? 40.725 6.618 -19.658 1.00 28.28 772 ASN A CA 1
ATOM 2215 C C . ASN A 1 316 ? 40.093 7.160 -18.392 1.00 30.53 772 ASN A C 1
ATOM 2216 O O . ASN A 1 316 ? 38.906 7.465 -18.371 1.00 35.76 772 ASN A O 1
ATOM 2221 N N . LYS A 1 317 ? 40.882 7.296 -17.335 1.00 26.37 773 LYS A N 1
ATOM 2222 C CA . LYS A 1 317 ? 40.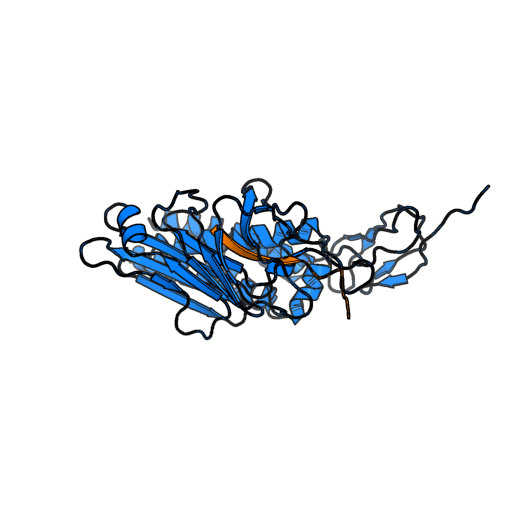359 7.881 -16.113 1.00 27.57 773 LYS A CA 1
ATOM 2223 C C . LYS A 1 317 ? 41.475 8.523 -15.319 1.00 32.20 773 LYS A C 1
ATOM 2224 O O . LYS A 1 317 ? 42.642 8.165 -15.457 1.00 30.44 773 LYS A O 1
ATOM 2230 N N . GLU A 1 318 ? 41.098 9.480 -14.486 1.00 28.62 774 GLU A N 1
ATOM 2231 C CA . GLU A 1 318 ? 42.049 10.196 -13.652 1.00 28.51 774 GLU A CA 1
ATOM 2232 C C . GLU A 1 318 ? 42.633 9.246 -12.602 1.00 30.90 774 GLU A C 1
ATOM 2233 O O . GLU A 1 318 ? 41.944 8.351 -12.115 1.00 30.61 774 GLU A O 1
ATOM 2239 N N . SER A 1 319 ? 43.908 9.428 -12.275 1.00 31.14 775 SER A N 1
ATOM 2240 C CA . SER A 1 319 ? 44.541 8.662 -11.202 1.00 36.12 775 SER A CA 1
ATOM 2241 C C . SER A 1 319 ? 44.385 7.162 -11.381 1.00 36.93 775 SER A C 1
ATOM 2242 O O . SER A 1 319 ? 44.053 6.456 -10.425 1.00 38.19 775 SER A O 1
ATOM 2245 N N . SER A 1 320 ? 44.618 6.664 -12.596 1.00 30.37 776 SER A N 1
ATOM 2246 C CA . SER A 1 320 ? 44.408 5.243 -12.860 1.00 32.19 776 SER A CA 1
ATOM 2247 C C . SER A 1 320 ? 45.464 4.376 -12.171 1.00 33.07 776 SER A C 1
ATOM 2248 O O . SER A 1 320 ? 45.186 3.242 -11.808 1.00 32.93 776 SER A O 1
ATOM 2251 N N . ARG A 1 321 ? 46.667 4.915 -11.993 1.00 26.08 777 ARG A N 1
ATOM 2252 C CA . ARG A 1 321 ? 47.787 4.147 -11.424 1.00 28.34 777 ARG A CA 1
ATOM 2253 C C . ARG A 1 321 ? 48.068 2.892 -12.254 1.00 27.45 777 ARG A C 1
ATOM 2254 O O . ARG A 1 321 ? 48.466 1.851 -11.722 1.00 30.99 777 ARG A O 1
ATOM 2262 N N . VAL A 1 322 ? 47.847 2.982 -13.555 1.00 23.07 778 VAL A N 1
ATOM 2263 C CA . VAL A 1 322 ? 48.032 1.811 -14.412 1.00 29.15 778 VAL A CA 1
ATOM 2264 C C . VAL A 1 322 ? 49.519 1.648 -14.726 1.00 30.77 778 VAL A C 1
ATOM 2265 O O . VAL A 1 322 ? 50.239 2.632 -14.910 1.00 27.29 778 VAL A O 1
ATOM 2269 N N . PHE A 1 323 ? 49.979 0.404 -14.755 1.00 27.20 779 PHE A N 1
ATOM 2270 C CA . PHE A 1 323 ? 51.336 0.093 -15.192 1.00 26.69 779 PHE A CA 1
ATOM 2271 C C . PHE A 1 323 ? 51.424 0.078 -16.715 1.00 26.99 779 PHE A C 1
ATOM 2272 O O . PHE A 1 323 ? 50.531 -0.453 -17.396 1.00 28.32 779 PHE A O 1
ATOM 2280 N N . LEU A 1 324 ? 52.487 0.679 -17.250 1.00 23.55 780 LEU A N 1
ATOM 2281 C CA . LEU A 1 324 ? 52.705 0.741 -18.693 1.00 26.32 780 LEU A CA 1
ATOM 2282 C C . LEU A 1 324 ? 53.864 -0.169 -19.108 1.00 29.20 780 LEU A C 1
ATOM 2283 O O . LEU A 1 324 ? 55.010 0.023 -18.673 1.00 29.78 780 LEU A O 1
ATOM 2288 N N . MET A 1 325 ? 53.565 -1.144 -19.957 1.00 26.54 781 MET A N 1
ATOM 2289 C CA . MET A 1 325 ? 54.595 -2.023 -20.509 1.00 33.95 781 MET A CA 1
ATOM 2290 C C . MET A 1 325 ? 55.554 -1.223 -21.392 1.00 35.29 781 MET A C 1
ATOM 2291 O O . MET A 1 325 ? 56.763 -1.453 -21.356 1.00 39.63 781 MET A O 1
ATOM 2296 N N . ASP A 1 326 ? 55.000 -0.312 -22.198 1.00 31.86 782 ASP A N 1
ATOM 2297 C CA . ASP A 1 326 ? 55.779 0.689 -22.924 1.00 25.87 782 ASP A CA 1
ATOM 2298 C C . ASP A 1 326 ? 55.667 2.007 -22.155 1.00 24.72 782 ASP A C 1
ATOM 2299 O O . ASP A 1 326 ? 54.592 2.605 -22.103 1.00 25.88 782 ASP A O 1
ATOM 2304 N N . PRO A 1 327 ? 56.769 2.474 -21.578 1.00 25.83 783 PRO A N 1
ATOM 2305 C CA . PRO A 1 327 ? 56.651 3.646 -20.694 1.00 25.01 783 PRO A CA 1
ATOM 2306 C C . PRO A 1 327 ? 56.235 4.913 -21.431 1.00 24.31 783 PRO A C 1
ATOM 2307 O O . PRO A 1 327 ? 56.473 5.053 -22.634 1.00 22.55 783 PRO A O 1
ATOM 2311 N N . VAL A 1 328 ? 55.618 5.839 -20.701 1.00 22.02 784 VAL A N 1
ATOM 2312 C CA . VAL A 1 328 ? 55.378 7.163 -21.246 1.00 21.78 784 VAL A CA 1
ATOM 2313 C C . VAL A 1 328 ? 56.730 7.871 -21.279 1.00 23.34 784 VAL A C 1
ATOM 2314 O O . VAL A 1 328 ? 57.522 7.734 -20.344 1.00 25.75 784 VAL A O 1
ATOM 2318 N N . ILE A 1 329 ? 57.019 8.584 -22.368 1.00 20.76 785 ILE A N 1
ATOM 2319 C CA . ILE A 1 329 ? 58.306 9.271 -22.514 1.00 22.16 785 ILE A CA 1
ATOM 2320 C C . ILE A 1 329 ? 58.041 10.760 -22.588 1.00 21.75 785 ILE A C 1
ATOM 2321 O O . ILE A 1 329 ? 57.146 11.192 -23.326 1.00 22.14 785 ILE A O 1
ATOM 2326 N N . PHE A 1 330 ? 58.798 11.550 -21.828 1.00 20.50 786 PHE A N 1
ATOM 2327 C CA . PHE A 1 330 ? 58.680 13.012 -21.939 1.00 21.00 786 PHE A CA 1
ATOM 2328 C C . PHE A 1 330 ? 60.051 13.659 -21.981 1.00 23.87 786 PHE A C 1
ATOM 2329 O O . PHE A 1 330 ? 61.006 13.129 -21.406 1.00 20.83 786 PHE A O 1
ATOM 2337 N N . THR A 1 331 ? 60.145 14.791 -22.682 1.00 19.51 787 THR A N 1
ATOM 2338 C CA . THR A 1 331 ? 61.400 15.535 -22.806 1.00 19.37 787 THR A CA 1
ATOM 2339 C C . THR A 1 331 ? 61.101 16.971 -22.425 1.00 22.74 787 THR A C 1
ATOM 2340 O O . THR A 1 331 ? 60.090 17.519 -22.852 1.00 19.94 787 THR A O 1
ATOM 2344 N N . VAL A 1 332 ? 61.949 17.561 -21.584 1.00 19.22 788 VAL A N 1
ATOM 2345 C CA . VAL A 1 332 ? 61.746 18.929 -21.138 1.00 22.08 788 VAL A CA 1
ATOM 2346 C C . VAL A 1 332 ? 63.035 19.739 -21.243 1.00 22.72 788 VAL A C 1
ATOM 2347 O O . VAL A 1 332 ? 64.123 19.211 -21.034 1.00 23.26 788 VAL A O 1
ATOM 2351 N N . ALA A 1 333 ? 62.892 21.024 -21.558 1.00 19.72 789 ALA A N 1
ATOM 2352 C CA . ALA A 1 333 ? 63.979 21.981 -21.460 1.00 21.83 789 ALA A CA 1
ATOM 2353 C C . ALA A 1 333 ? 64.088 22.402 -20.004 1.00 22.54 789 ALA A C 1
ATOM 2354 O O . ALA A 1 333 ? 63.072 22.605 -19.347 1.00 22.87 789 ALA A O 1
ATOM 2356 N N . HIS A 1 334 ? 65.310 22.554 -19.504 1.00 20.74 790 HIS A N 1
ATOM 2357 C CA . HIS A 1 334 ? 65.500 23.065 -18.152 1.00 20.15 790 HIS A CA 1
ATOM 2358 C C . HIS A 1 334 ? 65.173 24.555 -18.090 1.00 21.61 790 HIS A C 1
ATOM 2359 O O . HIS A 1 334 ? 65.535 25.315 -18.999 1.00 19.89 790 HIS A O 1
ATOM 2366 N N . LEU A 1 335 ? 64.482 24.978 -17.030 1.00 19.60 791 LEU A N 1
ATOM 2367 C CA . LEU A 1 335 ? 64.142 26.397 -16.863 1.00 19.33 791 LEU A CA 1
ATOM 2368 C C . LEU A 1 335 ? 65.392 27.249 -16.674 1.00 25.84 791 LEU A C 1
ATOM 2369 O O . LEU A 1 335 ? 65.497 28.348 -17.226 1.00 21.00 791 LEU A O 1
ATOM 2374 N N . GLU A 1 336 ? 66.348 26.741 -15.906 1.00 20.02 792 GLU A N 1
ATOM 2375 C CA . GLU A 1 336 ? 67.642 27.419 -15.791 1.00 23.34 792 GLU A CA 1
ATOM 2376 C C . GLU A 1 336 ? 68.731 26.363 -15.706 1.00 22.81 792 GLU A C 1
ATOM 2377 O O . GLU A 1 336 ? 68.768 25.585 -14.756 1.00 23.60 792 GLU A O 1
ATOM 2383 N N . ALA A 1 337 ? 69.609 26.337 -16.704 1.00 20.93 793 ALA A N 1
ATOM 2384 C CA . ALA A 1 337 ? 70.679 25.340 -16.722 1.00 26.31 793 ALA A CA 1
ATOM 2385 C C . ALA A 1 337 ? 71.821 25.689 -15.773 1.00 29.08 793 ALA A C 1
ATOM 2386 O O . ALA A 1 337 ? 72.441 24.800 -15.169 1.00 26.57 793 ALA A O 1
ATOM 2388 N N . LYS A 1 338 ? 72.104 26.982 -15.651 1.00 20.48 794 LYS A N 1
ATOM 2389 C CA . LYS A 1 338 ? 73.275 27.437 -14.903 1.00 20.24 794 LYS A CA 1
ATOM 2390 C C . LYS A 1 338 ? 73.234 27.006 -13.435 1.00 19.26 794 LYS A C 1
ATOM 2391 O O . LYS A 1 338 ? 72.234 27.226 -12.750 1.00 21.04 794 LYS A O 1
ATOM 2397 N N . ASN A 1 339 ? 74.346 26.433 -12.964 1.00 19.13 795 ASN A N 1
ATOM 2398 C CA . ASN A 1 339 ? 74.523 26.062 -11.558 1.00 23.10 795 ASN A CA 1
ATOM 2399 C C . ASN A 1 339 ? 73.486 25.069 -11.035 1.00 22.39 795 ASN A C 1
ATOM 2400 O O . ASN A 1 339 ? 73.224 25.011 -9.825 1.00 21.86 795 ASN A O 1
ATOM 2405 N N . HIS A 1 340 ? 72.912 24.278 -11.937 1.00 20.57 796 HIS A N 1
ATOM 2406 C CA . HIS A 1 340 ? 72.032 23.194 -11.519 1.00 20.10 796 HIS A CA 1
ATOM 2407 C C . HIS A 1 340 ? 72.562 21.888 -12.047 1.00 24.88 796 HIS A C 1
ATOM 2408 O O . HIS A 1 340 ? 73.242 21.867 -13.074 1.00 23.75 796 HIS A O 1
ATOM 2415 N N . PHE A 1 341 ? 72.243 20.799 -11.349 1.00 19.46 797 PHE A N 1
ATOM 2416 C CA . PHE A 1 341 ? 72.702 19.481 -11.755 1.00 24.32 797 PHE A CA 1
ATOM 2417 C C . PHE A 1 341 ? 71.763 18.424 -11.181 1.00 21.19 797 PHE A C 1
ATOM 2418 O O . PHE A 1 341 ? 70.753 18.749 -10.526 1.00 21.21 797 PHE A O 1
ATOM 2426 N N . ASN A 1 342 ? 72.080 17.166 -11.458 1.00 23.45 798 ASN A N 1
ATOM 2427 C CA . ASN A 1 342 ? 71.353 16.041 -10.877 1.00 23.08 798 ASN A CA 1
ATOM 2428 C C . ASN A 1 342 ? 69.863 15.994 -11.253 1.00 23.63 798 ASN A C 1
ATOM 2429 O O . ASN A 1 342 ? 68.983 15.892 -10.392 1.00 21.30 798 ASN A O 1
ATOM 2434 N N . ALA A 1 343 ? 69.586 16.081 -12.542 1.00 22.55 799 ALA A N 1
ATOM 2435 C CA . ALA A 1 343 ? 68.212 15.952 -13.015 1.00 22.47 799 ALA A CA 1
ATOM 2436 C C . ALA A 1 343 ? 67.618 14.633 -12.506 1.00 22.39 799 ALA A C 1
ATOM 2437 O O . ALA A 1 343 ? 68.256 13.569 -12.589 1.00 23.44 799 ALA A O 1
ATOM 2439 N N . ASN A 1 344 ? 66.402 14.702 -11.980 1.00 21.65 800 ASN A N 1
ATOM 2440 C CA . ASN A 1 344 ? 65.663 13.499 -11.611 1.00 22.44 800 ASN A CA 1
ATOM 2441 C C . ASN A 1 344 ? 64.234 13.540 -12.149 1.00 21.97 800 ASN A C 1
ATOM 2442 O O . ASN A 1 344 ? 63.485 14.490 -11.874 1.00 22.24 800 ASN A O 1
ATOM 2447 N N . CYS A 1 345 ? 63.872 12.508 -12.905 1.00 22.50 801 CYS A N 1
ATOM 2448 C CA . CYS A 1 345 ? 62.533 12.377 -13.483 1.00 22.63 801 CYS A CA 1
ATOM 2449 C C . CYS A 1 345 ? 61.538 12.023 -12.391 1.00 23.74 801 CYS A C 1
ATOM 2450 O O . CYS A 1 345 ? 61.737 11.039 -11.661 1.00 22.34 801 CYS A O 1
ATOM 2453 N N . SER A 1 346 ? 60.453 12.791 -12.296 1.00 19.59 802 SER A N 1
ATOM 2454 C CA . SER A 1 346 ? 59.568 12.697 -11.139 1.00 19.71 802 SER A CA 1
ATOM 2455 C C . SER A 1 346 ? 58.097 12.839 -11.528 1.00 21.20 802 SER A C 1
ATOM 2456 O O . SER A 1 346 ? 57.784 13.388 -12.591 1.00 20.12 802 SER A O 1
ATOM 2459 N N . PHE A 1 347 ? 57.197 12.377 -10.659 1.00 20.98 803 PHE A N 1
ATOM 2460 C CA . PHE A 1 347 ? 55.771 12.683 -10.825 1.00 19.31 803 PHE A CA 1
ATOM 2461 C C . PHE A 1 347 ? 55.192 13.203 -9.519 1.00 20.36 803 PHE A C 1
ATOM 2462 O O . PHE A 1 347 ? 55.737 12.946 -8.429 1.00 20.69 803 PHE A O 1
ATOM 2470 N N . TRP A 1 348 ? 54.096 13.945 -9.624 1.00 17.72 804 TRP A N 1
ATOM 2471 C CA . TRP A 1 348 ? 53.495 14.548 -8.435 1.00 19.47 804 TRP A CA 1
ATOM 2472 C C . TRP A 1 348 ? 52.549 13.544 -7.788 1.00 22.56 804 TRP A C 1
ATOM 2473 O O . TRP A 1 348 ? 51.480 13.238 -8.330 1.00 21.91 804 TRP A O 1
ATOM 2484 N N . ASN A 1 349 ? 52.955 13.006 -6.639 1.00 21.18 805 ASN A N 1
ATOM 2485 C CA . ASN A 1 349 ? 52.158 11.980 -5.962 1.00 20.78 805 ASN A CA 1
ATOM 2486 C C . ASN A 1 349 ? 51.300 12.645 -4.915 1.00 24.02 805 ASN A C 1
ATOM 2487 O O . ASN A 1 349 ? 51.820 13.120 -3.907 1.00 24.10 805 ASN A O 1
ATOM 2492 N N . TYR A 1 350 ? 49.995 12.708 -5.153 1.00 22.93 806 TYR A N 1
ATOM 2493 C CA . TYR A 1 350 ? 49.135 13.444 -4.234 1.00 26.50 806 TYR A CA 1
ATOM 2494 C C . TYR A 1 350 ? 47.863 12.725 -3.837 1.00 28.48 806 TYR A C 1
ATOM 2495 O O . TYR A 1 350 ? 47.396 11.835 -4.532 1.00 31.37 806 TYR A O 1
ATOM 2504 N N . SER A 1 351 ? 47.305 13.148 -2.709 1.00 33.11 807 SER A N 1
ATOM 2505 C CA . SER A 1 351 ? 46.072 12.578 -2.194 1.00 34.93 807 SER A CA 1
ATOM 2506 C C . SER A 1 351 ? 44.865 13.374 -2.678 1.00 34.86 807 SER A C 1
ATOM 2507 O O . SER A 1 351 ? 44.816 14.590 -2.529 1.00 30.88 807 SER A O 1
ATOM 2510 N N . GLU A 1 352 ? 43.893 12.687 -3.260 1.00 33.74 808 GLU A N 1
ATOM 2511 C CA . GLU A 1 352 ? 42.653 13.331 -3.682 1.00 44.56 808 GLU A CA 1
ATOM 2512 C C . GLU A 1 352 ? 41.934 13.921 -2.474 1.00 43.13 808 GLU A C 1
ATOM 2513 O O . GLU A 1 352 ? 41.254 14.939 -2.578 1.00 44.27 808 GLU A O 1
ATOM 2519 N N . ARG A 1 353 ? 42.108 13.275 -1.324 1.00 38.08 809 ARG A N 1
ATOM 2520 C CA . ARG A 1 353 ? 41.459 13.692 -0.085 1.00 43.25 809 ARG A CA 1
ATOM 2521 C C . ARG A 1 353 ? 41.994 15.023 0.455 1.00 44.72 809 ARG A C 1
ATOM 2522 O O . ARG A 1 353 ? 41.235 15.964 0.679 1.00 47.02 809 ARG A O 1
ATOM 2530 N N . SER A 1 354 ? 43.301 15.101 0.670 1.00 33.14 810 SER A N 1
ATOM 2531 C CA . SER A 1 354 ? 43.897 16.285 1.274 1.00 36.62 810 SER A CA 1
ATOM 2532 C C . SER A 1 354 ? 44.385 17.303 0.241 1.00 34.51 810 SER A C 1
ATOM 2533 O O . SER A 1 354 ? 44.689 18.444 0.587 1.00 30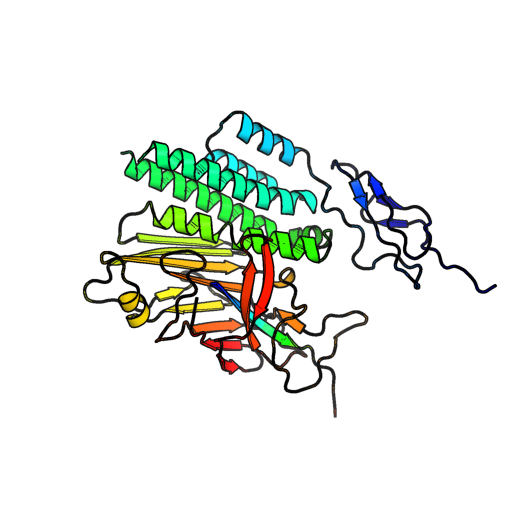.97 810 SER A O 1
ATOM 2536 N N . MET A 1 355 ? 44.484 16.881 -1.015 1.00 28.41 811 MET A N 1
ATOM 2537 C CA . MET A 1 355 ? 45.072 17.730 -2.065 1.00 30.38 811 MET A CA 1
ATOM 2538 C C . MET A 1 355 ? 46.461 18.228 -1.686 1.00 27.41 811 MET A C 1
ATOM 2539 O O . MET A 1 355 ? 46.807 19.376 -1.960 1.00 29.69 811 MET A O 1
ATOM 2544 N N . LEU A 1 356 ? 47.248 17.373 -1.039 1.00 27.13 812 LEU A N 1
ATOM 2545 C CA . LEU A 1 356 ? 48.656 17.656 -0.803 1.00 30.81 812 LEU A CA 1
ATOM 2546 C C . LEU A 1 356 ? 49.464 16.498 -1.378 1.00 30.72 812 LEU A C 1
ATOM 2547 O O . LEU A 1 356 ? 48.933 15.398 -1.571 1.00 28.99 812 LEU A O 1
ATOM 2552 N N . GLY A 1 357 ? 50.742 16.736 -1.642 1.00 29.16 813 GLY A N 1
ATOM 2553 C CA . GLY A 1 357 ? 51.543 15.737 -2.328 1.00 29.89 813 GLY A CA 1
ATOM 2554 C C . GLY A 1 357 ? 53.026 15.993 -2.220 1.00 28.26 813 GLY A C 1
ATOM 2555 O O . GLY A 1 357 ? 53.456 16.879 -1.488 1.00 26.83 813 GLY A O 1
ATOM 2556 N N . TYR A 1 358 ? 53.808 15.202 -2.946 1.00 22.47 814 TYR A N 1
ATOM 2557 C CA . TYR A 1 358 ? 55.254 15.355 -2.983 1.00 22.25 814 TYR A CA 1
ATOM 2558 C C . TYR A 1 358 ? 55.726 14.782 -4.324 1.00 20.72 814 TYR A C 1
ATOM 2559 O O . TYR A 1 358 ? 54.992 14.028 -4.973 1.00 22.75 814 TYR A O 1
ATOM 2568 N N . TRP A 1 359 ? 56.931 15.148 -4.740 1.00 19.61 815 TRP A N 1
ATOM 2569 C CA . TRP A 1 359 ? 57.499 14.612 -5.985 1.00 18.26 815 TRP A CA 1
ATOM 2570 C C . TRP A 1 359 ? 58.150 13.260 -5.714 1.00 22.06 815 TRP A C 1
ATOM 2571 O O . TRP A 1 359 ? 58.991 13.139 -4.829 1.00 22.74 815 TRP A O 1
ATOM 2582 N N . SER A 1 360 ? 57.753 12.251 -6.479 1.00 21.52 816 SER A N 1
ATOM 2583 C CA . SER A 1 360 ? 58.293 10.898 -6.333 1.00 21.91 816 SER A CA 1
ATOM 2584 C C . SER A 1 360 ? 59.015 10.477 -7.618 1.00 24.50 816 SER A C 1
ATOM 2585 O O . SER A 1 360 ? 58.577 10.805 -8.716 1.00 22.77 816 SER A O 1
ATOM 2588 N N . THR A 1 361 ? 60.107 9.731 -7.475 1.00 21.83 817 THR A N 1
ATOM 2589 C CA . THR A 1 361 ? 60.830 9.191 -8.620 1.00 21.76 817 THR A CA 1
ATOM 2590 C C . THR A 1 361 ? 60.451 7.734 -8.870 1.00 23.64 817 THR A C 1
ATOM 2591 O O . THR A 1 361 ? 61.004 7.102 -9.763 1.00 25.23 817 THR A O 1
ATOM 2595 N N . GLN A 1 362 ? 59.509 7.208 -8.093 1.00 23.49 818 GLN A N 1
ATOM 2596 C CA . GLN A 1 362 ? 59.155 5.783 -8.199 1.00 22.08 818 GLN A CA 1
ATOM 2597 C C . GLN A 1 362 ? 58.588 5.451 -9.583 1.00 25.11 818 GLN A C 1
ATOM 2598 O O . GLN A 1 362 ? 57.657 6.104 -10.053 1.00 24.94 818 GLN A O 1
ATOM 2604 N N . GLY A 1 363 ? 59.150 4.427 -10.225 1.00 25.44 819 GLY A N 1
ATOM 2605 C CA . GLY A 1 363 ? 58.708 4.025 -11.554 1.00 28.86 819 GLY A CA 1
ATOM 2606 C C . GLY A 1 363 ? 59.163 4.942 -12.687 1.00 29.54 819 GLY A C 1
ATOM 2607 O O . GLY A 1 363 ? 58.761 4.747 -13.845 1.00 27.72 819 GLY A O 1
ATOM 2608 N N . CYS A 1 364 ? 59.989 5.939 -12.365 1.00 22.43 820 CYS A N 1
ATOM 2609 C CA . CYS A 1 364 ? 60.551 6.824 -13.398 1.00 26.78 820 CYS A CA 1
ATOM 2610 C C . CYS A 1 364 ? 62.046 6.581 -13.596 1.00 30.26 820 CYS A C 1
ATOM 2611 O O . CYS A 1 364 ? 62.761 6.234 -12.658 1.00 28.66 820 CYS A O 1
ATOM 2614 N N . ARG A 1 365 ? 62.513 6.769 -14.822 1.00 24.67 821 ARG A N 1
ATOM 2615 C CA . ARG A 1 365 ? 63.909 6.521 -15.154 1.00 25.38 821 ARG A CA 1
ATOM 2616 C C . ARG A 1 365 ? 64.443 7.596 -16.105 1.00 28.30 821 ARG A C 1
ATOM 2617 O O . ARG A 1 365 ? 63.790 7.958 -17.086 1.00 24.34 821 ARG A O 1
ATOM 2625 N N . LEU A 1 366 ? 65.637 8.093 -15.808 1.00 22.65 822 LEU A N 1
ATOM 2626 C CA . LEU A 1 366 ? 66.297 9.051 -16.679 1.00 26.60 822 LEU A CA 1
ATOM 2627 C C . LEU A 1 366 ? 66.806 8.346 -17.930 1.00 32.05 822 LEU A C 1
ATOM 2628 O O . LEU A 1 366 ? 67.531 7.356 -17.843 1.00 27.28 822 LEU A O 1
ATOM 2633 N N . VAL A 1 367 ? 66.396 8.833 -19.096 1.00 24.56 823 VAL A N 1
ATOM 2634 C CA . VAL A 1 367 ? 66.835 8.253 -20.372 1.00 25.06 823 VAL A CA 1
ATOM 2635 C C . VAL A 1 367 ? 68.106 8.941 -20.857 1.00 34.30 823 VAL A C 1
ATOM 2636 O O . VAL A 1 367 ? 69.090 8.290 -21.187 1.00 33.81 823 VAL A O 1
ATOM 2640 N N . GLU A 1 368 ? 68.083 10.266 -20.899 1.00 28.00 824 GLU A N 1
ATOM 2641 C CA . GLU A 1 368 ? 69.300 11.026 -21.152 1.00 32.92 824 GLU A CA 1
ATOM 2642 C C . GLU A 1 368 ? 69.119 12.418 -20.602 1.00 28.78 824 GLU A C 1
ATOM 2643 O O . GLU A 1 368 ? 67.995 12.862 -20.387 1.00 26.75 824 GLU A O 1
ATOM 2649 N N . SER A 1 369 ? 70.227 13.098 -20.354 1.00 28.35 825 SER A N 1
ATOM 2650 C CA . SER A 1 369 ? 70.172 14.447 -19.820 1.00 29.78 825 SER A CA 1
ATOM 2651 C C . SER A 1 369 ? 71.466 15.141 -20.204 1.00 36.10 825 SER A C 1
ATOM 2652 O O . SER A 1 369 ? 72.529 14.516 -20.233 1.00 33.26 825 SER A O 1
ATOM 2655 N N . ASN A 1 370 ? 71.369 16.418 -20.542 1.00 29.21 826 ASN A N 1
ATOM 2656 C CA . ASN A 1 370 ? 72.559 17.236 -20.747 1.00 31.15 826 ASN A CA 1
ATOM 2657 C C . ASN A 1 370 ? 72.316 18.563 -20.039 1.00 33.10 826 ASN A C 1
ATOM 2658 O O . ASN A 1 370 ? 71.443 18.644 -19.172 1.00 26.30 826 ASN A O 1
ATOM 2663 N N . LYS A 1 371 ? 73.071 19.602 -20.363 1.00 32.85 827 LYS A N 1
ATOM 2664 C CA . LYS A 1 371 ? 72.942 20.822 -19.574 1.00 32.94 827 LYS A CA 1
ATOM 2665 C C . LYS A 1 371 ? 71.554 21.458 -19.708 1.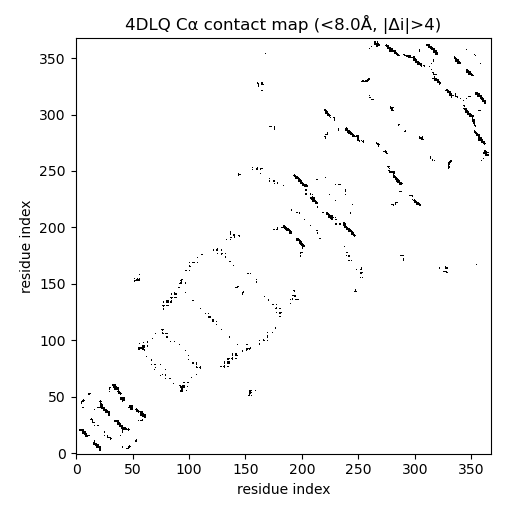00 28.60 827 LYS A C 1
ATOM 2666 O O . LYS A 1 371 ? 71.051 22.070 -18.756 1.00 30.30 827 LYS A O 1
ATOM 2672 N N . THR A 1 372 ? 70.944 21.294 -20.878 1.00 25.77 828 THR A N 1
ATOM 2673 C CA . THR A 1 372 ? 69.737 22.048 -21.217 1.00 30.16 828 THR A CA 1
ATOM 2674 C C . THR A 1 372 ? 68.441 21.241 -21.293 1.00 26.03 828 THR A C 1
ATOM 2675 O O . THR A 1 372 ? 67.365 21.824 -21.243 1.00 21.16 828 THR A O 1
ATOM 2679 N N . HIS A 1 373 ? 68.534 19.919 -21.431 1.00 21.90 829 HIS A N 1
ATOM 2680 C CA . HIS A 1 373 ? 67.332 19.092 -21.611 1.00 22.55 829 HIS A CA 1
ATOM 2681 C C . HIS A 1 373 ? 67.475 17.761 -20.900 1.00 25.79 829 HIS A C 1
ATOM 2682 O O . HIS A 1 373 ? 68.578 17.256 -20.740 1.00 24.70 829 HIS A O 1
ATOM 2689 N N . THR A 1 374 ? 66.339 17.180 -20.531 1.00 21.32 830 THR A N 1
ATOM 2690 C CA . THR A 1 374 ? 66.299 15.837 -19.971 1.00 18.14 830 THR A CA 1
ATOM 2691 C C . THR A 1 374 ? 65.146 15.059 -20.611 1.00 24.75 830 THR A C 1
ATOM 2692 O O . THR A 1 374 ? 64.070 15.618 -20.850 1.00 21.08 830 THR A O 1
ATOM 2696 N N . THR A 1 375 ? 65.377 13.778 -20.898 1.00 21.18 831 THR A N 1
ATOM 2697 C CA . THR A 1 375 ? 64.327 12.879 -21.381 1.00 18.93 831 THR A CA 1
ATOM 2698 C C . THR A 1 375 ? 64.113 11.803 -20.327 1.00 21.21 831 THR A C 1
ATOM 2699 O O . THR A 1 375 ? 65.084 11.236 -19.807 1.00 24.52 831 THR A O 1
ATOM 2703 N N . CYS A 1 376 ? 62.845 11.519 -20.042 1.00 20.37 832 CYS A N 1
ATOM 2704 C CA . CYS A 1 376 ? 62.431 10.629 -18.959 1.00 18.68 832 CYS A CA 1
ATOM 2705 C C . CYS A 1 376 ? 61.500 9.553 -19.486 1.00 23.61 832 CYS A C 1
ATOM 2706 O O . CYS A 1 376 ? 60.768 9.779 -20.443 1.00 22.00 832 CYS A O 1
ATOM 2709 N N . ALA A 1 377 ? 61.513 8.390 -18.835 1.00 21.06 833 ALA A N 1
ATOM 2710 C CA . ALA A 1 377 ? 60.602 7.302 -19.171 1.00 20.50 833 ALA A CA 1
ATOM 2711 C C . ALA A 1 377 ? 59.941 6.852 -17.868 1.00 30.73 833 ALA A C 1
ATOM 2712 O O . ALA A 1 377 ? 60.647 6.486 -16.927 1.00 28.25 833 ALA A O 1
ATOM 2714 N N . CYS A 1 378 ? 58.611 6.890 -17.781 1.00 22.84 834 CYS A N 1
ATOM 2715 C CA A CYS A 1 378 ? 57.922 6.444 -16.565 0.29 23.35 834 CYS A CA 1
ATOM 2716 C CA B CYS A 1 378 ? 57.951 6.429 -16.556 0.71 22.76 834 CYS A CA 1
ATOM 2717 C C . CYS A 1 378 ? 57.013 5.264 -16.863 1.00 25.32 834 CYS A C 1
ATOM 2718 O O . CYS A 1 378 ? 56.324 5.255 -17.880 1.00 24.76 834 CYS A O 1
ATOM 2723 N N . SER A 1 379 ? 56.993 4.284 -15.963 1.00 23.39 835 SER A N 1
ATOM 2724 C CA . SER A 1 379 ? 56.307 3.025 -16.231 1.00 23.64 835 SER A CA 1
ATOM 2725 C C . SER A 1 379 ? 54.873 2.993 -15.709 1.00 24.27 835 SER A C 1
ATOM 2726 O O . SER A 1 379 ? 54.282 1.929 -15.575 1.00 29.17 835 SER A O 1
ATOM 2729 N N . HIS A 1 380 ? 54.308 4.157 -15.420 1.00 21.62 836 HIS A N 1
ATOM 2730 C CA . HIS A 1 380 ? 52.951 4.181 -14.920 1.00 24.77 836 HIS A CA 1
ATOM 2731 C C . HIS A 1 380 ? 52.316 5.526 -15.110 1.00 26.95 836 HIS A C 1
ATOM 2732 O O . HIS A 1 380 ? 52.993 6.523 -15.356 1.00 29.05 836 HIS A O 1
ATOM 2739 N N . LEU A 1 381 ? 50.999 5.536 -14.990 1.00 28.11 837 LEU A N 1
ATOM 2740 C CA . LEU A 1 381 ? 50.265 6.773 -14.810 1.00 32.61 837 LEU A CA 1
ATOM 2741 C C . LEU A 1 381 ? 49.626 6.743 -13.415 1.00 45.51 837 LEU A C 1
ATOM 2742 O O . LEU A 1 381 ? 50.326 6.604 -12.399 1.00 37.95 837 LEU A O 1
ATOM 2748 N N . THR B 2 1 ? 48.496 11.810 -14.884 1.00 23.10 838 THR B N 1
ATOM 2749 C CA . THR B 2 1 ? 49.643 11.903 -13.990 1.00 23.68 838 THR B CA 1
ATOM 2750 C C . THR B 2 1 ? 50.504 13.072 -14.430 1.00 21.09 838 THR B C 1
ATOM 2751 O O . THR B 2 1 ? 50.677 13.286 -15.620 1.00 20.23 838 THR B O 1
ATOM 2755 N N . ASN B 2 2 ? 51.031 13.824 -13.464 1.00 19.30 839 ASN B N 1
ATOM 2756 C CA . ASN B 2 2 ? 51.740 15.066 -13.744 1.00 19.51 839 ASN B CA 1
ATOM 2757 C C . ASN B 2 2 ? 53.221 14.866 -13.513 1.00 20.82 839 ASN B C 1
ATOM 2758 O O . ASN B 2 2 ? 53.610 14.428 -12.445 1.00 20.78 839 ASN B O 1
ATOM 2763 N N . PHE B 2 3 ? 54.038 15.194 -14.511 1.00 17.24 840 PHE B N 1
ATOM 2764 C CA . PHE B 2 3 ? 55.457 14.853 -14.492 1.00 18.43 840 PHE B CA 1
ATOM 2765 C C . PHE B 2 3 ? 56.294 16.117 -14.560 1.00 20.13 840 PHE B C 1
ATOM 2766 O O . PHE B 2 3 ? 55.828 17.138 -15.058 1.00 19.02 840 PHE B O 1
ATOM 2774 N N . ALA B 2 4 ? 57.531 16.038 -14.068 1.00 19.27 841 ALA B N 1
ATOM 2775 C CA . ALA B 2 4 ? 58.506 17.125 -14.217 1.00 19.46 841 ALA B CA 1
ATOM 2776 C C . ALA B 2 4 ? 59.899 16.600 -13.904 1.00 21.14 841 ALA B C 1
ATOM 2777 O O . ALA B 2 4 ? 60.064 15.465 -13.461 1.00 22.19 841 ALA B O 1
ATOM 2779 N N . VAL B 2 5 ? 60.893 17.442 -14.136 1.00 18.35 842 VAL B N 1
ATOM 2780 C CA . VAL B 2 5 ? 62.271 17.116 -13.798 1.00 20.21 842 VAL B CA 1
ATOM 2781 C C . VAL B 2 5 ? 62.737 18.037 -12.668 1.00 22.07 842 VAL B C 1
ATOM 2782 O O . VAL B 2 5 ? 62.656 19.266 -12.776 1.00 20.46 842 VAL B O 1
ATOM 2786 N N . LEU B 2 6 ? 63.161 17.446 -11.554 1.00 17.26 843 LEU B N 1
ATOM 2787 C CA . LEU B 2 6 ? 63.701 18.243 -10.451 1.00 17.78 843 LEU B CA 1
ATOM 2788 C C . LEU B 2 6 ? 65.217 18.289 -10.603 1.00 22.39 843 LEU B C 1
ATOM 2789 O O . LEU B 2 6 ? 65.815 17.326 -11.087 1.00 20.39 843 LEU B O 1
ATOM 2794 N N . MET B 2 7 ? 65.835 19.401 -10.204 1.00 18.38 844 MET B N 1
ATOM 2795 C CA . MET B 2 7 ? 67.292 19.474 -10.196 1.00 19.16 844 MET B CA 1
ATOM 2796 C C . MET B 2 7 ? 67.775 20.164 -8.922 1.00 21.73 844 MET B C 1
ATOM 2797 O O . MET B 2 7 ? 67.055 20.972 -8.337 1.00 20.56 844 MET B O 1
ATOM 2802 N N . ALA B 2 8 ? 68.984 19.812 -8.497 1.00 18.94 845 ALA B N 1
ATOM 2803 C CA . ALA B 2 8 ? 69.618 20.445 -7.356 1.00 21.63 845 ALA B CA 1
ATOM 2804 C C . ALA B 2 8 ? 70.435 21.653 -7.788 1.00 19.81 845 ALA B C 1
ATOM 2805 O O . ALA B 2 8 ? 70.933 21.712 -8.913 1.00 19.86 845 ALA B O 1
ATOM 2807 N N . HIS B 2 9 ? 70.576 22.622 -6.891 1.00 20.90 846 HIS B N 1
ATOM 2808 C CA . HIS B 2 9 ? 71.499 23.726 -7.134 1.00 20.68 846 HIS B CA 1
ATOM 2809 C C . HIS B 2 9 ? 72.886 23.253 -6.719 1.00 22.36 846 HIS B C 1
ATOM 2810 O O . HIS B 2 9 ? 73.025 22.522 -5.738 1.00 19.05 846 HIS B O 1
ATOM 2817 N N . ARG B 2 10 ? 73.913 23.652 -7.465 1.00 18.84 847 ARG B N 1
ATOM 2818 C CA A ARG B 2 10 ? 75.267 23.265 -7.099 0.33 18.24 847 ARG B CA 1
ATOM 2819 C CA B ARG B 2 10 ? 75.290 23.303 -7.124 0.43 18.69 847 ARG B CA 1
ATOM 2820 C CA C ARG B 2 10 ? 75.297 23.322 -7.135 0.24 19.56 847 ARG B CA 1
ATOM 2821 C C . ARG B 2 10 ? 75.658 23.854 -5.750 1.00 19.43 847 ARG B C 1
ATOM 2822 O O . ARG B 2 10 ? 75.137 24.889 -5.329 1.00 20.81 847 ARG B O 1
ATOM 2844 N N . GLU B 2 11 ? 76.556 23.158 -5.068 1.00 19.98 848 GLU B N 1
ATOM 2845 C CA . GLU B 2 11 ? 77.122 23.633 -3.815 1.00 19.93 848 GLU B CA 1
ATOM 2846 C C . GLU B 2 11 ? 78.618 23.874 -3.986 1.00 22.24 848 GLU B C 1
ATOM 2847 O O . GLU B 2 11 ? 79.154 24.874 -3.513 1.00 21.40 848 GLU B O 1
ATOM 2853 N N . ILE B 2 12 ? 79.288 22.947 -4.668 1.00 19.82 849 ILE B N 1
ATOM 2854 C CA . ILE B 2 12 ? 80.748 22.944 -4.705 1.00 22.37 849 ILE B CA 1
ATOM 2855 C C . ILE B 2 12 ? 81.276 23.503 -6.017 1.00 24.60 849 ILE B C 1
ATOM 2856 O O . ILE B 2 12 ? 80.837 23.085 -7.088 1.00 24.02 849 ILE B O 1
ATOM 2861 N N . TYR B 2 13 ? 82.220 24.437 -5.928 1.00 23.02 850 TYR B N 1
ATOM 2862 C CA . TYR B 2 13 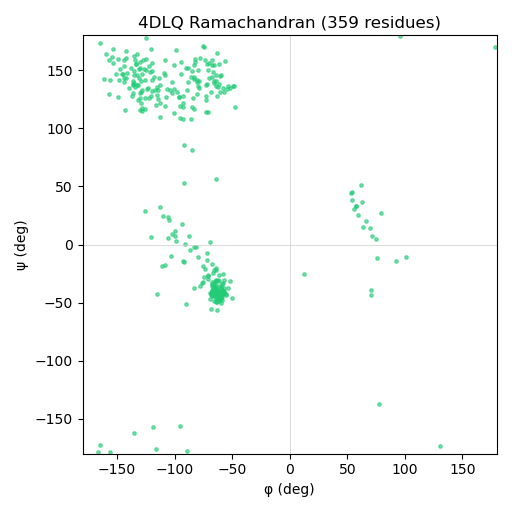? 82.862 25.007 -7.114 1.00 24.23 850 TYR B CA 1
ATOM 2863 C C . TYR B 2 13 ? 84.373 24.947 -6.932 1.00 25.47 850 TYR B C 1
ATOM 2864 O O . TYR B 2 13 ? 84.903 25.350 -5.896 1.00 22.90 850 TYR B O 1
ATOM 2873 N N . HIS B 2 14 ? 85.072 24.436 -7.941 1.00 25.54 851 HIS B N 1
ATOM 2874 C CA . HIS B 2 14 ? 86.518 24.258 -7.850 1.00 35.93 851 HIS B CA 1
ATOM 2875 C C . HIS B 2 14 ? 87.165 25.153 -8.905 1.00 51.54 851 HIS B C 1
ATOM 2876 O O . HIS B 2 14 ? 86.481 25.894 -9.609 1.00 55.06 851 HIS B O 1
ATOM 2883 N N . HIS B 2 15 ? 88.482 25.056 -9.032 1.00 38.07 852 HIS B N 1
ATOM 2884 C CA . HIS B 2 15 ? 89.206 25.765 -10.092 1.00 74.08 852 HIS B CA 1
ATOM 2885 C C . HIS B 2 15 ? 88.578 27.115 -10.461 1.00 83.00 852 HIS B C 1
ATOM 2886 O O . HIS B 2 15 ? 88.748 28.115 -9.759 1.00 85.55 852 HIS B O 1
#

GO terms:
  GO:0004930 G protein-coupled receptor activity (F, IDA)
  GO:0016524 latrotoxin receptor activity (F, IDA)
  GO:0015643 toxic substance binding (F, IPI)
  GO:0005515 protein binding (F, IPI)
  GO:0005886 plasma membrane (C, EXP)
  GO:0098978 glutamatergic synapse (C, IDA)
  GO:0098978 glutamatergic synapse (C, IMP)
  GO:0042734 presynaptic membrane (C, IDA)
  GO:0042734 presynaptic membrane (C, IMP)
  GO:0098978 glutamatergic synapse (C, IEP)
  GO:0042734 presynaptic membrane (C, IEP)
  GO:0050839 cell adhesion molecule binding (F, IDA)
  GO:0043005 neuron projection (C, IDA)
  GO:0045202 synapse (C, IDA)
  GO:0005886 plasma membrane (C, IDA)
  GO:0030424 axon (C, IDA)
  GO:0030426 growth cone (C, IDA)

Solvent-accessible surface area: 17901 Å² total; per-residue (Å²): 200,101,117,73,82,112,3,114,86,123,102,23,102,129,8,125,4,40,65,12,80,47,32,102,100,19,102,92,101,14,4,180,43,3,174,33,95,0,16,5,49,0,42,83,83,100,6,107,22,40,90,164,12,2,38,3,29,89,0,32,14,89,23,17,109,92,0,28,101,75,30,150,93,63,49,56,1,7,77,0,1,62,33,0,3,129,33,0,143,37,104,13,53,0,1,0,0,6,21,0,0,86,8,2,50,88,0,11,102,57,1,56,60,43,9,117,63,33,202,166,100,79,110,105,55,19,125,9,1,44,54,1,1,96,9,1,3,31,0,1,16,15,0,0,39,78,117,2,26,128,16,0,81,12,4,79,71,82,43,17,12,45,2,0,0,9,0,1,4,3,2,10,68,2,0,20,23,0,1,88,18,21,134,70,104,23,124,27,40,18,50,80,126,2,0,0,0,4,2,2,5,44,41,7,128,55,179,22,148,90,27,65,0,17,52,151,72,112,42,85,2,40,2,65,1,31,29,86,1,0,90,109,28,44,149,144,20,41,0,51,0,2,1,3,0,1,34,44,0,9,102,3,1,42,26,132,120,17,54,24,142,81,105,32,112,31,8,64,67,30,146,82,37,63,41,31,43,15,4,1,12,0,0,5,0,5,4,33,130,38,58,25,201,45,130,4,147,43,45,0,46,1,47,0,23,18,99,93,34,142,49,32,34,30,9,24,6,0,23,6,60,39,39,78,207,32,24,70,25,75,0,4,22,137,34,23,142,74,63,114,49,99,174,70,82,1,21,0,3,0,32,30,10,20,7,0,0,0,0,8,0,24,102,80,95,127,165,238